Protein 7VRR (pdb70)

GO terms:
  GO:0005515 protein binding (F, IPI)
  GO:0010162 seed dormancy process (P, IEP)
  GO:0005730 nucleolus (C, TAS)
  GO:0005730 nucleolus (C, HDA)
  GO:0009294 DNA-mediated transformation (P, IMP)
  GO:0009944 polarity specification of adaxial/abaxial axis (P, IMP)
  GO:0004407 histone deacetylase activity (F, IMP)
  GO:0048364 root development (P, IMP)

Radius of gyration: 21.18 Å; Cα contacts (8 Å, |Δi|>4): 1354; chains: 5; bounding box: 52×55×54 Å

Foldseek 3Di:
DFKDKDKADAPRKDKDFDDQFKKDWWFKKFWDDFPQWDKKWKWKDDPPDIDTPDIAIHPPRRMDTDGDIDNGMMIIHIHGNRGIMMTIDGMDGD/DFKDKDKAWAPRKDKDFDDPPKKDWWFKKFWDDPDWDKKWKWKDDDPDIDTPDIAIDPPRRMDTDGDIDPGMMIIHIHDNPGIMMTIDTMDD/DFKDKDKADAPRKDKDFDLKWWWFKKFWPPPKKWKWKDDDNDIDTPDIADDPPRRMDTDGDIDPGMMIIHIHPNPGIMMTIDGHDD/DFKDKDKADAPHKDKDFDDPFKKDWWFKKFWDDPVAKKWKWKQDPNDTDTPDIATDPPRRMDTDGDIDPGMMIIHIDDPGIMMTIDGMDGD/DFKDKDKADADDWDKDFDDQPKKDWWFKKFADDDDDFDDKKWKWKDDDPDIDTPDIAHPPPRRMDTDGDIDNGMMIIHIHDRIMMTIDGMDD

Sequence (455 aa):
MEFWGIEVKSGKPVTVTPEEGILIHVSQASLGECKKGEFVPLHVKVGNQNLVLGTLSTENIPQLFCDLVFDKEFELSHTWGKGSVYFVGYKTPNMEFWGIEVKSGKPVTVTPEEGILIHVSQASLGEKKGEFVPLHVKVGNQNLVLGTLSTENIPQLFCDLVFDKEFELSHTWGKGSVYFVGYKTPMEFWGIEVKSGKPVTVTPILIHVSQASLGEEFVPLHVKVGNQNLVLGTLSTENIPQLFCDLVFDKEFELSHTWGKGSVYFVGYKTPMEFWGIEVKSGKPVTVTPEEGILIHVSQASLGEKNEFVPLHVKVGNQNLVLGTLSTENIPQLFCDLVFDKEFELSHTGKGSVYFVGYKTPNMEFWGIEVKSGKPVTVTPEEGILIHVSQASLGECKNKKEFVPLHVKVGNQNLVLGTLSTENIPQLFCDLVFDKEFELSHTWGSVYFVGYKTP

Secondary structure (DSSP, 8-state):
-EEEEEEEETT-PEEE-PPTTEEEEEEEEEE-------EEEEEEEETTEEEEEEEEETTTBSEEEEEEEESS-EEEE---SSSEEEEEEEEEE-/-EEEEEEEETT-PEEE-PPTT-EEEEEEEEE------EEEEEEEETTEEEEEEEEETTTBSEEEEEEEESS-EEEEE--SSSEEEEEEEEE-/-EEEEEEEETT-PEEE---EEEEEEEEE---EEEEEEEETTEEEEEEEEETTTBSEEEEEEEESS-EEEEE--SSSEEEEEEEEE-/-EEEEEEEETT-PEEE-PPTTEEEEEEEEEE-----EEEEEEEETTEEEEEEEEETTTBSEEEEEEEESS-EEEEE---SEEEEEEEEEE-/-EEEEEEEESSSPEEE-PPTT-EEEEEEEEE---SS---EEEEEEEETTEEEEEEEEETTTBSEEEEEEEESS-EEEE----EEEEEEEEE-

Structure (mmCIF, N/CA/C/O backbone):
data_7VRR
#
_entry.id   7VRR
#
_cell.length_a   79.961
_cell.length_b   79.961
_cell.length_c   143.625
_cell.angle_alpha   90.00
_cell.angle_beta   90.00
_cell.angle_gamma   90.00
#
_symmetry.space_group_name_H-M   'P 43 21 2'
#
loop_
_atom_site.group_PDB
_atom_site.id
_atom_site.type_symbol
_atom_site.label_atom_id
_atom_site.label_alt_id
_atom_site.label_comp_id
_atom_site.label_asym_id
_atom_site.label_entity_id
_atom_site.label_seq_id
_atom_site.pdbx_PDB_ins_code
_atom_site.Cartn_x
_atom_site.Cartn_y
_atom_site.Cartn_z
_atom_site.occupancy
_atom_site.B_iso_or_equiv
_atom_site.auth_seq_id
_atom_site.auth_comp_id
_atom_site.auth_asym_id
_atom_site.auth_atom_id
_atom_site.pdbx_PDB_model_num
ATOM 1 N N . MET A 1 1 ? 38.789 65.976 -7.327 1.00 82.09 1 MET A N 1
ATOM 2 C CA . MET A 1 1 ? 37.473 66.287 -6.710 1.00 76.70 1 MET A CA 1
ATOM 3 C C . MET A 1 1 ? 37.651 67.367 -5.651 1.00 75.85 1 MET A C 1
ATOM 4 O O . MET A 1 1 ? 38.384 67.171 -4.693 1.00 78.28 1 MET A O 1
ATOM 9 N N . GLU A 1 2 ? 36.969 68.504 -5.825 1.00 72.87 2 GLU A N 1
ATOM 10 C CA . GLU A 1 2 ? 37.210 69.676 -4.975 1.00 72.93 2 GLU A CA 1
ATOM 11 C C . GLU A 1 2 ? 35.970 70.466 -4.607 1.00 68.71 2 GLU A C 1
ATOM 12 O O . GLU A 1 2 ? 35.008 70.482 -5.353 1.00 65.90 2 GLU A O 1
ATOM 18 N N . PHE A 1 3 ? 36.023 71.127 -3.447 1.00 68.86 3 PHE A N 1
ATOM 19 C CA . PHE A 1 3 ? 34.886 71.839 -2.877 1.00 65.64 3 PHE A CA 1
ATOM 20 C C . PHE A 1 3 ? 34.287 72.836 -3.871 1.00 63.95 3 PHE A C 1
ATOM 21 O O . PHE A 1 3 ? 35.021 73.499 -4.603 1.00 66.19 3 PHE A O 1
ATOM 29 N N . TRP A 1 4 ? 32.953 72.919 -3.893 1.00 60.44 4 TRP A N 1
ATOM 30 C CA . TRP A 1 4 ? 32.246 73.927 -4.665 1.00 59.02 4 TRP A CA 1
ATOM 31 C C . TRP A 1 4 ? 31.060 74.433 -3.857 1.00 56.70 4 TRP A C 1
ATOM 32 O O . TRP A 1 4 ? 30.411 73.666 -3.161 1.00 55.09 4 TRP A O 1
ATOM 43 N N . GLY A 1 5 ? 30.759 75.726 -3.966 1.00 56.95 5 GLY A N 1
ATOM 44 C CA . GLY A 1 5 ? 29.589 76.291 -3.333 1.00 55.32 5 GLY A CA 1
ATOM 45 C C . GLY A 1 5 ? 29.324 77.690 -3.817 1.00 56.16 5 GLY A C 1
ATOM 46 O O . GLY A 1 5 ? 30.251 78.393 -4.192 1.00 58.68 5 GLY A O 1
ATOM 47 N N . ILE A 1 6 ? 28.050 78.092 -3.816 1.00 54.48 6 ILE A N 1
ATOM 48 C CA . ILE A 1 6 ? 27.653 79.462 -4.144 1.00 55.66 6 ILE A CA 1
ATOM 49 C C . ILE A 1 6 ? 26.551 79.982 -3.220 1.00 55.32 6 ILE A C 1
ATOM 50 O O . ILE A 1 6 ? 25.766 79.205 -2.688 1.00 53.44 6 ILE A O 1
ATOM 55 N N . GLU A 1 7 ? 26.516 81.308 -3.051 1.00 57.70 7 GLU A N 1
ATOM 56 C CA . GLU A 1 7 ? 25.437 82.021 -2.388 1.00 58.27 7 GLU A CA 1
ATOM 57 C C . GLU A 1 7 ? 24.627 82.701 -3.461 1.00 58.15 7 GLU A C 1
ATOM 58 O O . GLU A 1 7 ? 25.124 83.576 -4.148 1.00 60.19 7 GLU A O 1
ATOM 64 N N . VAL A 1 8 ? 23.366 82.287 -3.602 1.00 56.18 8 VAL A N 1
ATOM 65 C CA . VAL A 1 8 ? 22.424 82.911 -4.518 1.00 56.47 8 VAL A CA 1
ATOM 66 C C . VAL A 1 8 ? 21.517 83.874 -3.753 1.00 58.62 8 VAL A C 1
ATOM 67 O O . VAL A 1 8 ? 20.732 83.457 -2.896 1.00 57.99 8 VAL A O 1
ATOM 71 N N . LYS A 1 9 ? 21.641 85.165 -4.083 1.00 61.64 9 LYS A N 1
ATOM 72 C CA . LYS A 1 9 ? 20.803 86.228 -3.541 1.00 64.57 9 LYS A CA 1
ATOM 73 C C . LYS A 1 9 ? 19.471 86.327 -4.297 1.00 64.25 9 LYS A C 1
ATOM 74 O O . LYS A 1 9 ? 19.364 85.931 -5.469 1.00 62.65 9 LYS A O 1
ATOM 80 N N . SER A 1 10 ? 18.462 86.879 -3.611 1.00 66.41 10 SER A N 1
ATOM 81 C CA . SER A 1 10 ? 17.097 86.954 -4.118 1.00 66.76 10 SER A CA 1
ATOM 82 C C . SER A 1 10 ? 17.006 87.883 -5.321 1.00 68.91 10 SER A C 1
ATOM 83 O O . SER A 1 10 ? 17.487 89.020 -5.278 1.00 72.28 10 SER A O 1
ATOM 86 N N . GLY A 1 11 ? 16.405 87.376 -6.402 1.00 67.37 11 GLY A N 1
ATOM 87 C CA . GLY A 1 11 ? 16.289 88.113 -7.647 1.00 69.48 11 GLY A CA 1
ATOM 88 C C . GLY A 1 11 ? 17.588 88.338 -8.387 1.00 69.55 11 GLY A C 1
ATOM 89 O O . GLY A 1 11 ? 17.620 89.121 -9.321 1.00 72.12 11 GLY A O 1
ATOM 90 N N . LYS A 1 12 ? 18.650 87.625 -7.987 1.00 67.11 12 LYS A N 1
ATOM 91 C CA . LYS A 1 12 ? 19.955 87.682 -8.653 1.00 67.29 12 LYS A CA 1
ATOM 92 C C . LYS A 1 12 ? 20.396 86.274 -9.058 1.00 63.59 12 LYS A C 1
ATOM 93 O O . LYS A 1 12 ? 21.231 85.656 -8.396 1.00 62.02 12 LYS A O 1
ATOM 99 N N . PRO A 1 13 ? 19.811 85.698 -10.139 1.00 62.54 13 PRO A N 1
ATOM 100 C CA . PRO A 1 13 ? 20.148 84.341 -10.579 1.00 59.66 13 PRO A CA 1
ATOM 101 C C . PRO A 1 13 ? 21.622 84.174 -10.983 1.00 59.98 13 PRO A C 1
ATOM 102 O O . PRO A 1 13 ? 22.118 84.994 -11.741 1.00 62.64 13 PRO A O 1
ATOM 106 N N . VAL A 1 14 ? 22.263 83.116 -10.482 1.00 57.72 14 VAL A N 1
ATOM 107 C CA . VAL A 1 14 ? 23.672 82.867 -10.720 1.00 58.32 14 VAL A CA 1
ATOM 108 C C . VAL A 1 14 ? 23.812 81.833 -11.817 1.00 57.52 14 VAL A C 1
ATOM 109 O O . VAL A 1 14 ? 23.192 80.766 -11.757 1.00 55.25 14 VAL A O 1
ATOM 113 N N . THR A 1 15 ? 24.633 82.163 -12.823 1.00 59.94 15 THR A N 1
ATOM 114 C CA . THR A 1 15 ? 24.984 81.247 -13.893 1.00 60.19 15 THR A CA 1
ATOM 115 C C . THR A 1 15 ? 26.305 80.592 -13.573 1.00 60.34 15 THR A C 1
ATOM 116 O O . THR A 1 15 ? 27.297 81.267 -13.366 1.00 62.43 15 THR A O 1
ATOM 120 N N . VAL A 1 16 ? 26.295 79.259 -13.528 1.00 58.53 16 VAL A N 1
ATOM 121 C CA . VAL A 1 16 ? 27.465 78.443 -13.269 1.00 58.92 16 VAL A CA 1
ATOM 122 C C . VAL A 1 16 ? 27.830 77.756 -14.584 1.00 60.86 16 VAL A C 1
ATOM 123 O O . VAL A 1 16 ? 26.935 77.268 -15.313 1.00 60.36 16 VAL A O 1
ATOM 127 N N . THR A 1 17 ? 29.136 77.736 -14.895 1.00 63.64 17 THR A N 1
ATOM 128 C CA . THR A 1 17 ? 29.625 77.178 -16.151 1.00 66.47 17 THR A CA 1
ATOM 129 C C . THR A 1 17 ? 30.771 76.202 -15.913 1.00 67.74 17 THR A C 1
ATOM 130 O O . THR A 1 17 ? 31.904 76.615 -15.708 1.00 70.15 17 THR A O 1
ATOM 134 N N . PRO A 1 18 ? 30.519 74.874 -15.908 1.00 66.64 18 PRO A N 1
ATOM 135 C CA . PRO A 1 18 ? 31.601 73.899 -15.811 1.00 68.65 18 PRO A CA 1
ATOM 136 C C . PRO A 1 18 ? 32.572 74.031 -16.994 1.00 73.57 18 PRO A C 1
ATOM 137 O O . PRO A 1 18 ? 32.103 74.129 -18.117 1.00 75.07 18 PRO A O 1
ATOM 141 N N . GLU A 1 19 ? 33.883 74.026 -16.734 1.00 76.44 19 GLU A N 1
ATOM 142 C CA . GLU A 1 19 ? 34.858 73.936 -17.835 1.00 81.78 19 GLU A CA 1
ATOM 143 C C . GLU A 1 19 ? 34.705 72.573 -18.501 1.00 83.13 19 GLU A C 1
ATOM 144 O O . GLU A 1 19 ? 34.333 71.605 -17.848 1.00 80.66 19 GLU A O 1
ATOM 150 N N . GLU A 1 20 ? 34.958 72.520 -19.812 1.00 87.46 20 GLU A N 1
ATOM 151 C CA . GLU A 1 20 ? 34.640 71.319 -20.576 1.00 89.24 20 GLU A CA 1
ATOM 152 C C . GLU A 1 20 ? 35.437 70.142 -20.027 1.00 90.70 20 GLU A C 1
ATOM 153 O O . GLU A 1 20 ? 36.646 70.226 -19.910 1.00 94.16 20 GLU A O 1
ATOM 159 N N . GLY A 1 21 ? 34.728 69.067 -19.656 1.00 88.30 21 GLY A N 1
ATOM 160 C CA . GLY A 1 21 ? 35.313 67.887 -19.036 1.00 89.42 21 GLY A CA 1
ATOM 161 C C . GLY A 1 21 ? 35.112 67.776 -17.534 1.00 84.84 21 GLY A C 1
ATOM 162 O O . GLY A 1 21 ? 35.376 66.726 -16.942 1.00 85.32 21 GLY A O 1
ATOM 163 N N . ILE A 1 22 ? 34.600 68.851 -16.927 1.00 80.78 22 ILE A N 1
ATOM 164 C CA . ILE A 1 22 ? 34.290 68.866 -15.494 1.00 76.60 22 ILE A CA 1
ATOM 165 C C . ILE A 1 22 ? 32.776 68.853 -15.231 1.00 71.93 22 ILE A C 1
ATOM 166 O O . ILE A 1 22 ? 31.994 69.487 -15.962 1.00 71.09 22 ILE A O 1
ATOM 171 N N . LEU A 1 23 ? 32.388 68.124 -14.178 1.00 69.40 23 LEU A N 1
ATOM 172 C CA . LEU A 1 23 ? 31.039 68.074 -13.647 1.00 65.22 23 LEU A CA 1
ATOM 173 C C . LEU A 1 23 ? 30.977 68.903 -12.379 1.00 62.34 23 LEU A C 1
ATOM 174 O O . LEU A 1 23 ? 31.887 68.842 -11.546 1.00 63.26 23 LEU A O 1
ATOM 179 N N . ILE A 1 24 ? 29.866 69.625 -12.212 1.00 59.30 24 ILE A N 1
ATOM 180 C CA . ILE A 1 24 ? 29.511 70.214 -10.931 1.00 56.59 24 ILE A CA 1
ATOM 181 C C . ILE A 1 24 ? 28.405 69.372 -10.293 1.00 54.13 24 ILE A C 1
ATOM 182 O O . ILE A 1 24 ? 27.303 69.268 -10.824 1.00 52.99 24 ILE A O 1
ATOM 187 N N . HIS A 1 25 ? 28.738 68.748 -9.159 1.00 53.87 25 HIS A N 1
ATOM 188 C CA . HIS A 1 25 ? 27.798 68.019 -8.331 1.00 51.95 25 HIS A CA 1
ATOM 189 C C . HIS A 1 25 ? 27.297 68.944 -7.238 1.00 49.90 25 HIS A C 1
ATOM 190 O O . HIS A 1 25 ? 28.097 69.463 -6.447 1.00 50.59 25 HIS A O 1
ATOM 197 N N . VAL A 1 26 ? 25.977 69.144 -7.215 1.00 47.91 26 VAL A N 1
ATOM 198 C CA . VAL A 1 26 ? 25.272 69.843 -6.137 1.00 46.36 26 VAL A CA 1
ATOM 199 C C . VAL A 1 26 ? 24.691 68.825 -5.156 1.00 45.80 26 VAL A C 1
ATOM 200 O O . VAL A 1 26 ? 23.910 67.937 -5.539 1.00 45.51 26 VAL A O 1
ATOM 204 N N . SER A 1 27 ? 25.094 68.979 -3.894 1.00 46.11 27 SER A N 1
ATOM 205 C CA . SER A 1 27 ? 24.771 68.072 -2.808 1.00 46.27 27 SER A CA 1
ATOM 206 C C . SER A 1 27 ? 23.674 68.599 -1.909 1.00 45.33 27 SER A C 1
ATOM 207 O O . SER A 1 27 ? 23.031 67.818 -1.205 1.00 45.45 27 SER A O 1
ATOM 210 N N . GLN A 1 28 ? 23.473 69.922 -1.899 1.00 44.92 28 GLN A N 1
ATOM 211 C CA . GLN A 1 28 ? 22.452 70.513 -1.043 1.00 44.68 28 GLN A CA 1
ATOM 212 C C . GLN A 1 28 ? 22.153 71.980 -1.282 1.00 44.63 28 GLN A C 1
ATOM 213 O O . GLN A 1 28 ? 22.965 72.722 -1.869 1.00 45.03 28 GLN A O 1
ATOM 219 N N . ALA A 1 29 ? 20.975 72.379 -0.789 1.00 44.62 29 ALA A N 1
ATOM 220 C CA . ALA A 1 29 ? 20.487 73.738 -0.867 1.00 45.15 29 ALA A CA 1
ATOM 221 C C . ALA A 1 29 ? 19.968 74.077 0.500 1.00 46.59 29 ALA A C 1
ATOM 222 O O . ALA A 1 29 ? 19.177 73.326 1.061 1.00 46.65 29 ALA A O 1
ATOM 224 N N . SER A 1 30 ? 20.406 75.224 1.026 1.00 48.25 30 SER A N 1
ATOM 225 C CA . SER A 1 30 ? 20.131 75.629 2.395 1.00 50.47 30 SER A CA 1
ATOM 226 C C . SER A 1 30 ? 19.799 77.133 2.428 1.00 52.34 30 SER A C 1
ATOM 227 O O . SER A 1 30 ? 20.459 77.933 1.781 1.00 52.59 30 SER A O 1
ATOM 230 N N . LEU A 1 31 ? 18.750 77.491 3.172 1.00 54.09 31 LEU A N 1
ATOM 231 C CA . LEU A 1 31 ? 18.389 78.878 3.424 1.00 56.79 31 LEU A CA 1
ATOM 232 C C . LEU A 1 31 ? 19.428 79.537 4.325 1.00 59.52 31 LEU A C 1
ATOM 233 O O . LEU A 1 31 ? 19.961 78.897 5.219 1.00 60.20 31 LEU A O 1
ATOM 238 N N . GLY A 1 32 ? 19.687 80.831 4.094 1.00 61.60 32 GLY A N 1
ATOM 239 C CA . GLY A 1 32 ? 20.479 81.660 4.993 1.00 65.29 32 GLY A CA 1
ATOM 240 C C . GLY A 1 32 ? 19.604 82.073 6.176 1.00 68.89 32 GLY A C 1
ATOM 241 O O . GLY A 1 32 ? 18.519 81.560 6.373 1.00 68.32 32 GLY A O 1
ATOM 242 N N . GLU A 1 33 ? 20.074 82.974 7.038 1.00 73.23 33 GLU A N 1
ATOM 243 C CA . GLU A 1 33 ? 19.200 83.338 8.164 1.00 77.26 33 GLU A CA 1
ATOM 244 C C . GLU A 1 33 ? 18.345 84.528 7.778 1.00 79.62 33 GLU A C 1
ATOM 245 O O . GLU A 1 33 ? 18.870 85.509 7.253 1.00 80.92 33 GLU A O 1
ATOM 251 N N . CYS A 1 34 ? 17.023 84.430 7.995 1.00 80.50 34 CYS A N 1
ATOM 252 C CA . CYS A 1 34 ? 16.140 85.607 8.071 1.00 84.75 34 CYS A CA 1
ATOM 253 C C . CYS A 1 34 ? 15.478 85.747 9.462 1.00 89.89 34 CYS A C 1
ATOM 254 O O . CYS A 1 34 ? 15.155 84.748 10.110 1.00 89.18 34 CYS A O 1
ATOM 257 N N . LYS A 1 35 ? 15.299 87.003 9.900 1.00 95.54 35 LYS A N 1
ATOM 258 C CA . LYS A 1 35 ? 14.430 87.407 11.016 1.00 101.55 35 LYS A CA 1
ATOM 259 C C . LYS A 1 35 ? 13.924 86.262 11.904 1.00 101.37 35 LYS A C 1
ATOM 260 O O . LYS A 1 35 ? 14.708 85.562 12.544 1.00 100.60 35 LYS A O 1
ATOM 266 N N . LYS A 1 38 ? 6.647 85.769 8.581 1.00 102.07 38 LYS A N 1
ATOM 267 C CA . LYS A 1 38 ? 7.752 84.871 9.013 1.00 97.55 38 LYS A CA 1
ATOM 268 C C . LYS A 1 38 ? 7.755 83.618 8.134 1.00 92.57 38 LYS A C 1
ATOM 269 O O . LYS A 1 38 ? 8.717 83.448 7.356 1.00 90.04 38 LYS A O 1
ATOM 271 N N . GLY A 1 39 ? 6.721 82.781 8.258 1.00 91.64 39 GLY A N 1
ATOM 272 C CA . GLY A 1 39 ? 6.618 81.561 7.436 1.00 87.15 39 GLY A CA 1
ATOM 273 C C . GLY A 1 39 ? 6.620 81.890 5.956 1.00 84.71 39 GLY A C 1
ATOM 274 O O . GLY A 1 39 ? 5.693 82.597 5.514 1.00 88.12 39 GLY A O 1
ATOM 275 N N . GLU A 1 40 ? 7.614 81.397 5.212 1.00 79.29 40 GLU A N 1
ATOM 276 C CA . GLU A 1 40 ? 7.718 81.776 3.779 1.00 76.91 40 GLU A CA 1
ATOM 277 C C . GLU A 1 40 ? 8.236 80.612 2.933 1.00 71.49 40 GLU A C 1
ATOM 278 O O . GLU A 1 40 ? 9.356 80.138 3.205 1.00 69.14 40 GLU A O 1
ATOM 284 N N . PHE A 1 41 ? 7.449 80.172 1.948 1.00 70.03 41 PHE A N 1
ATOM 285 C CA . PHE A 1 41 ? 7.914 79.138 1.013 1.00 65.67 41 PHE A CA 1
ATOM 286 C C . PHE A 1 41 ? 8.849 79.714 -0.046 1.00 63.41 41 PHE A C 1
ATOM 287 O O . PHE A 1 41 ? 8.647 80.831 -0.526 1.00 65.38 41 PHE A O 1
ATOM 295 N N . VAL A 1 42 ? 9.853 78.914 -0.428 1.00 59.72 42 VAL A N 1
ATOM 296 C CA . VAL A 1 42 ? 10.924 79.329 -1.325 1.00 57.70 42 VAL A CA 1
ATOM 297 C C . VAL A 1 42 ? 11.189 78.269 -2.390 1.00 54.73 42 VAL A C 1
ATOM 298 O O . VAL A 1 42 ? 11.986 77.356 -2.178 1.00 52.47 42 VAL A O 1
ATOM 302 N N . PRO A 1 43 ? 10.502 78.334 -3.551 1.00 55.18 43 PRO A N 1
ATOM 303 C CA . PRO A 1 43 ? 10.851 77.503 -4.702 1.00 53.05 43 PRO A CA 1
ATOM 304 C C . PRO A 1 43 ? 12.269 77.758 -5.237 1.00 51.27 43 PRO A C 1
ATOM 305 O O . PRO A 1 43 ? 12.658 78.912 -5.393 1.00 52.36 43 PRO A O 1
ATOM 309 N N . LEU A 1 44 ? 12.992 76.671 -5.516 1.00 49.08 44 LEU A N 1
ATOM 310 C CA . LEU A 1 44 ? 14.312 76.701 -6.105 1.00 47.75 44 LEU A CA 1
ATOM 311 C C . LEU A 1 44 ? 14.204 76.338 -7.575 1.00 47.75 44 LEU A C 1
ATOM 312 O O . LEU A 1 44 ? 13.694 75.275 -7.915 1.00 47.46 44 LEU A O 1
ATOM 317 N N . HIS A 1 45 ? 14.696 77.236 -8.437 1.00 48.58 45 HIS A N 1
ATOM 318 C CA . HIS A 1 45 ? 14.650 77.063 -9.883 1.00 49.31 45 HIS A CA 1
ATOM 319 C C . HIS A 1 45 ? 16.017 76.851 -10.481 1.00 48.65 45 HIS A C 1
ATOM 320 O O . HIS A 1 45 ? 16.999 77.456 -10.039 1.00 48.41 45 HIS A O 1
ATOM 327 N N . VAL A 1 46 ? 16.062 76.004 -11.513 1.00 48.92 46 VAL A N 1
ATOM 328 C CA . VAL A 1 46 ? 17.240 75.839 -12.341 1.00 49.26 46 VAL A CA 1
ATOM 329 C C . VAL A 1 46 ? 16.855 75.937 -13.816 1.00 51.51 46 VAL A C 1
ATOM 330 O O . VAL A 1 46 ? 15.782 75.490 -14.221 1.00 52.38 46 VAL A O 1
ATOM 334 N N . LYS A 1 47 ? 17.735 76.565 -14.603 1.00 52.94 47 LYS A N 1
ATOM 335 C CA . LYS A 1 47 ? 17.633 76.594 -16.051 1.00 55.58 47 LYS A CA 1
ATOM 336 C C . LYS A 1 47 ? 18.831 75.834 -16.598 1.00 56.06 47 LYS A C 1
ATOM 337 O O . LYS A 1 47 ? 19.973 76.128 -16.241 1.00 55.60 47 LYS A O 1
ATOM 343 N N . VAL A 1 48 ? 18.556 74.839 -17.445 1.00 57.45 48 VAL A N 1
ATOM 344 C CA . VAL A 1 48 ? 19.585 74.073 -18.137 1.00 58.91 48 VAL A CA 1
ATOM 345 C C . VAL A 1 48 ? 19.121 73.847 -19.572 1.00 62.48 48 VAL A C 1
ATOM 346 O O . VAL A 1 48 ? 18.087 73.229 -19.798 1.00 63.09 48 VAL A O 1
ATOM 350 N N . GLY A 1 49 ? 19.903 74.381 -20.517 1.00 65.28 49 GLY A N 1
ATOM 351 C CA . GLY A 1 49 ? 19.519 74.493 -21.901 1.00 69.34 49 GLY A CA 1
ATOM 352 C C . GLY A 1 49 ? 18.153 75.138 -21.987 1.00 69.70 49 GLY A C 1
ATOM 353 O O . GLY A 1 49 ? 17.873 76.138 -21.317 1.00 68.06 49 GLY A O 1
ATOM 354 N N . ASN A 1 50 ? 17.294 74.518 -22.797 1.00 72.28 50 ASN A N 1
ATOM 355 C CA . ASN A 1 50 ? 15.925 74.952 -22.986 1.00 73.48 50 ASN A CA 1
ATOM 356 C C . ASN A 1 50 ? 14.956 74.556 -21.864 1.00 70.42 50 ASN A C 1
ATOM 357 O O . ASN A 1 50 ? 13.754 74.779 -21.998 1.00 71.82 50 ASN A O 1
ATOM 362 N N . GLN A 1 51 ? 15.472 73.965 -20.777 1.00 66.78 51 GLN A N 1
ATOM 363 C CA . GLN A 1 51 ? 14.623 73.500 -19.681 1.00 64.24 51 GLN A CA 1
ATOM 364 C C . GLN A 1 51 ? 14.693 74.424 -18.484 1.00 61.28 51 GLN A C 1
ATOM 365 O O . GLN A 1 51 ? 15.769 74.835 -18.064 1.00 59.70 51 GLN A O 1
ATOM 371 N N . ASN A 1 52 ? 13.520 74.707 -17.919 1.00 61.02 52 ASN A N 1
ATOM 372 C CA . ASN A 1 52 ? 13.372 75.427 -16.672 1.00 58.74 52 ASN A CA 1
ATOM 373 C C . ASN A 1 52 ? 12.639 74.526 -15.711 1.00 57.22 52 ASN A C 1
ATOM 374 O O . ASN A 1 52 ? 11.480 74.199 -15.924 1.00 58.95 52 ASN A O 1
ATOM 379 N N . LEU A 1 53 ? 13.336 74.094 -14.656 1.00 54.41 53 LEU A N 1
ATOM 380 C CA . LEU A 1 53 ? 12.843 73.072 -13.739 1.00 53.14 53 LEU A CA 1
ATOM 381 C C . LEU A 1 53 ? 12.879 73.578 -12.306 1.00 51.17 53 LEU A C 1
ATOM 382 O O . LEU A 1 53 ? 13.602 74.522 -11.982 1.00 50.40 53 LEU A O 1
ATOM 387 N N . VAL A 1 54 ? 12.090 72.923 -11.454 1.00 50.87 54 VAL A N 1
ATOM 388 C CA . VAL A 1 54 ? 12.010 73.219 -10.040 1.00 49.62 54 VAL A CA 1
ATOM 389 C C . VAL A 1 54 ? 12.710 72.107 -9.268 1.00 47.86 54 VAL A C 1
ATOM 390 O O . VAL A 1 54 ? 12.321 70.946 -9.368 1.00 48.33 54 VAL A O 1
ATOM 394 N N . LEU A 1 55 ? 13.741 72.481 -8.498 1.00 46.32 55 LEU A N 1
ATOM 395 C CA . LEU A 1 55 ? 14.569 71.545 -7.740 1.00 45.00 55 LEU A CA 1
ATOM 396 C C . LEU A 1 55 ? 13.999 71.203 -6.377 1.00 44.93 55 LEU A C 1
ATOM 397 O O . LEU A 1 55 ? 14.415 70.225 -5.751 1.00 44.42 55 LEU A O 1
ATOM 402 N N . GLY A 1 56 ? 13.067 72.029 -5.897 1.00 45.90 56 GLY A N 1
ATOM 403 C CA . GLY A 1 56 ? 12.468 71.832 -4.600 1.00 46.50 56 GLY A CA 1
ATOM 404 C C . GLY A 1 56 ? 11.924 73.117 -4.063 1.00 47.78 56 GLY A C 1
ATOM 405 O O . GLY A 1 56 ? 12.088 74.153 -4.668 1.00 48.05 56 GLY A O 1
ATOM 406 N N . THR A 1 57 ? 11.245 73.023 -2.919 1.00 49.06 57 THR A N 1
ATOM 407 C CA . THR A 1 57 ? 10.699 74.164 -2.218 1.00 51.00 57 THR A CA 1
ATOM 408 C C . THR A 1 57 ? 11.165 74.075 -0.778 1.00 51.32 57 THR A C 1
ATOM 409 O O . THR A 1 57 ? 10.914 73.080 -0.103 1.00 51.61 57 THR A O 1
ATOM 413 N N . LEU A 1 58 ? 11.889 75.105 -0.328 1.00 51.61 58 LEU A N 1
ATOM 414 C CA . LEU A 1 58 ? 12.307 75.204 1.056 1.00 52.73 58 LEU A CA 1
ATOM 415 C C . LEU A 1 58 ? 11.250 75.983 1.818 1.00 56.10 58 LEU A C 1
ATOM 416 O O . LEU A 1 58 ? 10.395 76.651 1.229 1.00 57.46 58 LEU A O 1
ATOM 421 N N . SER A 1 59 ? 11.299 75.863 3.144 1.00 57.95 59 SER A N 1
ATOM 422 C CA . SER A 1 59 ? 10.350 76.510 4.023 1.00 61.84 59 SER A CA 1
ATOM 423 C C . SER A 1 59 ? 11.098 77.001 5.251 1.00 63.79 59 SER A C 1
ATOM 424 O O . SER A 1 59 ? 11.897 76.259 5.839 1.00 62.81 59 SER A O 1
ATOM 427 N N . THR A 1 60 ? 10.839 78.261 5.621 1.00 67.03 60 THR A N 1
ATOM 428 C CA . THR A 1 60 ? 11.575 78.902 6.710 1.00 69.58 60 THR A CA 1
ATOM 429 C C . THR A 1 60 ? 11.483 78.145 8.045 1.00 71.75 60 THR A C 1
ATOM 430 O O . THR A 1 60 ? 12.509 77.804 8.620 1.00 71.27 60 THR A O 1
ATOM 434 N N . GLU A 1 61 ? 10.266 77.859 8.518 1.00 74.50 61 GLU A N 1
ATOM 435 C CA . GLU A 1 61 ? 10.092 77.173 9.790 1.00 77.25 61 GLU A CA 1
ATOM 436 C C . GLU A 1 61 ? 10.419 75.660 9.734 1.00 74.20 61 GLU A C 1
ATOM 437 O O . GLU A 1 61 ? 11.103 75.145 10.617 1.00 75.01 61 GLU A O 1
ATOM 443 N N . ASN A 1 62 ? 9.946 74.955 8.692 1.00 71.15 62 ASN A N 1
ATOM 444 C CA . ASN A 1 62 ? 10.001 73.490 8.623 1.00 69.24 62 ASN A CA 1
ATOM 445 C C . ASN A 1 62 ? 11.087 72.860 7.779 1.00 64.73 62 ASN A C 1
ATOM 446 O O . ASN A 1 62 ? 11.560 71.788 8.129 1.00 64.09 62 ASN A O 1
ATOM 451 N N . ILE A 1 63 ? 11.432 73.481 6.644 1.00 62.08 63 ILE A N 1
ATOM 452 C CA . ILE A 1 63 ? 12.354 72.880 5.687 1.00 58.24 63 ILE A CA 1
ATOM 453 C C . ILE A 1 63 ? 13.477 73.846 5.323 1.00 56.99 63 ILE A C 1
ATOM 454 O O . ILE A 1 63 ? 13.540 74.349 4.206 1.00 55.26 63 ILE A O 1
ATOM 459 N N . PRO A 1 64 ? 14.406 74.130 6.261 1.00 58.31 64 PRO A N 1
ATOM 460 C CA . PRO A 1 64 ? 15.472 75.100 6.034 1.00 57.96 64 PRO A CA 1
ATOM 461 C C . PRO A 1 64 ? 16.478 74.667 4.959 1.00 54.62 64 PRO A C 1
ATOM 462 O O . PRO A 1 64 ? 17.142 75.520 4.415 1.00 54.19 64 PRO A O 1
ATOM 466 N N . GLN A 1 65 ? 16.594 73.361 4.717 1.00 52.90 65 GLN A N 1
ATOM 467 C CA . GLN A 1 65 ? 17.484 72.837 3.697 1.00 50.36 65 GLN A CA 1
ATOM 468 C C . GLN A 1 65 ? 16.898 71.589 3.070 1.00 48.91 65 GLN A C 1
ATOM 469 O O . GLN A 1 65 ? 15.941 71.006 3.591 1.00 49.98 65 GLN A O 1
ATOM 475 N N . LEU A 1 66 ? 17.475 71.205 1.931 1.00 46.97 66 LEU A N 1
ATOM 476 C CA . LEU A 1 66 ? 17.268 69.893 1.353 1.00 46.09 66 LEU A CA 1
ATOM 477 C C . LEU A 1 66 ? 18.565 69.312 0.839 1.00 45.26 66 LEU A C 1
ATOM 478 O O . LEU A 1 66 ? 19.505 70.039 0.445 1.00 44.86 66 LEU A O 1
ATOM 483 N N . PHE A 1 67 ? 18.601 67.981 0.842 1.00 45.49 67 PHE A N 1
ATOM 484 C CA . PHE A 1 67 ? 19.726 67.200 0.381 1.00 45.39 67 PHE A CA 1
ATOM 485 C C . PHE A 1 67 ? 19.442 66.705 -1.046 1.00 44.61 67 PHE A C 1
ATOM 486 O O . PHE A 1 67 ? 18.291 66.385 -1.390 1.00 44.64 67 PHE A O 1
ATOM 494 N N . CYS A 1 68 ? 20.486 66.663 -1.887 1.00 44.43 68 CYS A N 1
ATOM 495 C CA . CYS A 1 68 ? 20.329 66.220 -3.269 1.00 44.33 68 CYS A CA 1
ATOM 496 C C . CYS A 1 68 ? 21.572 65.597 -3.893 1.00 45.29 68 CYS A C 1
ATOM 497 O O . CYS A 1 68 ? 22.662 65.719 -3.379 1.00 45.85 68 CYS A O 1
ATOM 500 N N . ASP A 1 69 ? 21.357 64.896 -5.008 1.00 46.01 69 ASP A N 1
ATOM 501 C CA . ASP A 1 69 ? 22.391 64.257 -5.800 1.00 47.58 69 ASP A CA 1
ATOM 502 C C . ASP A 1 69 ? 22.221 64.736 -7.240 1.00 47.70 69 ASP A C 1
ATOM 503 O O . ASP A 1 69 ? 21.726 64.000 -8.085 1.00 48.95 69 ASP A O 1
ATOM 508 N N . LEU A 1 70 ? 22.609 65.990 -7.495 1.00 46.83 70 LEU A N 1
ATOM 509 C CA . LEU A 1 70 ? 22.433 66.614 -8.806 1.00 47.19 70 LEU A CA 1
ATOM 510 C C . LEU A 1 70 ? 23.768 66.777 -9.530 1.00 48.84 70 LEU A C 1
ATOM 511 O O . LEU A 1 70 ? 24.744 67.226 -8.941 1.00 48.87 70 LEU A O 1
ATOM 516 N N . VAL A 1 71 ? 23.800 66.392 -10.807 1.00 50.72 71 VAL A N 1
ATOM 517 C CA . VAL A 1 71 ? 25.005 66.479 -11.620 1.00 53.02 71 VAL A CA 1
ATOM 518 C C . VAL A 1 71 ? 24.753 67.415 -12.802 1.00 53.69 71 VAL A C 1
ATOM 519 O O . VAL A 1 71 ? 23.764 67.267 -13.517 1.00 54.02 71 VAL A O 1
ATOM 523 N N . PHE A 1 72 ? 25.649 68.391 -12.986 1.00 54.30 72 PHE A N 1
ATOM 524 C CA . PHE A 1 72 ? 25.592 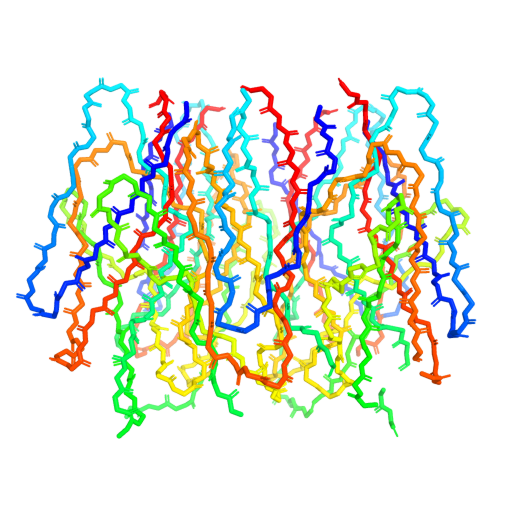69.321 -14.105 1.00 55.57 72 PHE A CA 1
ATOM 525 C C . PHE A 1 72 ? 26.872 69.231 -14.946 1.00 59.01 72 PHE A C 1
ATOM 526 O O . PHE A 1 72 ? 27.972 69.493 -14.449 1.00 59.64 72 PHE A O 1
ATOM 534 N N . ASP A 1 73 ? 26.696 68.834 -16.211 1.00 61.71 73 ASP A N 1
ATOM 535 C CA . ASP A 1 73 ? 27.766 68.675 -17.178 1.00 65.80 73 ASP A CA 1
ATOM 536 C C . ASP A 1 73 ? 27.937 69.913 -18.057 1.00 67.41 73 ASP A C 1
ATOM 537 O O . ASP A 1 73 ? 28.996 70.116 -18.639 1.00 70.73 73 ASP A O 1
ATOM 542 N N . LYS A 1 74 ? 26.878 70.728 -18.137 1.00 65.46 74 LYS A N 1
ATOM 543 C CA . LYS A 1 74 ? 26.820 71.921 -18.967 1.00 67.10 74 LYS A CA 1
ATOM 544 C C . LYS A 1 74 ? 26.434 73.126 -18.112 1.00 64.14 74 LYS A C 1
ATOM 545 O O . LYS A 1 74 ? 26.162 72.988 -16.927 1.00 60.97 74 LYS A O 1
ATOM 551 N N . GLU A 1 75 ? 26.438 74.312 -18.729 1.00 65.76 75 GLU A N 1
ATOM 552 C CA . GLU A 1 75 ? 26.091 75.557 -18.057 1.00 63.95 75 GLU A CA 1
ATOM 553 C C . GLU A 1 75 ? 24.693 75.465 -17.476 1.00 60.89 75 GLU A C 1
ATOM 554 O O . GLU A 1 75 ? 23.817 74.849 -18.087 1.00 61.23 75 GLU A O 1
ATOM 560 N N . PHE A 1 76 ? 24.489 76.079 -16.303 1.00 58.45 76 PHE A N 1
ATOM 561 C CA . PHE A 1 76 ? 23.167 76.105 -15.662 1.00 56.02 76 PHE A CA 1
ATOM 562 C C . PHE A 1 76 ? 22.990 77.345 -14.803 1.00 55.21 76 PHE A C 1
ATOM 563 O O . PHE A 1 76 ? 23.967 77.912 -14.339 1.00 55.75 76 PHE A O 1
ATOM 571 N N . GLU A 1 77 ? 21.732 77.766 -14.616 1.00 54.51 77 GLU A N 1
ATOM 572 C CA . GLU A 1 77 ? 21.422 78.945 -13.820 1.00 54.35 77 GLU A CA 1
ATOM 573 C C . GLU A 1 77 ? 20.535 78.597 -12.660 1.00 52.08 77 GLU A C 1
ATOM 574 O O . GLU A 1 77 ? 19.452 78.053 -12.847 1.00 51.54 77 GLU A O 1
ATOM 580 N N . LEU A 1 78 ? 20.982 78.945 -11.451 1.00 51.26 78 LEU A N 1
ATOM 581 C CA . LEU A 1 78 ? 20.210 78.733 -10.216 1.00 49.69 78 LEU A CA 1
ATOM 582 C C . LEU A 1 78 ? 19.566 80.046 -9.800 1.00 51.11 78 LEU A C 1
ATOM 583 O O . LEU A 1 78 ? 20.162 81.112 -9.988 1.00 52.99 78 LEU A O 1
ATOM 588 N N . SER A 1 79 ? 18.347 79.961 -9.253 1.00 50.71 79 SER A N 1
ATOM 589 C CA . SER A 1 79 ? 17.565 81.143 -8.875 1.00 52.63 79 SER A CA 1
ATOM 590 C C . SER A 1 79 ? 16.466 80.849 -7.858 1.00 52.23 79 SER A C 1
ATOM 591 O O . SER A 1 79 ? 16.022 79.712 -7.712 1.00 50.60 79 SER A O 1
ATOM 594 N N . HIS A 1 80 ? 16.033 81.900 -7.160 1.00 54.28 80 HIS A N 1
ATOM 595 C CA . HIS A 1 80 ? 14.959 81.840 -6.165 1.00 54.94 80 HIS A CA 1
ATOM 596 C C . HIS A 1 80 ? 14.403 83.251 -5.969 1.00 58.40 80 HIS A C 1
ATOM 597 O O . HIS A 1 80 ? 14.975 84.252 -6.473 1.00 60.12 80 HIS A O 1
ATOM 604 N N . THR A 1 81 ? 13.296 83.329 -5.219 1.00 59.92 81 THR A N 1
ATOM 605 C CA . THR A 1 81 ? 12.464 84.531 -5.123 1.00 63.82 81 THR A CA 1
ATOM 606 C C . THR A 1 81 ? 12.072 84.814 -3.679 1.00 65.84 81 THR A C 1
ATOM 607 O O . THR A 1 81 ? 10.907 85.060 -3.370 1.00 68.44 81 THR A O 1
ATOM 611 N N . TRP A 1 82 ? 13.053 84.773 -2.778 1.00 65.15 82 TRP A N 1
ATOM 612 C CA . TRP A 1 82 ? 12.774 84.847 -1.350 1.00 67.08 82 TRP A CA 1
ATOM 613 C C . TRP A 1 82 ? 12.649 86.304 -0.931 1.00 71.80 82 TRP A C 1
ATOM 614 O O . TRP A 1 82 ? 11.635 86.708 -0.370 1.00 75.15 82 TRP A O 1
ATOM 625 N N . GLY A 1 83 ? 13.688 87.086 -1.218 1.00 72.54 83 GLY A N 1
ATOM 626 C CA . GLY A 1 83 ? 13.636 88.535 -1.108 1.00 77.34 83 GLY A CA 1
ATOM 627 C C . GLY A 1 83 ? 14.301 88.997 0.166 1.00 79.95 83 GLY A C 1
ATOM 628 O O . GLY A 1 83 ? 15.067 89.975 0.184 1.00 82.67 83 GLY A O 1
ATOM 629 N N . LYS A 1 84 ? 14.000 88.282 1.257 1.00 79.60 84 LYS A N 1
ATOM 630 C CA . LYS A 1 84 ? 14.597 88.509 2.575 1.00 82.17 84 LYS A CA 1
ATOM 631 C C . LYS A 1 84 ? 15.635 87.420 2.917 1.00 78.30 84 LYS A C 1
ATOM 632 O O . LYS A 1 84 ? 15.632 86.879 4.029 1.00 78.89 84 LYS A O 1
ATOM 638 N N . GLY A 1 85 ? 16.530 87.134 1.958 1.00 74.96 85 GLY A N 1
ATOM 639 C CA . GLY A 1 85 ? 17.683 86.288 2.192 1.00 72.21 85 GLY A CA 1
ATOM 640 C C . GLY A 1 85 ? 18.290 85.640 0.967 1.00 68.07 85 GLY A C 1
ATOM 641 O O . GLY A 1 85 ? 17.878 85.897 -0.165 1.00 67.31 85 GLY A O 1
ATOM 642 N N . SER A 1 86 ? 19.295 84.797 1.219 1.00 65.96 86 SER A N 1
ATOM 643 C CA . SER A 1 86 ? 19.955 83.993 0.201 1.00 62.39 86 SER A CA 1
ATOM 644 C C . SER A 1 86 ? 19.738 82.493 0.390 1.00 59.09 86 SER A C 1
ATOM 645 O O . SER A 1 86 ? 19.391 82.014 1.473 1.00 59.57 86 SER A O 1
ATOM 648 N N . VAL A 1 87 ? 19.966 81.758 -0.696 1.00 56.18 87 VAL A N 1
ATOM 649 C CA . VAL A 1 87 ? 20.010 80.315 -0.685 1.00 53.38 87 VAL A CA 1
ATOM 650 C C . VAL A 1 87 ? 21.413 79.907 -1.097 1.00 52.55 87 VAL A C 1
ATOM 651 O O . VAL A 1 87 ? 21.909 80.327 -2.145 1.00 52.58 87 VAL A O 1
ATOM 655 N N . TYR A 1 88 ? 22.050 79.088 -0.253 1.00 52.31 88 TYR A N 1
ATOM 656 C CA . TYR A 1 88 ? 23.402 78.523 -0.481 1.00 52.00 88 TYR A CA 1
ATOM 657 C C . TYR A 1 88 ? 23.263 77.151 -1.145 1.00 49.43 88 TYR A C 1
ATOM 658 O O . TYR A 1 88 ? 22.507 76.310 -0.619 1.00 48.42 88 TYR A O 1
ATOM 667 N N . PHE A 1 89 ? 23.950 76.956 -2.273 1.00 48.88 89 PHE A N 1
ATOM 668 C CA . PHE A 1 89 ? 24.033 75.665 -2.950 1.00 47.26 89 PHE A CA 1
ATOM 669 C C . PHE A 1 89 ? 25.458 75.162 -2.794 1.00 48.34 89 PHE A C 1
ATOM 670 O O . PHE A 1 89 ? 26.392 75.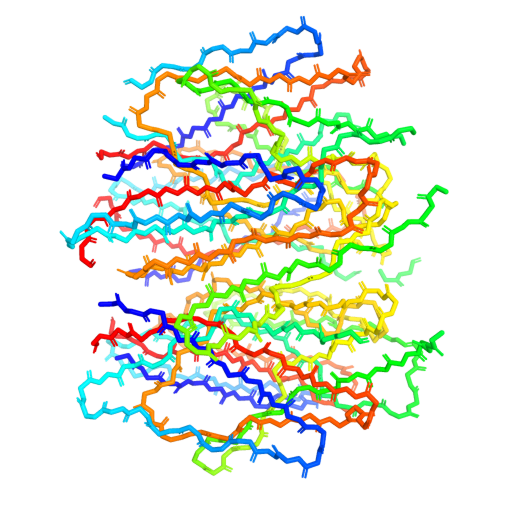864 -3.145 1.00 49.92 89 PHE A O 1
ATOM 678 N N . VAL A 1 90 ? 25.618 73.948 -2.257 1.00 47.92 90 VAL A N 1
ATOM 679 C CA . VAL A 1 90 ? 26.941 73.430 -1.935 1.00 49.52 90 VAL A CA 1
ATOM 680 C C . VAL A 1 90 ? 27.132 72.028 -2.481 1.00 48.99 90 VAL A C 1
ATOM 681 O O . VAL A 1 90 ? 26.190 71.242 -2.524 1.00 47.53 90 VAL A O 1
ATOM 685 N N . GLY A 1 91 ? 28.367 71.726 -2.892 1.00 50.73 91 GLY A N 1
ATOM 686 C CA . GLY A 1 91 ? 28.729 70.432 -3.437 1.00 51.14 91 GLY A CA 1
ATOM 687 C C . GLY A 1 91 ? 30.215 70.335 -3.735 1.00 53.93 91 GLY A C 1
ATOM 688 O O . GLY A 1 91 ? 31.057 70.834 -2.967 1.00 55.84 91 GLY A O 1
ATOM 689 N N . TYR A 1 92 ? 30.551 69.690 -4.856 1.00 54.76 92 TYR A N 1
ATOM 690 C CA . TYR A 1 92 ? 31.958 69.505 -5.304 1.00 58.05 92 TYR A CA 1
ATOM 691 C C . TYR A 1 92 ? 32.024 69.442 -6.832 1.00 58.78 92 TYR A C 1
ATOM 692 O O . TYR A 1 92 ? 30.997 69.156 -7.459 1.00 56.88 92 TYR A O 1
ATOM 701 N N . LYS A 1 93 ? 33.206 69.733 -7.384 1.00 61.94 93 LYS A N 1
ATOM 702 C CA . LYS A 1 93 ? 33.544 69.541 -8.776 1.00 63.94 93 LYS A CA 1
ATOM 703 C C . LYS A 1 93 ? 34.343 68.275 -8.925 1.00 66.98 93 LYS A C 1
ATOM 704 O O . LYS A 1 93 ? 35.099 67.926 -8.016 1.00 68.64 93 LYS A O 1
ATOM 710 N N . THR A 1 94 ? 34.191 67.624 -10.086 1.00 68.28 94 THR A N 1
ATOM 711 C CA . THR A 1 94 ? 34.916 66.399 -10.401 1.00 71.91 94 THR A CA 1
ATOM 712 C C . THR A 1 94 ? 34.927 66.137 -11.906 1.00 74.40 94 THR A C 1
ATOM 713 O O . THR A 1 94 ? 33.998 66.529 -12.604 1.00 72.40 94 THR A O 1
ATOM 717 N N . PRO A 1 95 ? 35.958 65.461 -12.469 1.00 79.31 95 PRO A N 1
ATOM 718 C CA . PRO A 1 95 ? 35.989 65.178 -13.908 1.00 82.44 95 PRO A CA 1
ATOM 719 C C . PRO A 1 95 ? 34.886 64.229 -14.409 1.00 81.45 95 PRO A C 1
ATOM 720 O O . PRO A 1 95 ? 34.224 63.629 -13.608 1.00 78.83 95 PRO A O 1
ATOM 724 N N . ASN A 1 96 ? 34.827 64.047 -15.737 1.00 84.52 96 ASN A N 1
ATOM 725 C CA . ASN A 1 96 ? 33.868 63.222 -16.505 1.00 85.02 96 ASN A CA 1
ATOM 726 C C . ASN A 1 96 ? 32.491 63.874 -16.792 1.00 80.88 96 ASN A C 1
ATOM 727 O O . ASN A 1 96 ? 32.410 65.095 -16.802 1.00 78.78 96 ASN A O 1
ATOM 733 N N . MET B 1 1 ? 28.748 61.177 -18.309 1.00 77.74 1 MET B N 1
ATOM 734 C CA . MET B 1 1 ? 27.693 61.418 -17.289 1.00 72.36 1 MET B CA 1
ATOM 735 C C . MET B 1 1 ? 27.139 62.822 -17.470 1.00 70.53 1 MET B C 1
ATOM 736 O O . MET B 1 1 ? 27.888 63.798 -17.376 1.00 72.14 1 MET B O 1
ATOM 741 N N . GLU B 1 2 ? 25.827 62.923 -17.713 1.00 67.56 2 GLU B N 1
ATOM 742 C CA . GLU B 1 2 ? 25.217 64.211 -18.064 1.00 66.48 2 GLU B CA 1
ATOM 743 C C . GLU B 1 2 ? 23.850 64.462 -17.459 1.00 62.22 2 GLU B C 1
ATOM 744 O O . GLU B 1 2 ? 23.111 63.535 -17.214 1.00 60.39 2 GLU B O 1
ATOM 750 N N . PHE B 1 3 ? 23.521 65.745 -17.263 1.00 61.23 3 PHE B N 1
ATOM 751 C CA . PHE B 1 3 ? 22.265 66.177 -16.670 1.00 57.90 3 PHE B CA 1
ATOM 752 C C . PHE B 1 3 ? 21.059 65.538 -17.356 1.00 56.88 3 PHE B C 1
ATOM 753 O O . PHE B 1 3 ? 21.040 65.392 -18.580 1.00 59.05 3 PHE B O 1
ATOM 761 N N . TRP B 1 4 ? 20.064 65.146 -16.553 1.00 54.02 4 TRP B N 1
ATOM 762 C CA . TRP B 1 4 ? 18.791 64.667 -17.068 1.00 53.12 4 TRP B CA 1
ATOM 763 C C . TRP B 1 4 ? 17.672 65.205 -16.191 1.00 50.60 4 TRP B C 1
ATOM 764 O O . TRP B 1 4 ? 17.822 65.295 -14.985 1.00 49.10 4 TRP B O 1
ATOM 775 N N . GLY B 1 5 ? 16.538 65.548 -16.799 1.00 50.55 5 GLY B N 1
ATOM 776 C CA . GLY B 1 5 ? 15.389 65.986 -16.046 1.00 48.80 5 GLY B CA 1
ATOM 777 C C . GLY B 1 5 ? 14.170 66.082 -16.924 1.00 49.46 5 GLY B C 1
ATOM 778 O O . GLY B 1 5 ? 14.289 66.352 -18.113 1.00 51.39 5 GLY B O 1
ATOM 779 N N . ILE B 1 6 ? 12.994 65.842 -16.335 1.00 48.25 6 ILE B N 1
ATOM 780 C CA . ILE B 1 6 ? 11.722 66.000 -17.031 1.00 49.15 6 ILE B CA 1
ATOM 781 C C . ILE B 1 6 ? 10.672 66.671 -16.148 1.00 48.44 6 ILE B C 1
ATOM 782 O O . ILE B 1 6 ? 10.714 66.549 -14.926 1.00 47.02 6 ILE B O 1
ATOM 787 N N . GLU B 1 7 ? 9.732 67.366 -16.802 1.00 49.93 7 GLU B N 1
ATOM 788 C CA . GLU B 1 7 ? 8.532 67.898 -16.180 1.00 50.17 7 GLU B CA 1
ATOM 789 C C . GLU B 1 7 ? 7.385 67.004 -16.579 1.00 50.90 7 GLU B C 1
ATOM 790 O O . GLU B 1 7 ? 7.052 66.922 -17.748 1.00 52.56 7 GLU B O 1
ATOM 796 N N . VAL B 1 8 ? 6.784 66.333 -15.591 1.00 50.02 8 VAL B N 1
ATOM 797 C CA . VAL B 1 8 ? 5.601 65.526 -15.797 1.00 51.11 8 VAL B CA 1
ATOM 798 C C . VAL B 1 8 ? 4.368 66.319 -15.376 1.00 52.60 8 VAL B C 1
ATOM 799 O O . VAL B 1 8 ? 4.192 66.653 -14.197 1.00 52.08 8 VAL B O 1
ATOM 803 N N . LYS B 1 9 ? 3.511 66.616 -16.362 1.00 54.95 9 LYS B N 1
ATOM 804 C CA . LYS B 1 9 ? 2.254 67.332 -16.155 1.00 57.21 9 LYS B CA 1
ATOM 805 C C . LYS B 1 9 ? 1.149 66.359 -15.738 1.00 58.26 9 LYS B C 1
ATOM 806 O O . LYS B 1 9 ? 1.214 65.138 -16.022 1.00 57.84 9 LYS B O 1
ATOM 812 N N . SER B 1 10 ? 0.126 66.898 -15.067 1.00 60.14 10 SER B N 1
ATOM 813 C CA . SER B 1 10 ? -0.964 66.105 -14.524 1.00 61.73 10 SER B CA 1
ATOM 814 C C . SER B 1 10 ? -1.809 65.494 -15.651 1.00 64.20 10 SER B C 1
ATOM 815 O O . SER B 1 10 ? -2.205 66.162 -16.607 1.00 66.32 10 SER B O 1
ATOM 818 N N . GLY B 1 11 ? -2.043 64.184 -15.531 1.00 64.20 11 GLY B N 1
ATOM 819 C CA . GLY B 1 11 ? -2.773 63.426 -16.514 1.00 66.72 11 GLY B CA 1
ATOM 820 C C . GLY B 1 11 ? -2.019 63.191 -17.799 1.00 66.15 11 GLY B C 1
ATOM 821 O O . GLY B 1 11 ? -2.600 62.641 -18.719 1.00 68.64 11 GLY B O 1
ATOM 822 N N . LYS B 1 12 ? -0.720 63.531 -17.838 1.00 63.28 12 LYS B N 1
ATOM 823 C CA . LYS B 1 12 ? 0.143 63.243 -18.968 1.00 62.90 12 LYS B CA 1
ATOM 824 C C . LYS B 1 12 ? 1.377 62.458 -18.533 1.00 60.07 12 LYS B C 1
ATOM 825 O O . LYS B 1 12 ? 2.471 63.008 -18.473 1.00 58.12 12 LYS B O 1
ATOM 831 N N . PRO B 1 13 ? 1.251 61.144 -18.229 1.00 60.16 13 PRO B N 1
ATOM 832 C CA . PRO B 1 13 ? 2.400 60.296 -17.883 1.00 58.10 13 PRO B CA 1
ATOM 833 C C . PRO B 1 13 ? 3.472 60.230 -18.987 1.00 58.16 13 PRO B C 1
ATOM 834 O O . PRO B 1 13 ? 3.119 60.023 -20.155 1.00 60.64 13 PRO B O 1
ATOM 838 N N . VAL B 1 14 ? 4.737 60.394 -18.597 1.00 55.92 14 VAL B N 1
ATOM 839 C CA . VAL B 1 14 ? 5.841 60.444 -19.542 1.00 56.26 14 VAL B CA 1
ATOM 840 C C . VAL B 1 14 ? 6.528 59.097 -19.599 1.00 56.61 14 VAL B C 1
ATOM 841 O O . VAL B 1 14 ? 6.894 58.541 -18.568 1.00 55.02 14 VAL B O 1
ATOM 845 N N . THR B 1 15 ? 6.706 58.576 -20.816 1.00 59.13 15 THR B N 1
ATOM 846 C CA . THR B 1 15 ? 7.487 57.374 -21.064 1.00 60.25 15 THR B CA 1
ATOM 847 C C . THR B 1 15 ? 8.895 57.772 -21.457 1.00 60.07 15 THR B C 1
ATOM 848 O O . THR B 1 15 ? 9.095 58.510 -22.401 1.00 61.36 15 THR B O 1
ATOM 852 N N . VAL B 1 16 ? 9.866 57.281 -20.691 1.00 58.78 16 VAL B N 1
ATOM 853 C CA . VAL B 1 16 ? 11.276 57.550 -20.878 1.00 58.87 16 VAL B CA 1
ATOM 854 C C . VAL B 1 16 ? 11.910 56.254 -21.389 1.00 61.61 16 VAL B C 1
ATOM 855 O O . VAL B 1 16 ? 11.620 55.167 -20.895 1.00 61.90 16 VAL B O 1
ATOM 859 N N . THR B 1 17 ? 12.771 56.402 -22.395 1.00 64.03 17 THR B N 1
ATOM 860 C CA . THR B 1 17 ? 13.482 55.311 -23.034 1.00 67.48 17 THR B CA 1
ATOM 861 C C . THR B 1 17 ? 14.979 55.626 -23.054 1.00 68.16 17 THR B C 1
ATOM 862 O O . THR B 1 17 ? 15.420 56.472 -23.825 1.00 69.39 17 THR B O 1
ATOM 866 N N . PRO B 1 18 ? 15.784 55.013 -22.156 1.00 67.52 18 PRO B N 1
ATOM 867 C CA . PRO B 1 18 ? 17.223 55.247 -22.121 1.00 68.66 18 PRO B CA 1
ATOM 868 C C . PRO B 1 18 ? 17.882 54.889 -23.458 1.00 73.59 18 PRO B C 1
ATOM 869 O O . PRO B 1 18 ? 17.584 53.826 -23.991 1.00 76.48 18 PRO B O 1
ATOM 873 N N . GLU B 1 19 ? 18.727 55.797 -23.962 1.00 74.80 19 GLU B N 1
ATOM 874 C CA . GLU B 1 19 ? 19.444 55.611 -25.205 1.00 79.86 19 GLU B CA 1
ATOM 875 C C . GLU B 1 19 ? 20.377 54.425 -25.056 1.00 83.05 19 GLU B C 1
ATOM 876 O O . GLU B 1 19 ? 20.858 54.124 -23.957 1.00 81.21 19 GLU B O 1
ATOM 882 N N . GLU B 1 20 ? 20.628 53.743 -26.172 1.00 88.28 20 GLU B N 1
ATOM 883 C CA . GLU B 1 20 ? 21.494 52.585 -26.204 1.00 92.45 20 GLU B CA 1
ATOM 884 C C . GLU B 1 20 ? 22.842 52.868 -25.535 1.00 92.68 20 GLU B C 1
ATOM 885 O O . GLU B 1 20 ? 23.549 53.798 -25.923 1.00 93.81 20 GLU B O 1
ATOM 891 N N . GLY B 1 21 ? 23.153 52.071 -24.505 1.00 91.82 21 GLY B N 1
ATOM 892 C CA . GLY B 1 21 ? 24.370 52.185 -23.728 1.00 92.17 21 GLY B CA 1
ATOM 893 C C . GLY B 1 21 ? 24.166 52.797 -22.343 1.00 86.33 21 GLY B C 1
ATOM 894 O O . GLY B 1 21 ? 25.027 52.619 -21.453 1.00 86.37 21 GLY B O 1
ATOM 895 N N . ILE B 1 22 ? 23.057 53.528 -22.155 1.00 81.78 22 ILE B N 1
ATOM 896 C CA . ILE B 1 22 ? 22.922 54.413 -21.022 1.00 76.88 22 ILE B CA 1
ATOM 897 C C . ILE B 1 22 ? 21.873 53.986 -19.998 1.00 72.88 22 ILE B C 1
ATOM 898 O O . ILE B 1 22 ? 20.836 53.447 -20.347 1.00 72.70 22 ILE B O 1
ATOM 903 N N . LEU B 1 23 ? 22.181 54.279 -18.727 1.00 70.04 23 LEU B N 1
ATOM 904 C CA . LEU B 1 23 ? 21.285 54.219 -17.590 1.00 66.02 23 LEU B CA 1
ATOM 905 C C . LEU B 1 23 ? 20.789 55.616 -17.262 1.00 62.40 23 LEU B C 1
ATOM 906 O O . LEU B 1 23 ? 21.562 56.583 -17.324 1.00 62.62 23 LEU B O 1
ATOM 911 N N . ILE B 1 24 ? 19.509 55.712 -16.891 1.00 59.57 24 ILE B N 1
ATOM 912 C CA . ILE B 1 24 ? 18.954 56.938 -16.340 1.00 56.30 24 ILE B CA 1
ATOM 913 C C . ILE B 1 24 ? 18.815 56.800 -14.828 1.00 53.80 24 ILE B C 1
ATOM 914 O O . ILE B 1 24 ? 18.069 55.958 -14.345 1.00 53.19 24 ILE B O 1
ATOM 919 N N . HIS B 1 25 ? 19.583 57.623 -14.108 1.00 52.90 25 HIS B N 1
ATOM 920 C CA . HIS B 1 25 ? 19.544 57.713 -12.667 1.00 50.85 25 HIS B CA 1
ATOM 921 C C . HIS B 1 25 ? 18.638 58.882 -12.316 1.00 48.38 25 HIS B C 1
ATOM 922 O O . HIS B 1 25 ? 18.917 60.039 -12.710 1.00 48.42 25 HIS B O 1
ATOM 929 N N . VAL B 1 26 ? 17.561 58.571 -11.577 1.00 46.75 26 VAL B N 1
ATOM 930 C CA . VAL B 1 26 ? 16.666 59.564 -10.998 1.00 44.84 26 VAL B CA 1
ATOM 931 C C . VAL B 1 26 ? 17.050 59.808 -9.539 1.00 43.88 26 VAL B C 1
ATOM 932 O O . VAL B 1 26 ? 17.086 58.864 -8.718 1.00 43.92 26 VAL B O 1
ATOM 936 N N . SER B 1 27 ? 17.343 61.081 -9.244 1.00 43.43 27 SER B N 1
ATOM 937 C CA . SER B 1 27 ? 17.852 61.534 -7.963 1.00 43.09 27 SER B CA 1
ATOM 938 C C . SER B 1 27 ? 16.786 62.188 -7.107 1.00 41.98 27 SER B C 1
ATOM 939 O O . SER B 1 27 ? 16.945 62.272 -5.897 1.00 41.85 27 SER B O 1
ATOM 942 N N . GLN B 1 28 ? 15.716 62.683 -7.734 1.00 41.60 28 GLN B N 1
ATOM 943 C CA . GLN B 1 28 ? 14.654 63.347 -6.992 1.00 41.18 28 GLN B CA 1
ATOM 944 C C . GLN B 1 28 ? 13.387 63.657 -7.760 1.00 41.23 28 GLN B C 1
ATOM 945 O O . GLN B 1 28 ? 13.382 63.700 -8.997 1.00 41.59 28 GLN B O 1
ATOM 951 N N . ALA B 1 29 ? 12.323 63.879 -6.983 1.00 41.30 29 ALA B N 1
ATOM 952 C CA . ALA B 1 29 ? 11.019 64.255 -7.479 1.00 41.87 29 ALA B CA 1
ATOM 953 C C . ALA B 1 29 ? 10.563 65.421 -6.639 1.00 42.60 29 ALA B C 1
ATOM 954 O O . ALA B 1 29 ? 10.607 65.355 -5.413 1.00 42.75 29 ALA B O 1
ATOM 956 N N . SER B 1 30 ? 10.114 66.482 -7.310 1.00 43.47 30 SER B N 1
ATOM 957 C CA . SER B 1 30 ? 9.764 67.739 -6.666 1.00 44.76 30 SER B CA 1
ATOM 958 C C . SER B 1 30 ? 8.485 68.304 -7.292 1.00 46.27 30 SER B C 1
ATOM 959 O O . SER B 1 30 ? 8.336 68.299 -8.513 1.00 46.33 30 SER B O 1
ATOM 962 N N . LEU B 1 31 ? 7.562 68.772 -6.441 1.00 47.89 31 LEU B N 1
ATOM 963 C CA . LEU B 1 31 ? 6.354 69.484 -6.875 1.00 50.05 31 LEU B CA 1
ATOM 964 C C . LEU B 1 31 ? 6.719 70.834 -7.460 1.00 51.18 31 LEU B C 1
ATOM 965 O O . LEU B 1 31 ? 7.630 71.481 -6.974 1.00 51.15 31 LEU B O 1
ATOM 970 N N . GLY B 1 32 ? 6.011 71.251 -8.515 1.00 52.51 32 GLY B N 1
ATOM 971 C CA . GLY B 1 32 ? 6.117 72.591 -9.062 1.00 54.36 32 GLY B CA 1
ATOM 972 C C . GLY B 1 32 ? 5.338 73.569 -8.238 1.00 57.29 32 GLY B C 1
ATOM 973 O O . GLY B 1 32 ? 4.923 73.244 -7.129 1.00 57.72 32 GLY B O 1
ATOM 974 N N . GLU B 1 33 ? 5.121 74.763 -8.799 1.00 59.76 33 GLU B N 1
ATOM 975 C CA . GLU B 1 33 ? 4.439 75.867 -8.118 1.00 63.35 33 GLU B CA 1
ATOM 976 C C . GLU B 1 33 ? 2.938 75.663 -8.084 1.00 65.67 33 GLU B C 1
ATOM 977 O O . GLU B 1 33 ? 2.384 75.375 -7.035 1.00 66.67 33 GLU B O 1
ATOM 983 N N . LYS B 1 37 ? -3.535 78.438 -1.657 1.00 96.05 37 LYS B N 1
ATOM 984 C CA . LYS B 1 37 ? -3.254 77.275 -2.509 1.00 90.68 37 LYS B CA 1
ATOM 985 C C . LYS B 1 37 ? -4.122 76.046 -2.104 1.00 90.99 37 LYS B C 1
ATOM 986 O O . LYS B 1 37 ? -5.364 76.094 -2.221 1.00 95.30 37 LYS B O 1
ATOM 992 N N . LYS B 1 38 ? -3.479 74.963 -1.635 1.00 86.96 38 LYS B N 1
ATOM 993 C CA . LYS B 1 38 ? -4.178 73.771 -1.147 1.00 87.36 38 LYS B CA 1
ATOM 994 C C . LYS B 1 38 ? -3.226 72.768 -0.446 1.00 83.21 38 LYS B C 1
ATOM 995 O O . LYS B 1 38 ? -2.065 72.627 -0.838 1.00 78.68 38 LYS B O 1
ATOM 1001 N N . GLY B 1 39 ? -3.742 72.093 0.594 1.00 85.27 39 GLY B N 1
ATOM 1002 C CA . GLY B 1 39 ? -3.140 70.887 1.191 1.00 82.10 39 GLY B CA 1
ATOM 1003 C C . GLY B 1 39 ? -3.677 69.564 0.611 1.00 80.70 39 GLY B C 1
ATOM 1004 O O . GLY B 1 39 ? -4.868 69.256 0.769 1.00 84.56 39 GLY B O 1
ATOM 1005 N N . GLU B 1 40 ? -2.793 68.774 -0.012 1.00 75.71 40 GLU B N 1
ATOM 1006 C CA . GLU B 1 40 ? -3.167 67.559 -0.708 1.00 74.30 40 GLU B CA 1
ATOM 1007 C C . GLU B 1 40 ? -1.983 66.633 -1.007 1.00 69.27 40 GLU B C 1
ATOM 1008 O O . GLU B 1 40 ? -0.842 67.068 -1.036 1.00 66.46 40 GLU B O 1
ATOM 1014 N N . PHE B 1 41 ? -2.293 65.354 -1.254 1.00 68.67 41 PHE B N 1
ATOM 1015 C CA . PHE B 1 41 ? -1.319 64.278 -1.442 1.00 64.87 41 PHE B CA 1
ATOM 1016 C C . PHE B 1 41 ? -1.186 63.856 -2.894 1.00 62.75 41 PHE B C 1
ATOM 1017 O O . PHE B 1 41 ? -2.167 63.824 -3.621 1.00 64.80 41 PHE B O 1
ATOM 1025 N N . VAL B 1 42 ? 0.041 63.492 -3.287 1.00 59.05 42 VAL B N 1
ATOM 1026 C CA . VAL B 1 42 ? 0.407 63.191 -4.668 1.00 57.05 42 VAL B CA 1
ATOM 1027 C C . VAL B 1 42 ? 1.251 61.920 -4.736 1.00 54.73 42 VAL B C 1
ATOM 1028 O O . VAL B 1 42 ? 2.477 61.960 -4.622 1.00 52.24 42 VAL B O 1
ATOM 1032 N N . PRO B 1 43 ? 0.615 60.739 -4.887 1.00 55.99 43 PRO B N 1
ATOM 1033 C CA . PRO B 1 43 ? 1.341 59.505 -5.192 1.00 54.37 43 PRO B CA 1
ATOM 1034 C C . PRO B 1 43 ? 2.127 59.552 -6.514 1.00 52.35 43 PRO B C 1
ATOM 1035 O O . PRO B 1 43 ? 1.576 59.988 -7.508 1.00 53.19 43 PRO B O 1
ATOM 1039 N N . LEU B 1 44 ? 3.377 59.085 -6.476 1.00 50.19 44 LEU B N 1
ATOM 1040 C CA . LEU B 1 44 ? 4.249 58.973 -7.622 1.00 48.72 44 LEU B CA 1
ATOM 1041 C C . LEU B 1 44 ? 4.292 57.523 -8.083 1.00 49.44 44 LEU B C 1
ATOM 1042 O O . LEU B 1 44 ? 4.635 56.637 -7.310 1.00 49.48 44 LEU B O 1
ATOM 1047 N N . HIS B 1 45 ? 3.936 57.303 -9.355 1.00 50.38 45 HIS B N 1
ATOM 1048 C CA . HIS B 1 45 ? 3.905 55.985 -9.957 1.00 51.70 45 HIS B CA 1
ATOM 1049 C C . HIS B 1 45 ? 4.959 55.804 -11.017 1.00 50.96 45 HIS B C 1
ATOM 1050 O O . HIS B 1 45 ? 5.264 56.743 -11.773 1.00 50.21 45 HIS B O 1
ATOM 1057 N N . VAL B 1 46 ? 5.483 54.576 -11.092 1.00 51.70 46 VAL B N 1
ATOM 1058 C CA . VAL B 1 46 ? 6.336 54.159 -12.194 1.00 52.12 46 VAL B CA 1
ATOM 1059 C C . VAL B 1 46 ? 5.841 52.817 -12.743 1.00 54.96 46 VAL B C 1
ATOM 1060 O O . VAL B 1 46 ? 5.391 51.952 -11.993 1.00 56.12 46 VAL B O 1
ATOM 1064 N N . LYS B 1 47 ? 5.906 52.677 -14.072 1.00 56.49 47 LYS B N 1
ATOM 1065 C CA . LYS B 1 47 ? 5.654 51.421 -14.757 1.00 59.64 47 LYS B CA 1
ATOM 1066 C C . LYS B 1 47 ? 6.959 50.983 -15.404 1.00 60.17 47 LYS B C 1
ATOM 1067 O O . LYS B 1 47 ? 7.577 51.764 -16.127 1.00 59.38 47 LYS B O 1
ATOM 1073 N N . VAL B 1 48 ? 7.391 49.754 -15.099 1.00 61.85 48 VAL B N 1
ATOM 1074 C CA . VAL B 1 48 ? 8.587 49.163 -15.671 1.00 63.30 48 VAL B CA 1
ATOM 1075 C C . VAL B 1 48 ? 8.336 47.681 -15.888 1.00 67.12 48 VAL B C 1
ATOM 1076 O O . VAL B 1 48 ? 8.037 46.948 -14.936 1.00 67.58 48 VAL B O 1
ATOM 1080 N N . GLY B 1 49 ? 8.485 47.236 -17.142 1.00 70.27 49 GLY B N 1
ATOM 1081 C CA . GLY B 1 49 ? 8.162 45.885 -17.545 1.00 74.64 49 GLY B CA 1
ATOM 1082 C C . GLY B 1 49 ? 6.722 45.629 -17.174 1.00 75.40 49 GLY B C 1
ATOM 1083 O O . GLY B 1 49 ? 5.851 46.489 -17.372 1.00 74.10 49 GLY B O 1
ATOM 1084 N N . ASN B 1 50 ? 6.479 44.457 -16.588 1.00 77.84 50 ASN B N 1
ATOM 1085 C CA . ASN B 1 50 ? 5.161 44.065 -16.128 1.00 79.28 50 ASN B CA 1
ATOM 1086 C C . ASN B 1 50 ? 4.739 44.701 -14.788 1.00 75.85 50 ASN B C 1
ATOM 1087 O O . ASN B 1 50 ? 3.684 44.357 -14.260 1.00 77.31 50 ASN B O 1
ATOM 1092 N N . GLN B 1 51 ? 5.572 45.596 -14.232 1.00 71.84 51 GLN B N 1
ATOM 1093 C CA . GLN B 1 51 ? 5.363 46.102 -12.883 1.00 69.07 51 GLN B CA 1
ATOM 1094 C C . GLN B 1 51 ? 4.858 47.524 -12.879 1.00 66.19 51 GLN B C 1
ATOM 1095 O O . GLN B 1 51 ? 5.357 48.376 -13.614 1.00 64.56 51 GLN B O 1
ATOM 1101 N N . ASN B 1 52 ? 3.901 47.783 -11.983 1.00 65.89 52 ASN B N 1
ATOM 1102 C CA . ASN B 1 52 ? 3.473 49.120 -11.624 1.00 63.36 52 ASN B CA 1
ATOM 1103 C C . ASN B 1 52 ? 3.763 49.308 -10.143 1.00 61.52 52 ASN B C 1
ATOM 1104 O O . ASN B 1 52 ? 3.164 48.638 -9.301 1.00 63.26 52 ASN B O 1
ATOM 1109 N N . LEU B 1 53 ? 4.682 50.229 -9.833 1.00 58.37 53 LEU B N 1
ATOM 1110 C CA . LEU B 1 53 ? 5.150 50.459 -8.475 1.00 56.71 53 LEU B CA 1
ATOM 1111 C C . LEU B 1 53 ? 4.956 51.911 -8.060 1.00 54.47 53 LEU B C 1
ATOM 1112 O O . LEU B 1 53 ? 4.805 52.805 -8.903 1.00 53.67 53 LEU B O 1
ATOM 1117 N N . VAL B 1 54 ? 4.949 52.128 -6.743 1.00 53.90 54 VAL B N 1
ATOM 1118 C CA . VAL B 1 54 ? 4.786 53.437 -6.144 1.00 52.38 54 VAL B CA 1
ATOM 1119 C C . VAL B 1 54 ? 6.122 53.876 -5.571 1.00 50.12 54 VAL B C 1
ATOM 1120 O O . VAL B 1 54 ? 6.689 53.202 -4.721 1.00 50.35 54 VAL B O 1
ATOM 1124 N N . LEU B 1 55 ? 6.622 55.019 -6.058 1.00 48.29 55 LEU B N 1
ATOM 1125 C CA . LEU B 1 55 ? 7.928 55.562 -5.678 1.00 46.46 55 LEU B CA 1
ATOM 1126 C C . LEU B 1 55 ? 7.876 56.419 -4.424 1.00 45.97 55 LEU B C 1
ATOM 1127 O O . LEU B 1 55 ? 8.899 56.676 -3.806 1.00 45.03 55 LEU B O 1
ATOM 1132 N N . GLY B 1 56 ? 6.677 56.864 -4.045 1.00 47.07 56 GLY B N 1
ATOM 1133 C CA . GLY B 1 56 ? 6.491 57.687 -2.869 1.00 47.34 56 GLY B CA 1
ATOM 1134 C C . GLY B 1 56 ? 5.262 58.552 -3.009 1.00 48.61 56 GLY B C 1
ATOM 1135 O O . GLY B 1 56 ? 4.575 58.486 -4.019 1.00 49.17 56 GLY B O 1
ATOM 1136 N N . THR B 1 57 ? 4.980 59.352 -1.981 1.00 49.49 57 THR B N 1
ATOM 1137 C CA . THR B 1 57 ? 3.865 60.265 -1.966 1.00 51.30 57 THR B CA 1
ATOM 1138 C C . THR B 1 57 ? 4.387 61.614 -1.530 1.00 50.83 57 THR B C 1
ATOM 1139 O O . THR B 1 57 ? 4.969 61.732 -0.449 1.00 50.89 57 THR B O 1
ATOM 1143 N N . LEU B 1 58 ? 4.192 62.629 -2.376 1.00 50.69 58 LEU B N 1
ATOM 1144 C CA . LEU B 1 58 ? 4.515 64.005 -2.020 1.00 50.99 58 LEU B CA 1
ATOM 1145 C C . LEU B 1 58 ? 3.292 64.649 -1.400 1.00 54.22 58 LEU B C 1
ATOM 1146 O O . LEU B 1 58 ? 2.188 64.154 -1.521 1.00 56.07 58 LEU B O 1
ATOM 1151 N N . SER B 1 59 ? 3.510 65.770 -0.724 1.00 55.35 59 SER B N 1
ATOM 1152 C CA . SER B 1 59 ? 2.460 66.493 -0.027 1.00 59.02 59 SER B CA 1
ATOM 1153 C C . SER B 1 59 ? 2.758 67.978 -0.161 1.00 59.83 59 SER B C 1
ATOM 1154 O O . SER B 1 59 ? 3.895 68.415 0.055 1.00 58.31 59 SER B O 1
ATOM 1157 N N . THR B 1 60 ? 1.730 68.751 -0.522 1.00 62.63 60 THR B N 1
ATOM 1158 C CA . THR B 1 60 ? 1.908 70.172 -0.793 1.00 63.89 60 THR B CA 1
ATOM 1159 C C . THR B 1 60 ? 2.486 70.951 0.397 1.00 65.46 60 THR B C 1
ATOM 1160 O O . THR B 1 60 ? 3.506 71.622 0.250 1.00 64.20 60 THR B O 1
ATOM 1164 N N . GLU B 1 61 ? 1.858 70.848 1.573 1.00 68.56 61 GLU B N 1
ATOM 1165 C CA . GLU B 1 61 ? 2.331 71.567 2.745 1.00 70.72 61 GLU B CA 1
ATOM 1166 C C . GLU B 1 61 ? 3.603 70.976 3.385 1.00 67.97 61 GLU B C 1
ATOM 1167 O O . GLU B 1 61 ? 4.524 71.715 3.711 1.00 68.00 61 GLU B O 1
ATOM 1173 N N . ASN B 1 62 ? 3.670 69.648 3.534 1.00 65.92 62 ASN B N 1
ATOM 1174 C CA . ASN B 1 62 ? 4.746 68.985 4.302 1.00 64.17 62 ASN B CA 1
ATOM 1175 C C . ASN B 1 62 ? 5.895 68.365 3.513 1.00 59.79 62 ASN B C 1
ATOM 1176 O O . ASN B 1 62 ? 7.009 68.368 3.999 1.00 58.82 62 ASN B O 1
ATOM 1181 N N . ILE B 1 63 ? 5.604 67.783 2.345 1.00 57.65 63 ILE B N 1
ATOM 1182 C CA . ILE B 1 63 ? 6.592 67.011 1.603 1.00 54.08 63 ILE B CA 1
ATOM 1183 C C . ILE B 1 63 ? 6.663 67.459 0.145 1.00 52.57 63 ILE B C 1
ATOM 1184 O O . ILE B 1 63 ? 6.250 66.742 -0.760 1.00 51.42 63 ILE B O 1
ATOM 1189 N N . PRO B 1 64 ? 7.198 68.667 -0.125 1.00 52.89 64 PRO B N 1
ATOM 1190 C CA . PRO B 1 64 ? 7.236 69.216 -1.477 1.00 52.06 64 PRO B CA 1
ATOM 1191 C C . PRO B 1 64 ? 8.146 68.435 -2.439 1.00 49.09 64 PRO B C 1
ATOM 1192 O O . PRO B 1 64 ? 7.949 68.538 -3.639 1.00 48.53 64 PRO B O 1
ATOM 1196 N N . GLN B 1 65 ? 9.135 67.718 -1.896 1.00 47.73 65 GLN B N 1
ATOM 1197 C CA . GLN B 1 65 ? 10.030 66.903 -2.695 1.00 45.55 65 GLN B CA 1
ATOM 1198 C C . GLN B 1 65 ? 10.453 65.671 -1.930 1.00 44.81 65 GLN B C 1
ATOM 1199 O O . GLN B 1 65 ? 10.251 65.586 -0.713 1.00 45.91 65 GLN B O 1
ATOM 1205 N N . LEU B 1 66 ? 11.007 64.701 -2.664 1.00 43.35 66 LEU B N 1
ATOM 1206 C CA . LEU B 1 66 ? 11.719 63.587 -2.070 1.00 42.85 66 LEU B CA 1
ATOM 1207 C C . LEU B 1 66 ? 12.978 63.281 -2.848 1.00 41.89 66 LEU B C 1
ATOM 1208 O O . LEU B 1 66 ? 13.069 63.507 -4.072 1.00 41.44 66 LEU B O 1
ATOM 1213 N N . PHE B 1 67 ? 13.950 62.750 -2.108 1.00 42.00 67 PHE B N 1
ATOM 1214 C CA . PHE B 1 67 ? 15.232 62.353 -2.612 1.00 41.76 67 PHE B CA 1
ATOM 1215 C C . PHE B 1 67 ? 15.249 60.843 -2.865 1.00 41.68 67 PHE B C 1
ATOM 1216 O O . PHE B 1 67 ? 14.647 60.070 -2.111 1.00 42.02 67 PHE B O 1
ATOM 1224 N N . CYS B 1 68 ? 15.926 60.427 -3.943 1.00 41.67 68 CYS B N 1
ATOM 1225 C CA . CYS B 1 68 ? 15.998 59.011 -4.297 1.00 42.14 68 CYS B CA 1
ATOM 1226 C C . CYS B 1 68 ? 17.244 58.594 -5.053 1.00 43.01 68 CYS B C 1
ATOM 1227 O O . CYS B 1 68 ? 17.980 59.424 -5.554 1.00 43.18 68 CYS B O 1
ATOM 1230 N N . ASP B 1 69 ? 17.488 57.280 -5.071 1.00 44.02 69 ASP B N 1
ATOM 1231 C CA . ASP B 1 69 ? 18.610 56.653 -5.767 1.00 45.60 69 ASP B CA 1
ATOM 1232 C C . ASP B 1 69 ? 18.018 55.564 -6.656 1.00 46.42 69 ASP B C 1
ATOM 1233 O O . ASP B 1 69 ? 18.102 54.377 -6.328 1.00 47.75 69 ASP B O 1
ATOM 1238 N N . LEU B 1 70 ? 17.390 55.981 -7.765 1.00 45.99 70 LEU B N 1
ATOM 1239 C CA . LEU B 1 70 ? 16.733 55.049 -8.676 1.00 47.05 70 LEU B CA 1
ATOM 1240 C C . LEU B 1 70 ? 17.504 54.924 -9.983 1.00 48.82 70 LEU B C 1
ATOM 1241 O O . LEU B 1 70 ? 17.905 55.920 -10.568 1.00 48.54 70 LEU B O 1
ATOM 1246 N N . VAL B 1 71 ? 17.707 53.686 -10.434 1.00 51.08 71 VAL B N 1
ATOM 1247 C CA . VAL B 1 71 ? 18.401 53.408 -11.685 1.00 53.56 71 VAL B CA 1
ATOM 1248 C C . VAL B 1 71 ? 17.453 52.697 -12.652 1.00 54.88 71 VAL B C 1
ATOM 1249 O O . VAL B 1 71 ? 16.809 51.714 -12.279 1.00 55.50 71 VAL B O 1
ATOM 1253 N N . PHE B 1 72 ? 17.362 53.219 -13.882 1.00 55.62 72 PHE B N 1
ATOM 1254 C CA . PHE B 1 72 ? 16.557 52.623 -14.941 1.00 57.43 72 PHE B CA 1
ATOM 1255 C C . PHE B 1 72 ? 17.428 52.278 -16.149 1.00 60.96 72 PHE B C 1
ATOM 1256 O O . PHE B 1 72 ? 18.048 53.168 -16.768 1.00 61.24 72 PHE B O 1
ATOM 1264 N N . ASP B 1 73 ? 17.478 50.976 -16.456 1.00 64.07 73 ASP B N 1
ATOM 1265 C CA . ASP B 1 73 ? 18.259 50.435 -17.561 1.00 68.32 73 ASP B CA 1
ATOM 1266 C C . ASP B 1 73 ? 17.422 50.243 -18.816 1.00 70.35 73 ASP B C 1
ATOM 1267 O O . ASP B 1 73 ? 17.958 50.189 -19.910 1.00 73.67 73 ASP B O 1
ATOM 1272 N N . LYS B 1 74 ? 16.102 50.149 -18.629 1.00 68.71 74 LYS B N 1
ATOM 1273 C CA . LYS B 1 74 ? 15.137 49.900 -19.688 1.00 70.72 74 LYS B CA 1
ATOM 1274 C C . LYS B 1 74 ? 14.054 50.978 -19.668 1.00 67.54 74 LYS B C 1
ATOM 1275 O O . LYS B 1 74 ? 14.074 51.863 -18.814 1.00 63.98 74 LYS B O 1
ATOM 1281 N N . GLU B 1 75 ? 13.127 50.911 -20.633 1.00 69.32 75 GLU B N 1
ATOM 1282 C CA . GLU B 1 75 ? 12.040 51.870 -20.756 1.00 67.23 75 GLU B CA 1
ATOM 1283 C C . GLU B 1 75 ? 11.211 51.888 -19.472 1.00 64.23 75 GLU B C 1
ATOM 1284 O O . GLU B 1 75 ? 11.032 50.849 -18.849 1.00 64.98 75 GLU B O 1
ATOM 1290 N N . PHE B 1 76 ? 10.718 53.074 -19.091 1.00 61.33 76 PHE B N 1
ATOM 1291 C CA . PHE B 1 76 ? 9.840 53.226 -17.928 1.00 58.97 76 PHE B CA 1
ATOM 1292 C C . PHE B 1 76 ? 8.892 54.408 -18.079 1.00 57.68 76 PHE B C 1
ATOM 1293 O O . PHE B 1 76 ? 9.194 55.331 -18.801 1.00 57.59 76 PHE B O 1
ATOM 1301 N N . GLU B 1 77 ? 7.743 54.368 -17.393 1.00 57.13 77 GLU B N 1
ATOM 1302 C CA . GLU B 1 77 ? 6.776 55.463 -17.417 1.00 56.37 77 GLU B CA 1
ATOM 1303 C C . GLU B 1 77 ? 6.579 56.062 -16.042 1.00 53.84 77 GLU B C 1
ATOM 1304 O O . GLU B 1 77 ? 6.207 55.342 -15.127 1.00 53.82 77 GLU B O 1
ATOM 1310 N N . LEU B 1 78 ? 6.784 57.378 -15.931 1.00 52.22 78 LEU B N 1
ATOM 1311 C CA . LEU B 1 78 ? 6.544 58.117 -14.695 1.00 50.35 78 LEU B CA 1
ATOM 1312 C C . LEU B 1 78 ? 5.215 58.840 -14.780 1.00 51.32 78 LEU B C 1
ATOM 1313 O O . LEU B 1 78 ? 4.837 59.352 -15.843 1.00 52.64 78 LEU B O 1
ATOM 1318 N N . SER B 1 79 ? 4.505 58.887 -13.648 1.00 51.09 79 SER B N 1
ATOM 1319 C CA . SER B 1 79 ? 3.171 59.478 -13.598 1.00 52.65 79 SER B CA 1
ATOM 1320 C C . SER B 1 79 ? 2.759 59.921 -12.219 1.00 52.17 79 SER B C 1
ATOM 1321 O O . SER B 1 79 ? 3.249 59.410 -11.219 1.00 51.02 79 SER B O 1
ATOM 1324 N N . HIS B 1 80 ? 1.807 60.860 -12.187 1.00 53.57 80 HIS B N 1
ATOM 1325 C CA . HIS B 1 80 ? 1.269 61.414 -10.956 1.00 54.00 80 HIS B CA 1
ATOM 1326 C C . HIS B 1 80 ? -0.154 61.891 -11.169 1.00 57.07 80 HIS B C 1
ATOM 1327 O O . HIS B 1 80 ? -0.638 61.906 -12.306 1.00 58.59 80 HIS B O 1
ATOM 1334 N N . THR B 1 81 ? -0.805 62.267 -10.059 1.00 58.36 81 THR B N 1
ATOM 1335 C CA . THR B 1 81 ? -2.251 62.481 -10.016 1.00 62.03 81 THR B CA 1
ATOM 1336 C C . THR B 1 81 ? -2.621 63.789 -9.323 1.00 63.39 81 THR B C 1
ATOM 1337 O O . THR B 1 81 ? -3.538 63.810 -8.515 1.00 66.12 81 THR B O 1
ATOM 1341 N N . TRP B 1 82 ? -1.909 64.873 -9.652 1.00 61.94 82 TRP B N 1
ATOM 1342 C CA . TRP B 1 82 ? -2.044 66.094 -8.905 1.00 63.17 82 TRP B CA 1
ATOM 1343 C C . TRP B 1 82 ? -3.199 66.908 -9.459 1.00 66.95 82 TRP B C 1
ATOM 1344 O O . TRP B 1 82 ? -4.156 67.239 -8.730 1.00 70.28 82 TRP B O 1
ATOM 1355 N N . GLY B 1 83 ? -3.106 67.252 -10.746 1.00 66.89 83 GLY B N 1
ATOM 1356 C CA . GLY B 1 83 ? -4.161 67.977 -11.430 1.00 70.67 83 GLY B CA 1
ATOM 1357 C C . GLY B 1 83 ? -3.967 69.477 -11.428 1.00 71.73 83 GLY B C 1
ATOM 1358 O O . GLY B 1 83 ? -4.219 70.114 -12.440 1.00 73.37 83 GLY B O 1
ATOM 1359 N N . LYS B 1 84 ? -3.457 70.008 -10.310 1.00 70.96 84 LYS B N 1
ATOM 1360 C CA . LYS B 1 84 ? -3.157 71.426 -10.154 1.00 72.13 84 LYS B CA 1
ATOM 1361 C C . LYS B 1 84 ? -1.644 71.705 -10.191 1.00 68.35 84 LYS B C 1
ATOM 1362 O O . LYS B 1 84 ? -1.138 72.492 -9.384 1.00 68.46 84 LYS B O 1
ATOM 1368 N N . GLY B 1 85 ? -0.925 71.044 -11.115 1.00 65.46 85 GLY B N 1
ATOM 1369 C CA . GLY B 1 85 ? 0.503 71.269 -11.289 1.00 62.40 85 GLY B CA 1
ATOM 1370 C C . GLY B 1 85 ? 1.293 70.138 -11.899 1.00 59.30 85 GLY B C 1
ATOM 1371 O O . GLY B 1 85 ? 0.732 69.140 -12.302 1.00 59.43 85 GLY B O 1
ATOM 1372 N N . SER B 1 86 ? 2.618 70.319 -11.956 1.00 56.94 86 SER B N 1
ATOM 1373 C CA . SER B 1 86 ? 3.554 69.302 -12.433 1.00 54.30 86 SER B CA 1
ATOM 1374 C C . SER B 1 86 ? 4.491 68.787 -11.354 1.00 51.91 86 SER B C 1
ATOM 1375 O O . SER B 1 86 ? 4.700 69.425 -10.324 1.00 52.07 86 SER B O 1
ATOM 1378 N N . VAL B 1 87 ? 5.047 67.604 -11.617 1.00 50.12 87 VAL B N 1
ATOM 1379 C CA . VAL B 1 87 ? 6.106 67.026 -10.811 1.00 48.03 87 VAL B CA 1
ATOM 1380 C C . VAL B 1 87 ? 7.335 66.912 -11.694 1.00 46.93 87 VAL B C 1
ATOM 1381 O O . VAL B 1 87 ? 7.284 66.336 -12.781 1.00 47.23 87 VAL B O 1
ATOM 1385 N N . TYR B 1 88 ? 8.440 67.490 -11.223 1.00 46.14 88 TYR B N 1
ATOM 1386 C CA . TYR B 1 88 ? 9.763 67.460 -11.898 1.00 45.55 88 TYR B CA 1
ATOM 1387 C C . TYR B 1 88 ? 10.568 66.278 -11.353 1.00 44.13 88 TYR B C 1
ATOM 1388 O O . TYR B 1 88 ? 10.684 66.155 -10.112 1.00 43.44 88 TYR B O 1
ATOM 1397 N N . PHE B 1 89 ? 11.073 65.429 -12.255 1.00 44.11 89 PHE B N 1
ATOM 1398 C CA . PHE B 1 89 ? 11.975 64.334 -11.911 1.00 43.36 89 PHE B CA 1
ATOM 1399 C C . PHE B 1 89 ? 13.341 64.693 -12.465 1.00 43.86 89 PHE B C 1
ATOM 1400 O O . PHE B 1 89 ? 13.473 64.982 -13.652 1.00 45.01 89 PHE B O 1
ATOM 1408 N N . VAL B 1 90 ? 14.358 64.691 -11.598 1.00 43.37 90 VAL B N 1
ATOM 1409 C CA . VAL B 1 90 ? 15.676 65.178 -11.983 1.00 44.33 90 VAL B CA 1
ATOM 1410 C C . VAL B 1 90 ? 16.753 64.189 -11.577 1.00 44.42 90 VAL B C 1
ATOM 1411 O O . VAL B 1 90 ? 16.647 63.535 -10.548 1.00 43.52 90 VAL B O 1
ATOM 1415 N N . GLY B 1 91 ? 17.785 64.081 -12.416 1.00 46.00 91 GLY B N 1
ATOM 1416 C CA . GLY B 1 91 ? 18.917 63.214 -12.169 1.00 46.87 91 GLY B CA 1
ATOM 1417 C C . GLY B 1 91 ? 19.995 63.392 -13.219 1.00 49.30 91 GLY B C 1
ATOM 1418 O O . GLY B 1 91 ? 20.294 64.513 -13.667 1.00 50.24 91 GLY B O 1
ATOM 1419 N N . TYR B 1 92 ? 20.591 62.271 -13.625 1.00 50.81 92 TYR B N 1
ATOM 1420 C CA . TYR B 1 92 ? 21.667 62.248 -14.653 1.00 53.88 92 TYR B CA 1
ATOM 1421 C C . TYR B 1 92 ? 21.618 60.925 -15.423 1.00 55.52 92 TYR B C 1
ATOM 1422 O O . TYR B 1 92 ? 21.043 59.947 -14.916 1.00 54.36 92 TYR B O 1
ATOM 1431 N N . LYS B 1 93 ? 22.188 60.940 -16.631 1.00 58.54 93 LYS B N 1
ATOM 1432 C CA . LYS B 1 93 ? 22.418 59.769 -17.448 1.00 61.26 93 LYS B CA 1
ATOM 1433 C C . LYS B 1 93 ? 23.873 59.384 -17.292 1.00 64.26 93 LYS B C 1
ATOM 1434 O O . LYS B 1 93 ? 24.739 60.250 -17.143 1.00 65.23 93 LYS B O 1
ATOM 1440 N N . THR B 1 94 ? 24.133 58.076 -17.346 1.00 66.16 94 THR B N 1
ATOM 1441 C CA . THR B 1 94 ? 25.491 57.539 -17.266 1.00 69.80 94 THR B CA 1
ATOM 1442 C C . THR B 1 94 ? 25.566 56.162 -17.922 1.00 73.09 94 THR B C 1
ATOM 1443 O O . THR B 1 94 ? 24.580 55.436 -17.920 1.00 71.70 94 THR B O 1
ATOM 1447 N N . PRO B 1 95 ? 26.721 55.750 -18.496 1.00 78.03 95 PRO B N 1
ATOM 1448 C CA . PRO B 1 95 ? 26.819 54.453 -19.176 1.00 81.95 95 PRO B CA 1
ATOM 1449 C C . PRO B 1 95 ? 26.608 53.233 -18.256 1.00 81.32 95 PRO B C 1
ATOM 1450 O O . PRO B 1 95 ? 26.242 52.114 -18.659 1.00 83.43 95 PRO B O 1
ATOM 1454 N N . MET C 1 1 ? 40.513 54.417 3.718 1.00 87.19 1 MET C N 1
ATOM 1455 C CA . MET C 1 1 ? 39.285 55.146 4.122 1.00 81.98 1 MET C CA 1
ATOM 1456 C C . MET C 1 1 ? 39.010 54.911 5.592 1.00 81.52 1 MET C C 1
ATOM 1457 O O . MET C 1 1 ? 38.842 53.778 6.011 1.00 83.46 1 MET C O 1
ATOM 1462 N N . GLU C 1 2 ? 38.962 55.993 6.377 1.00 79.38 2 GLU C N 1
ATOM 1463 C CA . GLU C 1 2 ? 38.908 55.875 7.839 1.00 79.93 2 GLU C CA 1
ATOM 1464 C C . GLU C 1 2 ? 37.987 56.877 8.514 1.00 76.06 2 GLU C C 1
ATOM 1465 O O . GLU C 1 2 ? 37.799 57.977 8.025 1.00 73.52 2 GLU C O 1
ATOM 1471 N N . PHE C 1 3 ? 37.457 56.480 9.676 1.00 76.23 3 PHE C N 1
ATOM 1472 C CA . PHE C 1 3 ? 36.513 57.287 10.440 1.00 73.30 3 PHE C CA 1
ATOM 1473 C C . PHE C 1 3 ? 37.057 58.681 10.706 1.00 72.76 3 PHE C C 1
ATOM 1474 O O . PHE C 1 3 ? 38.244 58.852 10.974 1.00 75.78 3 PHE C O 1
ATOM 1482 N N . TRP C 1 4 ? 36.174 59.682 10.601 1.00 69.24 4 TRP C N 1
ATOM 1483 C CA . TRP C 1 4 ? 36.499 61.044 10.977 1.00 68.83 4 TRP C CA 1
ATOM 1484 C C . TRP C 1 4 ? 35.305 61.654 11.687 1.00 66.43 4 TRP C C 1
ATOM 1485 O O . TRP C 1 4 ? 34.169 61.397 11.325 1.00 63.95 4 TRP C O 1
ATOM 1496 N N . GLY C 1 5 ? 35.569 62.470 12.705 1.00 67.67 5 GLY C N 1
ATOM 1497 C CA . GLY C 1 5 ? 34.515 63.173 13.395 1.00 66.02 5 GLY C CA 1
ATOM 1498 C C . GLY C 1 5 ? 35.084 64.228 14.307 1.00 68.06 5 GLY C C 1
ATOM 1499 O O . GLY C 1 5 ? 36.187 64.064 14.829 1.00 71.48 5 GLY C O 1
ATOM 1500 N N . ILE C 1 6 ? 34.327 65.315 14.494 1.00 66.40 6 ILE C N 1
ATOM 1501 C CA . ILE C 1 6 ? 34.684 66.358 15.445 1.00 68.62 6 ILE C CA 1
ATOM 1502 C C . ILE C 1 6 ? 33.477 66.842 16.247 1.00 67.97 6 ILE C C 1
ATOM 1503 O O . ILE C 1 6 ? 32.346 66.768 15.779 1.00 65.08 6 ILE C O 1
ATOM 1508 N N . GLU C 1 7 ? 33.755 67.341 17.457 1.00 71.22 7 GLU C N 1
ATOM 1509 C CA . GLU C 1 7 ? 32.806 68.053 18.280 1.00 71.66 7 GLU C CA 1
ATOM 1510 C C . GLU C 1 7 ? 33.136 69.522 18.187 1.00 72.23 7 GLU C C 1
ATOM 1511 O O . GLU C 1 7 ? 34.208 69.948 18.615 1.00 75.40 7 GLU C O 1
ATOM 1517 N N . VAL C 1 8 ? 32.196 70.302 17.637 1.00 69.55 8 VAL C N 1
ATOM 1518 C CA . VAL C 1 8 ? 32.298 71.747 17.613 1.00 70.36 8 VAL C CA 1
ATOM 1519 C C . VAL C 1 8 ? 31.469 72.341 18.752 1.00 72.53 8 VAL C C 1
ATOM 1520 O O . VAL C 1 8 ? 30.242 72.208 18.767 1.00 70.88 8 VAL C O 1
ATOM 1524 N N . LYS C 1 9 ? 32.161 72.993 19.700 1.00 76.72 9 LYS C N 1
ATOM 1525 C CA . LYS C 1 9 ? 31.540 73.694 20.814 1.00 79.79 9 LYS C CA 1
ATOM 1526 C C . LYS C 1 9 ? 31.072 75.099 20.395 1.00 79.29 9 LYS C C 1
ATOM 1527 O O . LYS C 1 9 ? 31.617 75.698 19.436 1.00 77.86 9 LYS C O 1
ATOM 1533 N N . SER C 1 10 ? 30.085 75.626 21.135 1.00 81.02 10 SER C N 1
ATOM 1534 C CA . SER C 1 10 ? 29.451 76.891 20.804 1.00 80.90 10 SER C CA 1
ATOM 1535 C C . SER C 1 10 ? 30.446 78.054 20.994 1.00 84.36 10 SER C C 1
ATOM 1536 O O . SER C 1 10 ? 31.113 78.165 22.035 1.00 88.83 10 SER C O 1
ATOM 1539 N N . GLY C 1 11 ? 30.549 78.899 19.966 1.00 82.62 11 GLY C N 1
ATOM 1540 C CA . GLY C 1 11 ? 31.485 79.998 19.944 1.00 85.69 11 GLY C CA 1
ATOM 1541 C C . GLY C 1 11 ? 32.952 79.617 19.865 1.00 86.96 11 GLY C C 1
ATOM 1542 O O . GLY C 1 11 ? 33.802 80.471 20.066 1.00 90.58 11 GLY C O 1
ATOM 1543 N N . LYS C 1 12 ? 33.235 78.344 19.558 1.00 84.38 12 LYS C N 1
ATOM 1544 C CA . LYS C 1 12 ? 34.598 77.839 19.414 1.00 85.61 12 LYS C CA 1
ATOM 1545 C C . LYS C 1 12 ? 34.795 77.178 18.050 1.00 81.24 12 LYS C C 1
ATOM 1546 O O . LYS C 1 12 ? 34.773 75.953 17.930 1.00 79.29 12 LYS C O 1
ATOM 1552 N N . PRO C 1 13 ? 34.943 77.975 16.965 1.00 79.91 13 PRO C N 1
ATOM 1553 C CA . PRO C 1 13 ? 35.066 77.433 15.609 1.00 76.21 13 PRO C CA 1
ATOM 1554 C C . PRO C 1 13 ? 36.305 76.549 15.411 1.00 77.21 13 PRO C C 1
ATOM 1555 O O . PRO C 1 13 ? 37.377 76.959 15.786 1.00 81.03 13 PRO C O 1
ATOM 1559 N N . VAL C 1 14 ? 36.106 75.381 14.800 1.00 74.14 14 VAL C N 1
ATOM 1560 C CA . VAL C 1 14 ? 37.167 74.417 14.576 1.00 75.14 14 VAL C CA 1
ATOM 1561 C C . VAL C 1 14 ? 37.653 74.535 13.148 1.00 73.81 14 VAL C C 1
ATOM 1562 O O . VAL C 1 14 ? 36.855 74.487 12.217 1.00 70.40 14 VAL C O 1
ATOM 1566 N N . THR C 1 15 ? 38.967 74.679 12.979 1.00 77.02 15 THR C N 1
ATOM 1567 C CA . THR C 1 15 ? 39.605 74.666 11.673 1.00 76.77 15 THR C CA 1
ATOM 1568 C C . THR C 1 15 ? 40.152 73.279 11.409 1.00 76.79 15 THR C C 1
ATOM 1569 O O . THR C 1 15 ? 40.941 72.763 12.188 1.00 79.87 15 THR C O 1
ATOM 1573 N N . VAL C 1 16 ? 39.713 72.679 10.306 1.00 73.80 16 VAL C N 1
ATOM 1574 C CA . VAL C 1 16 ? 40.128 71.359 9.875 1.00 73.82 16 VAL C CA 1
ATOM 1575 C C . VAL C 1 16 ? 41.002 71.536 8.637 1.00 75.37 16 VAL C C 1
ATOM 1576 O O . VAL C 1 16 ? 40.677 72.342 7.750 1.00 74.17 16 VAL C O 1
ATOM 1580 N N . THR C 1 17 ? 42.120 70.802 8.599 1.00 78.55 17 THR C N 1
ATOM 1581 C CA . THR C 1 17 ? 43.101 70.927 7.527 1.00 81.12 17 THR C CA 1
ATOM 1582 C C . THR C 1 17 ? 43.479 69.553 6.983 1.00 81.83 17 THR C C 1
ATOM 1583 O O . THR C 1 17 ? 44.287 68.844 7.575 1.00 84.94 17 THR C O 1
ATOM 1587 N N . PRO C 1 18 ? 42.929 69.126 5.825 1.00 79.54 18 PRO C N 1
ATOM 1588 C CA . PRO C 1 18 ? 43.451 67.947 5.136 1.00 81.29 18 PRO C CA 1
ATOM 1589 C C . PRO C 1 18 ? 44.936 68.106 4.780 1.00 86.58 18 PRO C C 1
ATOM 1590 O O . PRO C 1 18 ? 45.525 67.081 4.615 1.00 89.00 18 PRO C O 1
ATOM 1594 N N . ILE C 1 22 ? 44.668 63.823 0.925 1.00 89.05 22 ILE C N 1
ATOM 1595 C CA . ILE C 1 22 ? 43.445 63.293 1.515 1.00 84.66 22 ILE C CA 1
ATOM 1596 C C . ILE C 1 22 ? 42.268 64.280 1.492 1.00 79.94 22 ILE C C 1
ATOM 1597 O O . ILE C 1 22 ? 42.450 65.481 1.634 1.00 79.70 22 ILE C O 1
ATOM 1602 N N . LEU C 1 23 ? 41.069 63.732 1.269 1.00 76.69 23 LEU C N 1
ATOM 1603 C CA . LEU C 1 23 ? 39.789 64.419 1.310 1.00 72.36 23 LEU C CA 1
ATOM 1604 C C . LEU C 1 23 ? 39.084 64.090 2.610 1.00 69.85 23 LEU C C 1
ATOM 1605 O O . LEU C 1 23 ? 39.124 62.930 3.072 1.00 70.69 23 LEU C O 1
ATOM 1610 N N . ILE C 1 24 ? 38.424 65.099 3.188 1.00 67.23 24 ILE C N 1
ATOM 1611 C CA . ILE C 1 24 ? 37.528 64.890 4.311 1.00 64.82 24 ILE C CA 1
ATOM 1612 C C . ILE C 1 24 ? 36.088 64.970 3.815 1.00 61.46 24 ILE C C 1
ATOM 1613 O O . ILE C 1 24 ? 35.631 66.021 3.350 1.00 60.07 24 ILE C O 1
ATOM 1618 N N . HIS C 1 25 ? 35.392 63.831 3.902 1.00 60.67 25 HIS C N 1
ATOM 1619 C CA . HIS C 1 25 ? 33.987 63.718 3.578 1.00 58.02 25 HIS C CA 1
ATOM 1620 C C . HIS C 1 25 ? 33.205 63.848 4.875 1.00 56.33 25 HIS C C 1
ATOM 1621 O O . HIS C 1 25 ? 33.400 63.048 5.809 1.00 57.33 25 HIS C O 1
ATOM 1628 N N . VAL C 1 26 ? 32.331 64.863 4.920 1.00 54.25 26 VAL C N 1
ATOM 1629 C CA . VAL C 1 26 ? 31.366 65.059 5.994 1.00 52.81 26 VAL C CA 1
ATOM 1630 C C . VAL C 1 26 ? 30.016 64.500 5.569 1.00 51.26 26 VAL C C 1
ATOM 1631 O O . VAL C 1 26 ? 29.452 64.897 4.532 1.00 50.36 26 VAL C O 1
ATOM 1635 N N . SER C 1 27 ? 29.517 63.569 6.390 1.00 51.45 27 SER C N 1
ATOM 1636 C CA . SER C 1 27 ? 28.304 62.813 6.135 1.00 50.72 27 SER C CA 1
ATOM 1637 C C . SER C 1 27 ? 27.120 63.334 6.929 1.00 49.59 27 SER C C 1
ATOM 1638 O O . SER C 1 27 ? 25.977 63.080 6.554 1.00 48.95 27 SER C O 1
ATOM 1641 N N . GLN C 1 28 ? 27.382 64.034 8.039 1.00 49.85 28 GLN C N 1
ATOM 1642 C CA . GLN C 1 28 ? 26.305 64.535 8.874 1.00 49.43 28 GLN C CA 1
ATOM 1643 C C . GLN C 1 28 ? 26.702 65.495 9.980 1.00 50.22 28 GLN C C 1
ATOM 1644 O O . GLN C 1 28 ? 27.868 65.559 10.388 1.00 51.46 28 GLN C O 1
ATOM 1650 N N . ALA C 1 29 ? 25.683 66.209 10.473 1.00 49.94 29 ALA C N 1
ATOM 1651 C CA . ALA C 1 29 ? 25.799 67.157 11.552 1.00 51.12 29 ALA C CA 1
ATOM 1652 C C . ALA C 1 29 ? 24.661 66.875 12.489 1.00 52.04 29 ALA C C 1
ATOM 1653 O O . ALA C 1 29 ? 23.519 66.787 12.054 1.00 51.22 29 ALA C O 1
ATOM 1655 N N . SER C 1 30 ? 24.975 66.756 13.782 1.00 54.23 30 SER C N 1
ATOM 1656 C CA . SER C 1 30 ? 24.024 66.332 14.795 1.00 55.91 30 SER C CA 1
ATOM 1657 C C . SER C 1 30 ? 24.221 67.166 16.067 1.00 58.46 30 SER C C 1
ATOM 1658 O O . SER C 1 30 ? 25.355 67.405 16.490 1.00 59.72 30 SER C O 1
ATOM 1661 N N . LEU C 1 31 ? 23.104 67.603 16.664 1.00 59.67 31 LEU C N 1
ATOM 1662 C CA . LEU C 1 31 ? 23.107 68.286 17.951 1.00 62.83 31 LEU C CA 1
ATOM 1663 C C . LEU C 1 31 ? 23.487 67.318 19.060 1.00 65.72 31 LEU C C 1
ATOM 1664 O O . LEU C 1 31 ? 23.109 66.150 19.016 1.00 65.68 31 LEU C O 1
ATOM 1669 N N . GLY C 1 32 ? 24.094 67.839 20.127 1.00 68.69 32 GLY C N 1
ATOM 1670 C CA . GLY C 1 32 ? 24.377 66.996 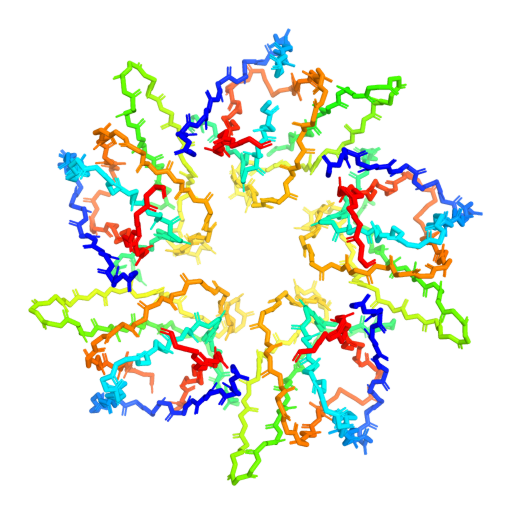21.302 1.00 72.48 32 GLY C CA 1
ATOM 1671 C C . GLY C 1 32 ? 23.228 67.065 22.292 1.00 75.35 32 GLY C C 1
ATOM 1672 O O . GLY C 1 32 ? 22.079 67.010 21.832 1.00 73.96 32 GLY C O 1
ATOM 1673 N N . GLU C 1 33 ? 23.522 67.203 23.590 1.00 79.95 33 GLU C N 1
ATOM 1674 C CA . GLU C 1 33 ? 22.486 67.292 24.656 1.00 83.85 33 GLU C CA 1
ATOM 1675 C C . GLU C 1 33 ? 21.236 66.508 24.257 1.00 84.62 33 GLU C C 1
ATOM 1676 O O . GLU C 1 33 ? 20.141 67.078 24.410 1.00 83.39 33 GLU C O 1
ATOM 1682 N N . GLU C 1 40 ? 14.248 75.717 19.400 1.00 78.80 40 GLU C N 1
ATOM 1683 C CA . GLU C 1 40 ? 15.154 76.814 19.032 1.00 77.90 40 GLU C CA 1
ATOM 1684 C C . GLU C 1 40 ? 16.150 76.402 17.928 1.00 73.00 40 GLU C C 1
ATOM 1685 O O . GLU C 1 40 ? 16.450 75.211 17.779 1.00 70.75 40 GLU C O 1
ATOM 1691 N N . PHE C 1 41 ? 16.581 77.378 17.117 1.00 71.80 41 PHE C N 1
ATOM 1692 C CA . PHE C 1 41 ? 17.239 77.143 15.821 1.00 67.68 41 PHE C CA 1
ATOM 1693 C C . PHE C 1 41 ? 18.737 77.414 15.850 1.00 66.78 41 PHE C C 1
ATOM 1694 O O . PHE C 1 41 ? 19.168 78.331 16.506 1.00 69.40 41 PHE C O 1
ATOM 1702 N N . VAL C 1 42 ? 19.502 76.596 15.122 1.00 63.51 42 VAL C N 1
ATOM 1703 C CA . VAL C 1 42 ? 20.960 76.578 15.151 1.00 62.81 42 VAL C CA 1
ATOM 1704 C C . VAL C 1 42 ? 21.548 76.524 13.742 1.00 59.75 42 VAL C C 1
ATOM 1705 O O . VAL C 1 42 ? 21.717 75.449 13.162 1.00 57.38 42 VAL C O 1
ATOM 1709 N N . PRO C 1 43 ? 21.828 77.690 13.125 1.00 60.20 43 PRO C N 1
ATOM 1710 C CA . PRO C 1 43 ? 22.584 77.748 11.874 1.00 58.13 43 PRO C CA 1
ATOM 1711 C C . PRO C 1 43 ? 24.006 77.172 11.970 1.00 57.47 43 PRO C C 1
ATOM 1712 O O . PRO C 1 43 ? 24.713 77.488 12.910 1.00 59.53 43 PRO C O 1
ATOM 1716 N N . LEU C 1 44 ? 24.376 76.357 10.979 1.00 55.08 44 LEU C N 1
ATOM 1717 C CA . LEU C 1 44 ? 25.704 75.786 10.840 1.00 54.63 44 LEU C CA 1
ATOM 1718 C C . LEU C 1 44 ? 26.475 76.544 9.766 1.00 54.64 44 LEU C C 1
ATOM 1719 O O . LEU C 1 44 ? 26.012 76.640 8.631 1.00 53.44 44 LEU C O 1
ATOM 1724 N N . HIS C 1 45 ? 27.637 77.098 10.142 1.00 56.51 45 HIS C N 1
ATOM 1725 C CA . HIS C 1 45 ? 28.492 77.867 9.239 1.00 57.30 45 HIS C CA 1
ATOM 1726 C C . HIS C 1 45 ? 29.785 77.167 8.886 1.00 57.31 45 HIS C C 1
ATOM 1727 O O . HIS C 1 45 ? 30.382 76.494 9.723 1.00 57.96 45 HIS C O 1
ATOM 1734 N N . VAL C 1 46 ? 30.214 77.338 7.632 1.00 57.05 46 VAL C N 1
ATOM 1735 C CA . VAL C 1 46 ? 31.520 76.887 7.173 1.00 57.87 46 VAL C CA 1
ATOM 1736 C C . VAL C 1 46 ? 32.230 78.025 6.433 1.00 60.03 46 VAL C C 1
ATOM 1737 O O . VAL C 1 46 ? 31.600 78.811 5.738 1.00 59.99 46 VAL C O 1
ATOM 1741 N N . LYS C 1 47 ? 33.547 78.118 6.630 1.00 62.40 47 LYS C N 1
ATOM 1742 C CA . LYS C 1 47 ? 34.411 79.009 5.882 1.00 64.96 47 LYS C CA 1
ATOM 1743 C C . LYS C 1 47 ? 35.351 78.148 5.054 1.00 65.33 47 LYS C C 1
ATOM 1744 O O . LYS C 1 47 ? 36.022 77.263 5.603 1.00 65.70 47 LYS C O 1
ATOM 1750 N N . VAL C 1 48 ? 35.345 78.370 3.733 1.00 65.58 48 VAL C N 1
ATOM 1751 C CA . VAL C 1 48 ? 36.214 77.657 2.808 1.00 66.63 48 VAL C CA 1
ATOM 1752 C C . VAL C 1 48 ? 36.569 78.590 1.667 1.00 69.09 48 VAL C C 1
ATOM 1753 O O . VAL C 1 48 ? 35.710 79.189 1.010 1.00 68.44 48 VAL C O 1
ATOM 1757 N N . GLY C 1 49 ? 37.872 78.772 1.459 1.00 72.53 49 GLY C N 1
ATOM 1758 C CA . GLY C 1 49 ? 38.420 79.501 0.331 1.00 75.69 49 GLY C CA 1
ATOM 1759 C C . GLY C 1 49 ? 37.844 80.865 0.045 1.00 76.66 49 GLY C C 1
ATOM 1760 O O . GLY C 1 49 ? 37.381 81.132 -1.074 1.00 76.97 49 GLY C O 1
ATOM 1761 N N . ASN C 1 50 ? 37.892 81.748 1.049 1.00 77.69 50 ASN C N 1
ATOM 1762 C CA . ASN C 1 50 ? 37.336 83.100 0.981 1.00 79.02 50 ASN C CA 1
ATOM 1763 C C . ASN C 1 50 ? 35.812 83.196 1.038 1.00 75.79 50 ASN C C 1
ATOM 1764 O O . ASN C 1 50 ? 35.284 84.279 1.140 1.00 76.99 50 ASN C O 1
ATOM 1769 N N . GLN C 1 51 ? 35.117 82.054 1.072 1.00 72.06 51 GLN C N 1
ATOM 1770 C CA . GLN C 1 51 ? 33.667 82.010 1.194 1.00 69.20 51 GLN C CA 1
ATOM 1771 C C . GLN C 1 51 ? 33.243 81.629 2.598 1.00 67.21 51 GLN C C 1
ATOM 1772 O O . GLN C 1 51 ? 33.805 80.724 3.202 1.00 66.41 51 GLN C O 1
ATOM 1778 N N . ASN C 1 52 ? 32.191 82.300 3.077 1.00 66.74 52 ASN C N 1
ATOM 1779 C CA . ASN C 1 52 ? 31.475 81.928 4.276 1.00 64.92 52 ASN C CA 1
ATOM 1780 C C . ASN C 1 52 ? 30.050 81.502 3.887 1.00 62.31 52 ASN C C 1
ATOM 1781 O O . ASN C 1 52 ? 29.277 82.308 3.403 1.00 63.08 52 ASN C O 1
ATOM 1786 N N . LEU C 1 53 ? 29.743 80.222 4.094 1.00 59.67 53 LEU C N 1
ATOM 1787 C CA . LEU C 1 53 ? 28.495 79.622 3.655 1.00 57.46 53 LEU C CA 1
ATOM 1788 C C . LEU C 1 53 ? 27.751 78.977 4.821 1.00 55.88 53 LEU C C 1
ATOM 1789 O O . LEU C 1 53 ? 28.342 78.685 5.876 1.00 56.16 53 LEU C O 1
ATOM 1794 N N . VAL C 1 54 ? 26.446 78.774 4.621 1.00 54.70 54 VAL C N 1
ATOM 1795 C CA . VAL C 1 54 ? 25.578 78.159 5.609 1.00 53.58 54 VAL C CA 1
ATOM 1796 C C . VAL C 1 54 ? 25.236 76.744 5.137 1.00 51.47 54 VAL C C 1
ATOM 1797 O O . VAL C 1 54 ? 24.665 76.577 4.047 1.00 51.02 54 VAL C O 1
ATOM 1801 N N . LEU C 1 55 ? 25.586 75.744 5.962 1.00 50.66 55 LEU C N 1
ATOM 1802 C CA . LEU C 1 55 ? 25.394 74.332 5.642 1.00 49.09 55 LEU C CA 1
ATOM 1803 C C . LEU C 1 55 ? 24.013 73.806 5.977 1.00 48.40 55 LEU C C 1
ATOM 1804 O O . LEU C 1 55 ? 23.603 72.753 5.480 1.00 47.45 55 LEU C O 1
ATOM 1809 N N . GLY C 1 56 ? 23.299 74.541 6.832 1.00 49.31 56 GLY C N 1
ATOM 1810 C CA . GLY C 1 56 ? 21.950 74.175 7.206 1.00 49.31 56 GLY C CA 1
ATOM 1811 C C . GLY C 1 56 ? 21.624 74.770 8.546 1.00 50.85 56 GLY C C 1
ATOM 1812 O O . GLY C 1 56 ? 22.447 75.442 9.158 1.00 51.93 56 GLY C O 1
ATOM 1813 N N . THR C 1 57 ? 20.394 74.511 8.992 1.00 51.45 57 THR C N 1
ATOM 1814 C CA . THR C 1 57 ? 19.898 74.976 10.271 1.00 53.47 57 THR C CA 1
ATOM 1815 C C . THR C 1 57 ? 19.300 73.773 10.970 1.00 53.53 57 THR C C 1
ATOM 1816 O O . THR C 1 57 ? 18.396 73.128 10.439 1.00 53.01 57 THR C O 1
ATOM 1820 N N . LEU C 1 58 ? 19.833 73.457 12.155 1.00 54.57 58 LEU C N 1
ATOM 1821 C CA . LEU C 1 58 ? 19.266 72.414 12.997 1.00 55.44 58 LEU C CA 1
ATOM 1822 C C . LEU C 1 58 ? 18.253 73.051 13.927 1.00 58.30 58 LEU C C 1
ATOM 1823 O O . LEU C 1 58 ? 18.226 74.254 14.104 1.00 59.72 58 LEU C O 1
ATOM 1828 N N . SER C 1 59 ? 17.403 72.211 14.509 1.00 59.53 59 SER C N 1
ATOM 1829 C CA . SER C 1 59 ? 16.355 72.646 15.409 1.00 62.79 59 SER C CA 1
ATOM 1830 C C . SER C 1 59 ? 16.238 71.612 16.521 1.00 64.66 59 SER C C 1
ATOM 1831 O O . SER C 1 59 ? 16.200 70.409 16.257 1.00 63.44 59 SER C O 1
ATOM 1834 N N . THR C 1 60 ? 16.188 72.097 17.764 1.00 68.07 60 THR C N 1
ATOM 1835 C CA . THR C 1 60 ? 16.195 71.218 18.927 1.00 70.59 60 THR C CA 1
ATOM 1836 C C . THR C 1 60 ? 15.068 70.185 18.937 1.00 71.50 60 THR C C 1
ATOM 1837 O O . THR C 1 60 ? 15.335 68.993 19.027 1.00 70.96 60 THR C O 1
ATOM 1841 N N . GLU C 1 61 ? 13.816 70.629 18.822 1.00 73.25 61 GLU C N 1
ATOM 1842 C CA . GLU C 1 61 ? 12.682 69.695 18.870 1.00 74.86 61 GLU C CA 1
ATOM 1843 C C . GLU C 1 61 ? 12.494 68.898 17.558 1.00 71.49 61 GLU C C 1
ATOM 1844 O O . GLU C 1 61 ? 12.274 67.701 17.598 1.00 71.78 61 GLU C O 1
ATOM 1850 N N . ASN C 1 62 ? 12.606 69.566 16.398 1.00 68.74 62 ASN C N 1
ATOM 1851 C CA . ASN C 1 62 ? 12.247 68.987 15.098 1.00 66.42 62 ASN C CA 1
ATOM 1852 C C . ASN C 1 62 ? 13.359 68.463 14.215 1.00 62.67 62 ASN C C 1
ATOM 1853 O O . ASN C 1 62 ? 13.144 67.510 13.492 1.00 61.65 62 ASN C O 1
ATOM 1858 N N . ILE C 1 63 ? 14.524 69.118 14.226 1.00 61.02 63 ILE C N 1
ATOM 1859 C CA . ILE C 1 63 ? 15.616 68.769 13.319 1.00 57.86 63 ILE C CA 1
ATOM 1860 C C . ILE C 1 63 ? 16.922 68.581 14.086 1.00 57.67 63 ILE C C 1
ATOM 1861 O O . ILE C 1 63 ? 17.844 69.385 13.972 1.00 56.73 63 ILE C O 1
ATOM 1866 N N . PRO C 1 64 ? 17.042 67.504 14.891 1.00 58.96 64 PRO C N 1
ATOM 1867 C CA . PRO C 1 64 ? 18.219 67.285 15.727 1.00 59.59 64 PRO C CA 1
ATOM 1868 C C . PRO C 1 64 ? 19.497 67.006 14.925 1.00 57.06 64 PRO C C 1
ATOM 1869 O O . PRO C 1 64 ? 20.576 67.212 15.450 1.00 57.54 64 PRO C O 1
ATOM 1873 N N . GLN C 1 65 ? 19.348 66.504 13.696 1.00 54.95 65 GLN C N 1
ATOM 1874 C CA . GLN C 1 65 ? 20.479 66.244 12.819 1.00 52.97 65 GLN C CA 1
ATOM 1875 C C . GLN C 1 65 ? 20.098 66.499 11.378 1.00 51.06 65 GLN C C 1
ATOM 1876 O O . GLN C 1 65 ? 18.922 66.633 11.048 1.00 51.32 65 GLN C O 1
ATOM 1882 N N . LEU C 1 66 ? 21.120 66.597 10.526 1.00 49.62 66 LEU C N 1
ATOM 1883 C CA . LEU C 1 66 ? 20.949 66.558 9.085 1.00 48.28 66 LEU C CA 1
ATOM 1884 C C . LEU C 1 66 ? 22.014 65.694 8.440 1.00 47.75 66 LEU C C 1
ATOM 1885 O O . LEU C 1 66 ? 23.140 65.547 8.955 1.00 48.10 66 LEU C O 1
ATOM 1890 N N . PHE C 1 67 ? 21.626 65.135 7.294 1.00 47.37 67 PHE C N 1
ATOM 1891 C CA . PHE C 1 67 ? 22.462 64.285 6.491 1.00 47.36 67 PHE C CA 1
ATOM 1892 C C . PHE C 1 67 ? 23.051 65.092 5.324 1.00 46.69 67 PHE C C 1
ATOM 1893 O O . PHE C 1 67 ? 22.380 65.980 4.774 1.00 46.34 67 PHE C O 1
ATOM 1901 N N . CYS C 1 68 ? 24.308 64.797 4.962 1.00 46.97 68 CYS C N 1
ATOM 1902 C CA . CYS C 1 68 ? 24.966 65.497 3.868 1.00 46.91 68 CYS C CA 1
ATOM 1903 C C . CYS C 1 68 ? 26.041 64.695 3.143 1.00 47.97 68 CYS C C 1
ATOM 1904 O O . CYS C 1 68 ? 26.499 63.671 3.622 1.00 48.73 68 CYS C O 1
ATOM 1907 N N . ASP C 1 69 ? 26.400 65.172 1.949 1.00 48.44 69 ASP C N 1
ATOM 1908 C CA . ASP C 1 69 ? 27.437 64.590 1.106 1.00 50.01 69 ASP C CA 1
ATOM 1909 C C . ASP C 1 69 ? 28.403 65.711 0.750 1.00 50.51 69 ASP C C 1
ATOM 1910 O O . ASP C 1 69 ? 28.390 66.220 -0.367 1.00 51.28 69 ASP C O 1
ATOM 1915 N N . LEU C 1 70 ? 29.225 66.113 1.731 1.00 50.48 70 LEU C N 1
ATOM 1916 C CA . LEU C 1 70 ? 30.145 67.237 1.584 1.00 51.28 70 LEU C CA 1
ATOM 1917 C C . LEU C 1 70 ? 31.587 66.747 1.495 1.00 53.39 70 LEU C C 1
ATOM 1918 O O . LEU C 1 70 ? 32.015 65.907 2.279 1.00 53.88 70 LEU C O 1
ATOM 1923 N N . VAL C 1 71 ? 32.324 67.276 0.516 1.00 55.07 71 VAL C N 1
ATOM 1924 C CA . VAL C 1 71 ? 33.719 66.931 0.312 1.00 57.71 71 VAL C CA 1
ATOM 1925 C C . VAL C 1 71 ? 34.572 68.178 0.503 1.00 58.91 71 VAL C C 1
ATOM 1926 O O . VAL C 1 71 ? 34.303 69.225 -0.095 1.00 58.86 71 VAL C O 1
ATOM 1930 N N . PHE C 1 72 ? 35.606 68.056 1.348 1.00 60.42 72 PHE C N 1
ATOM 1931 C CA . PHE C 1 72 ? 36.580 69.117 1.564 1.00 62.39 72 PHE C CA 1
ATOM 1932 C C . PHE C 1 72 ? 37.985 68.622 1.183 1.00 66.03 72 PHE C C 1
ATOM 1933 O O . PHE C 1 72 ? 38.525 67.666 1.763 1.00 67.19 72 PHE C O 1
ATOM 1941 N N . ASP C 1 73 ? 38.544 69.273 0.155 1.00 68.26 73 ASP C N 1
ATOM 1942 C CA . ASP C 1 73 ? 39.869 69.000 -0.380 1.00 72.38 73 ASP C CA 1
ATOM 1943 C C . ASP C 1 73 ? 40.904 69.951 0.202 1.00 74.94 73 ASP C C 1
ATOM 1944 O O . ASP C 1 73 ? 42.102 69.665 0.162 1.00 78.68 73 ASP C O 1
ATOM 1949 N N . LYS C 1 74 ? 40.432 71.084 0.736 1.00 73.32 74 LYS C N 1
ATOM 1950 C CA . LYS C 1 74 ? 41.263 72.132 1.309 1.00 75.81 74 LYS C CA 1
ATOM 1951 C C . LYS C 1 74 ? 40.841 72.413 2.749 1.00 73.98 74 LYS C C 1
ATOM 1952 O O . LYS C 1 74 ? 39.879 71.848 3.246 1.00 70.76 74 LYS C O 1
ATOM 1958 N N . GLU C 1 75 ? 41.586 73.296 3.416 1.00 76.59 75 GLU C N 1
ATOM 1959 C CA . GLU C 1 75 ? 41.291 73.714 4.778 1.00 75.86 75 GLU C CA 1
ATOM 1960 C C . GLU C 1 75 ? 39.896 74.313 4.845 1.00 72.19 75 GLU C C 1
ATOM 1961 O O . GLU C 1 75 ? 39.459 74.966 3.891 1.00 71.54 75 GLU C O 1
ATOM 1967 N N . PHE C 1 76 ? 39.199 74.082 5.966 1.00 70.30 76 PHE C N 1
ATOM 1968 C CA . PHE C 1 76 ? 37.882 74.680 6.209 1.00 67.45 76 PHE C CA 1
ATOM 1969 C C . PHE C 1 76 ? 37.604 74.873 7.692 1.00 67.67 76 PHE C C 1
ATOM 1970 O O . PHE C 1 76 ? 38.171 74.176 8.510 1.00 69.05 76 PHE C O 1
ATOM 1978 N N . GLU C 1 77 ? 36.737 75.836 8.028 1.00 66.81 77 GLU C N 1
ATOM 1979 C CA . GLU C 1 77 ? 36.378 76.119 9.421 1.00 67.51 77 GLU C CA 1
ATOM 1980 C C . GLU C 1 77 ? 34.897 75.934 9.652 1.00 64.42 77 GLU C C 1
ATOM 1981 O O . GLU C 1 77 ? 34.092 76.562 8.985 1.00 62.97 77 GLU C O 1
ATOM 1987 N N . LEU C 1 78 ? 34.539 75.087 10.622 1.00 63.92 78 LEU C N 1
ATOM 1988 C CA . LEU C 1 78 ? 33.147 74.840 11.010 1.00 61.64 78 LEU C CA 1
ATOM 1989 C C . LEU C 1 78 ? 32.826 75.614 12.282 1.00 63.71 78 LEU C C 1
ATOM 1990 O O . LEU C 1 78 ? 33.699 75.758 13.145 1.00 66.75 78 LEU C O 1
ATOM 1995 N N . SER C 1 79 ? 31.579 76.103 12.391 1.00 62.55 79 SER C N 1
ATOM 1996 C CA . SER C 1 79 ? 31.136 76.906 13.535 1.00 64.86 79 SER C CA 1
ATOM 1997 C C . SER C 1 79 ? 29.612 76.960 13.693 1.00 63.39 79 SER C C 1
ATOM 1998 O O . SER C 1 79 ? 28.879 76.757 12.735 1.00 60.73 79 SER C O 1
ATOM 2001 N N . HIS C 1 80 ? 29.156 77.276 14.908 1.00 65.70 80 HIS C N 1
ATOM 2002 C CA . HIS C 1 80 ? 27.736 77.485 15.224 1.00 65.42 80 HIS C CA 1
ATOM 2003 C C . HIS C 1 80 ? 27.625 78.341 16.494 1.00 69.47 80 HIS C C 1
ATOM 2004 O O . HIS C 1 80 ? 28.642 78.615 17.150 1.00 72.34 80 HIS C O 1
ATOM 2011 N N . THR C 1 81 ? 26.388 78.735 16.832 1.00 70.15 81 THR C N 1
ATOM 2012 C CA . THR C 1 81 ? 26.109 79.702 17.889 1.00 74.37 81 THR C CA 1
ATOM 2013 C C . THR C 1 81 ? 24.974 79.244 18.793 1.00 75.62 81 THR C C 1
ATOM 2014 O O . THR C 1 81 ? 24.049 80.017 19.079 1.00 77.64 81 THR C O 1
ATOM 2018 N N . TRP C 1 82 ? 25.053 77.999 19.275 1.00 74.97 82 TRP C N 1
ATOM 2019 C CA . TRP C 1 82 ? 23.971 77.412 20.064 1.00 76.20 82 TRP C CA 1
ATOM 2020 C C . TRP C 1 82 ? 24.079 77.884 21.514 1.00 81.58 82 TRP C C 1
ATOM 2021 O O . TRP C 1 82 ? 23.137 78.455 22.067 1.00 84.33 82 TRP C O 1
ATOM 2032 N N . GLY C 1 83 ? 25.243 77.638 22.122 1.00 83.51 83 GLY C N 1
ATOM 2033 C CA . GLY C 1 83 ? 25.576 78.183 23.421 1.00 89.13 83 GLY C CA 1
ATOM 2034 C C . GLY C 1 83 ? 25.369 77.143 24.491 1.00 91.51 83 GLY C C 1
ATOM 2035 O O . GLY C 1 83 ? 26.178 77.011 25.420 1.00 95.35 83 GLY C O 1
ATOM 2036 N N . LYS C 1 84 ? 24.247 76.413 24.373 1.00 89.72 84 LYS C N 1
ATOM 2037 C CA . LYS C 1 84 ? 23.835 75.380 25.322 1.00 92.06 84 LYS C CA 1
ATOM 2038 C C . LYS C 1 84 ? 24.046 73.967 24.737 1.00 88.15 84 LYS C C 1
ATOM 2039 O O . LYS C 1 84 ? 23.189 73.092 24.862 1.00 87.74 84 LYS C O 1
ATOM 2045 N N . GLY C 1 85 ? 25.213 73.765 24.104 1.00 85.78 85 GLY C N 1
ATOM 2046 C CA . GLY C 1 85 ? 25.637 72.496 23.576 1.00 82.83 85 GLY C CA 1
ATOM 2047 C C . GLY C 1 85 ? 26.643 72.594 22.435 1.00 79.34 85 GLY C C 1
ATOM 2048 O O . GLY C 1 85 ? 27.127 73.674 22.051 1.00 79.27 85 GLY C O 1
ATOM 2049 N N . SER C 1 86 ? 26.971 71.413 21.897 1.00 76.87 86 SER C N 1
ATOM 2050 C CA . SER C 1 86 ? 27.847 71.254 20.747 1.00 73.69 86 SER C CA 1
ATOM 2051 C C . SER C 1 86 ? 27.118 70.647 19.550 1.00 69.25 86 SER C C 1
ATOM 2052 O O . SER C 1 86 ? 26.037 70.035 19.670 1.00 68.70 86 SER C O 1
ATOM 2055 N N . VAL C 1 87 ? 27.747 70.806 18.384 1.00 66.57 87 VAL C N 1
ATOM 2056 C CA . VAL C 1 87 ? 27.338 70.146 17.167 1.00 62.89 87 VAL C CA 1
ATOM 2057 C C . VAL C 1 87 ? 28.469 69.223 16.746 1.00 62.52 87 VAL C C 1
ATOM 2058 O O . VAL C 1 87 ? 29.619 69.651 16.613 1.00 63.49 87 VAL C O 1
ATOM 2062 N N . TYR C 1 88 ? 28.129 67.946 16.558 1.00 61.61 88 TYR C N 1
ATOM 2063 C CA . TYR C 1 88 ? 29.060 66.884 16.101 1.00 61.50 88 TYR C CA 1
ATOM 2064 C C . TYR C 1 88 ? 28.964 66.769 14.577 1.00 58.33 88 TYR C C 1
ATOM 2065 O O . TYR C 1 88 ? 27.839 66.640 14.059 1.00 56.38 88 TYR C O 1
ATOM 2074 N N . PHE C 1 89 ? 30.113 66.846 13.897 1.00 58.35 89 PHE C N 1
ATOM 2075 C CA . PHE C 1 89 ? 30.215 66.628 12.462 1.00 56.20 89 PHE C CA 1
ATOM 2076 C C . PHE C 1 89 ? 30.952 65.316 12.260 1.00 57.23 89 PHE C C 1
ATOM 2077 O O . PHE C 1 89 ? 32.044 65.140 12.782 1.00 59.65 89 PHE C O 1
ATOM 2085 N N . VAL C 1 90 ? 30.342 64.393 11.511 1.00 55.86 90 VAL C N 1
ATOM 2086 C CA . VAL C 1 90 ? 30.881 63.049 11.384 1.00 57.25 90 VAL C CA 1
ATOM 2087 C C . VAL C 1 90 ? 30.939 62.623 9.931 1.00 56.08 90 VAL C C 1
ATOM 2088 O O . VAL C 1 90 ? 30.078 62.984 9.138 1.00 54.00 90 VAL C O 1
ATOM 2092 N N . GLY C 1 91 ? 31.980 61.858 9.589 1.00 57.94 91 GLY C N 1
ATOM 2093 C CA . GLY C 1 91 ? 32.185 61.343 8.253 1.00 57.78 91 GLY C CA 1
ATOM 2094 C C . GLY C 1 91 ? 33.382 60.416 8.178 1.00 60.76 91 GLY C C 1
ATOM 2095 O O . GLY C 1 91 ? 33.626 59.617 9.085 1.00 62.78 91 GLY C O 1
ATOM 2096 N N . TYR C 1 92 ? 34.145 60.520 7.090 1.00 61.52 92 TYR C N 1
ATOM 2097 C CA . TYR C 1 92 ? 35.358 59.692 6.862 1.00 64.92 92 TYR C CA 1
ATOM 2098 C C . TYR C 1 92 ? 36.377 60.474 6.035 1.00 66.00 92 TYR C C 1
ATOM 2099 O O . TYR C 1 92 ? 35.982 61.434 5.350 1.00 63.96 92 TYR C O 1
ATOM 2108 N N . LYS C 1 93 ? 37.646 60.065 6.144 1.00 69.55 93 LYS C N 1
ATOM 2109 C CA . LYS C 1 93 ? 38.739 60.543 5.323 1.00 71.73 93 LYS C CA 1
ATOM 2110 C C . LYS C 1 93 ? 39.019 59.493 4.278 1.00 73.92 93 LYS C C 1
ATOM 2111 O O . LYS C 1 93 ? 38.872 58.288 4.539 1.00 75.21 93 LYS C O 1
ATOM 2117 N N . THR C 1 94 ? 39.442 59.958 3.095 1.00 74.82 94 THR C N 1
ATOM 2118 C CA . THR C 1 94 ? 39.850 59.075 2.002 1.00 77.75 94 THR C CA 1
ATOM 2119 C C . THR C 1 94 ? 40.750 59.817 1.017 1.00 80.09 94 THR C C 1
ATOM 2120 O O . THR C 1 94 ? 40.620 61.025 0.869 1.00 78.29 94 THR C O 1
ATOM 2124 N N . PRO C 1 95 ? 41.682 59.146 0.305 1.00 84.56 95 PRO C N 1
ATOM 2125 C CA . PRO C 1 95 ? 42.582 59.836 -0.629 1.00 87.51 95 PRO C CA 1
ATOM 2126 C C . PRO C 1 95 ? 41.870 60.505 -1.822 1.00 85.74 95 PRO C C 1
ATOM 2127 O O . PRO C 1 95 ? 42.376 61.448 -2.469 1.00 87.15 95 PRO C O 1
ATOM 2131 N N . MET D 1 1 ? 31.312 42.510 -0.519 1.00 79.56 1 MET D N 1
ATOM 2132 C CA . MET D 1 1 ? 30.390 43.449 0.173 1.00 73.61 1 MET D CA 1
ATOM 2133 C C . MET D 1 1 ? 29.160 42.690 0.640 1.00 71.16 1 MET D C 1
ATOM 2134 O O . MET D 1 1 ? 28.437 42.122 -0.190 1.00 73.19 1 MET D O 1
ATOM 2139 N N . GLU D 1 2 ? 28.914 42.691 1.957 1.00 67.44 2 GLU D N 1
ATOM 2140 C CA . GLU D 1 2 ? 27.843 41.860 2.520 1.00 65.97 2 GLU D CA 1
ATOM 2141 C C . GLU D 1 2 ? 27.055 42.495 3.645 1.00 61.26 2 GLU D C 1
ATOM 2142 O O . GLU D 1 2 ? 27.580 43.329 4.372 1.00 59.16 2 GLU D O 1
ATOM 2148 N N . PHE D 1 3 ? 25.789 42.071 3.778 1.00 60.31 3 PHE D N 1
ATOM 2149 C CA . PHE D 1 3 ? 24.861 42.618 4.752 1.00 56.73 3 PHE D CA 1
ATOM 2150 C C . PHE D 1 3 ? 25.445 42.626 6.164 1.00 55.18 3 PHE D C 1
ATOM 2151 O O . PHE D 1 3 ? 26.128 41.685 6.563 1.00 57.08 3 PHE D O 1
ATOM 2159 N N . TRP D 1 4 ? 25.179 43.708 6.904 1.00 52.20 4 TRP D N 1
ATOM 2160 C CA . TRP D 1 4 ? 25.542 43.804 8.308 1.00 51.01 4 TRP D CA 1
ATOM 2161 C C . TRP D 1 4 ? 24.425 44.490 9.066 1.00 48.68 4 TRP D C 1
ATOM 2162 O O . TRP D 1 4 ? 23.807 45.412 8.556 1.00 47.42 4 TRP D O 1
ATOM 2173 N N . GLY D 1 5 ? 24.187 44.053 10.305 1.00 48.63 5 GLY D N 1
ATOM 2174 C CA . GLY D 1 5 ? 23.227 44.708 11.175 1.00 47.22 5 GLY D CA 1
ATOM 2175 C C . GLY D 1 5 ? 23.366 44.242 12.602 1.00 47.97 5 GLY D C 1
ATOM 2176 O O . GLY D 1 5 ? 23.787 43.120 12.832 1.00 49.75 5 GLY D O 1
ATOM 2177 N N . ILE D 1 6 ? 23.007 45.110 13.552 1.00 47.12 6 ILE D N 1
ATOM 2178 C CA . ILE D 1 6 ? 22.939 44.746 14.969 1.00 48.41 6 ILE D CA 1
ATOM 2179 C C . ILE D 1 6 ? 21.720 45.349 15.665 1.00 48.47 6 ILE D C 1
ATOM 2180 O O . ILE D 1 6 ? 21.231 46.398 15.250 1.00 47.17 6 ILE D O 1
ATOM 2185 N N . GLU D 1 7 ? 21.247 44.663 16.713 1.00 50.58 7 GLU D N 1
ATOM 2186 C CA . GLU D 1 7 ? 20.191 45.153 17.592 1.00 51.78 7 GLU D CA 1
ATOM 2187 C C . GLU D 1 7 ? 20.848 45.557 18.906 1.00 52.97 7 GLU D C 1
ATOM 2188 O O . GLU D 1 7 ? 21.377 44.729 19.595 1.00 54.71 7 GLU D O 1
ATOM 2194 N N . VAL D 1 8 ? 20.814 46.846 19.221 1.00 52.42 8 VAL D N 1
ATOM 2195 C CA . VAL D 1 8 ? 21.377 47.383 20.448 1.00 54.09 8 VAL D CA 1
ATOM 2196 C C . VAL D 1 8 ? 20.270 47.641 21.474 1.00 56.94 8 VAL D C 1
ATOM 2197 O O . VAL D 1 8 ? 19.369 48.463 21.240 1.00 56.82 8 VAL D O 1
ATOM 2201 N N . LYS D 1 9 ? 20.338 46.905 22.589 1.00 60.03 9 LYS D N 1
ATOM 2202 C CA . LYS D 1 9 ? 19.450 47.086 23.730 1.00 63.87 9 LYS D CA 1
ATOM 2203 C C . LYS D 1 9 ? 19.858 48.269 24.658 1.00 65.60 9 LYS D C 1
ATOM 2204 O O . LYS D 1 9 ? 21.006 48.696 24.696 1.00 64.54 9 LYS D O 1
ATOM 2210 N N . SER D 1 10 ? 18.854 48.769 25.379 1.00 68.88 10 SER D N 1
ATOM 2211 C CA . SER D 1 10 ? 18.924 50.003 26.143 1.00 71.18 10 SER D CA 1
ATOM 2212 C C . SER D 1 10 ? 19.903 49.940 27.274 1.00 74.02 10 SER D C 1
ATOM 2213 O O . SER D 1 10 ? 19.838 49.018 28.091 1.00 77.19 10 SER D O 1
ATOM 2216 N N . GLY D 1 11 ? 20.813 50.925 27.314 1.00 73.36 11 GLY D N 1
ATOM 2217 C CA . GLY D 1 11 ? 21.835 51.023 28.344 1.00 76.44 11 GLY D CA 1
ATOM 2218 C C . GLY D 1 11 ? 22.886 49.933 28.281 1.00 75.40 11 GLY D C 1
ATOM 2219 O O . GLY D 1 11 ? 23.578 49.685 29.273 1.00 78.90 11 GLY D O 1
ATOM 2220 N N . LYS D 1 12 ? 22.940 49.227 27.139 1.00 71.23 12 LYS D N 1
ATOM 2221 C CA . LYS D 1 12 ? 23.797 48.047 26.981 1.00 70.62 12 LYS D CA 1
ATOM 2222 C C . LYS D 1 12 ? 24.648 48.249 25.725 1.00 66.42 12 LYS D C 1
ATOM 2223 O O . LYS D 1 12 ? 24.333 47.724 24.650 1.00 63.40 12 LYS D O 1
ATOM 2229 N N . PRO D 1 13 ? 25.750 49.035 25.832 1.00 66.77 13 PRO D N 1
ATOM 2230 C CA . PRO D 1 13 ? 26.574 49.368 24.678 1.00 63.68 13 PRO D CA 1
ATOM 2231 C C . PRO D 1 13 ? 27.224 48.154 24.009 1.00 62.46 13 PRO D C 1
ATOM 2232 O O . PRO D 1 13 ? 27.834 47.364 24.693 1.00 64.99 13 PRO D O 1
ATOM 2236 N N . VAL D 1 14 ? 27.101 48.080 22.679 1.00 59.12 14 VAL D N 1
ATOM 2237 C CA . VAL D 1 14 ? 27.633 47.002 21.885 1.00 58.23 14 VAL D CA 1
ATOM 2238 C C . VAL D 1 14 ? 28.926 47.481 21.276 1.00 58.07 14 VAL D C 1
ATOM 2239 O O . VAL D 1 14 ? 28.981 48.553 20.667 1.00 56.58 14 VAL D O 1
ATOM 2243 N N . THR D 1 15 ? 29.964 46.657 21.432 1.00 60.12 15 THR D N 1
ATOM 2244 C CA . THR D 1 15 ? 31.264 46.905 20.843 1.00 60.94 15 THR D CA 1
ATOM 2245 C C . THR D 1 15 ? 31.364 46.106 19.557 1.00 59.58 15 THR D C 1
ATOM 2246 O O . THR D 1 15 ? 31.201 44.885 19.567 1.00 60.30 15 THR D O 1
ATOM 2250 N N . VAL D 1 16 ? 31.626 46.810 18.453 1.00 58.11 16 VAL D N 1
ATOM 2251 C CA . VAL D 1 16 ? 31.805 46.219 17.149 1.00 57.49 16 VAL D CA 1
ATOM 2252 C C . VAL D 1 16 ? 33.279 46.360 16.792 1.00 60.27 16 VAL D C 1
ATOM 2253 O O . VAL D 1 16 ? 33.893 47.410 17.009 1.00 61.26 16 VAL D O 1
ATOM 2257 N N . THR D 1 17 ? 33.844 45.274 16.259 1.00 62.14 17 THR D N 1
ATOM 2258 C CA . THR D 1 17 ? 35.250 45.185 15.908 1.00 65.76 17 THR D CA 1
ATOM 2259 C C . THR D 1 17 ? 35.406 44.677 14.474 1.00 66.25 17 THR D C 1
ATOM 2260 O O . THR D 1 17 ? 35.263 43.484 14.211 1.00 67.21 17 THR D O 1
ATOM 2264 N N . PRO D 1 18 ? 35.660 45.563 13.485 1.00 66.06 18 PRO D N 1
ATOM 2265 C CA . PRO D 1 18 ? 35.915 45.128 12.114 1.00 67.54 18 PRO D CA 1
ATOM 2266 C C . PRO D 1 18 ? 37.147 44.215 12.044 1.00 72.59 18 PRO D C 1
ATOM 2267 O O . PRO D 1 18 ? 38.156 44.552 12.626 1.00 75.49 18 PRO D O 1
ATOM 2271 N N . GLU D 1 19 ? 37.018 43.088 11.338 1.00 74.01 19 GLU D N 1
ATOM 2272 C CA . GLU D 1 19 ? 38.132 42.201 11.074 1.00 79.40 19 GLU D CA 1
ATOM 2273 C C . GLU D 1 19 ? 39.155 42.948 10.233 1.00 82.85 19 GLU D C 1
ATOM 2274 O O . GLU D 1 19 ? 38.812 43.848 9.451 1.00 81.07 19 GLU D O 1
ATOM 2280 N N . GLU D 1 20 ? 40.426 42.574 10.409 1.00 88.35 20 GLU D N 1
ATOM 2281 C CA . GLU D 1 20 ? 41.529 43.188 9.692 1.00 93.02 20 GLU D CA 1
ATOM 2282 C C . GLU D 1 20 ? 41.254 43.157 8.177 1.00 93.82 20 GLU D C 1
ATOM 2283 O O . GLU D 1 20 ? 40.997 42.089 7.592 1.00 95.22 20 GLU D O 1
ATOM 2289 N N . GLY D 1 21 ? 41.276 44.347 7.565 1.00 93.25 21 GLY D N 1
ATOM 2290 C CA . GLY D 1 21 ? 41.018 44.536 6.150 1.00 94.27 21 GLY D CA 1
ATOM 2291 C C . GLY D 1 21 ? 39.654 45.131 5.828 1.00 88.18 21 GLY D C 1
ATOM 2292 O O . GLY D 1 21 ? 39.431 45.625 4.718 1.00 88.82 21 GLY D O 1
ATOM 2293 N N . ILE D 1 22 ? 38.722 45.047 6.784 1.00 82.80 22 ILE D N 1
ATOM 2294 C CA . ILE D 1 22 ? 37.306 45.310 6.518 1.00 77.54 22 ILE D CA 1
ATOM 2295 C C . ILE D 1 22 ? 36.798 46.591 7.175 1.00 73.36 22 ILE D C 1
ATOM 2296 O O . ILE D 1 22 ? 37.202 46.941 8.290 1.00 73.06 22 ILE D O 1
ATOM 2301 N N . LEU D 1 23 ? 35.931 47.291 6.434 1.00 70.82 23 LEU D N 1
ATOM 2302 C CA . LEU D 1 23 ? 35.190 48.462 6.881 1.00 66.86 23 LEU D CA 1
ATOM 2303 C C . LEU D 1 23 ? 33.765 48.058 7.170 1.00 62.47 23 LEU D C 1
ATOM 2304 O O . LEU D 1 23 ? 33.164 47.279 6.410 1.00 62.43 23 LEU D O 1
ATOM 2309 N N . ILE D 1 24 ? 33.212 48.618 8.248 1.00 59.37 24 ILE D N 1
ATOM 2310 C CA . ILE D 1 24 ? 31.792 48.520 8.524 1.00 55.61 24 ILE D CA 1
ATOM 2311 C C . ILE D 1 24 ? 31.134 49.853 8.179 1.00 53.67 24 ILE D C 1
ATOM 2312 O O . ILE D 1 24 ? 31.422 50.874 8.809 1.00 53.47 24 ILE D O 1
ATOM 2317 N N . HIS D 1 25 ? 30.265 49.822 7.158 1.00 52.79 25 HIS D N 1
ATOM 2318 C CA . HIS D 1 25 ? 29.463 50.949 6.751 1.00 51.16 25 HIS D CA 1
ATOM 2319 C C . HIS D 1 25 ? 28.103 50.822 7.422 1.00 48.18 25 HIS D C 1
ATOM 2320 O O . HIS D 1 25 ? 27.393 49.810 7.225 1.00 47.75 25 HIS D O 1
ATOM 2327 N N . VAL D 1 26 ? 27.761 51.842 8.225 1.00 46.79 26 VAL D N 1
ATOM 2328 C CA . VAL D 1 26 ? 26.443 51.997 8.815 1.00 44.70 26 VAL D CA 1
ATOM 2329 C C . VAL D 1 26 ? 25.604 52.957 7.973 1.00 44.17 26 VAL D C 1
ATOM 2330 O O . VAL D 1 26 ? 25.996 54.116 7.747 1.00 44.84 26 VAL D O 1
ATOM 2334 N N . SER D 1 27 ? 24.454 52.446 7.524 1.00 43.49 27 SER D N 1
ATOM 2335 C CA . SER D 1 27 ? 23.547 53.124 6.622 1.00 43.48 27 SER D CA 1
ATOM 2336 C C . SER D 1 27 ? 22.342 53.716 7.330 1.00 42.46 27 SER D C 1
ATOM 2337 O O . SER D 1 27 ? 21.702 54.616 6.803 1.00 42.75 27 SER D O 1
ATOM 2340 N N . GLN D 1 28 ? 22.008 53.192 8.511 1.00 41.85 28 GLN D N 1
ATOM 2341 C CA . GLN D 1 28 ? 20.841 53.670 9.237 1.00 41.70 28 GLN D CA 1
ATOM 2342 C C . GLN D 1 28 ? 20.707 53.173 10.667 1.00 41.74 28 GLN D C 1
ATOM 2343 O O . GLN D 1 28 ? 21.283 52.143 11.058 1.00 41.73 28 GLN D O 1
ATOM 2349 N N . ALA D 1 29 ? 19.887 53.916 11.417 1.00 42.30 29 ALA D N 1
ATOM 2350 C CA . ALA D 1 29 ? 19.539 53.605 12.789 1.00 43.18 29 ALA D CA 1
ATOM 2351 C C . ALA D 1 29 ? 18.049 53.756 12.890 1.00 44.39 29 ALA D C 1
ATOM 2352 O O . ALA D 1 29 ? 17.508 54.772 12.484 1.00 44.86 29 ALA D O 1
ATOM 2354 N N . SER D 1 30 ? 17.389 52.735 13.442 1.00 45.43 30 SER D N 1
ATOM 2355 C CA . SER D 1 30 ? 15.937 52.646 13.489 1.00 47.33 30 SER D CA 1
ATOM 2356 C C . SER D 1 30 ? 15.487 52.125 14.859 1.00 49.55 30 SER D C 1
ATOM 2357 O O . SER D 1 30 ? 16.074 51.203 15.393 1.00 49.45 30 SER D O 1
ATOM 2360 N N . LEU D 1 31 ? 14.456 52.755 15.435 1.00 52.10 31 LEU D N 1
ATOM 2361 C CA . LEU D 1 31 ? 13.807 52.300 16.665 1.00 55.30 31 LEU D CA 1
ATOM 2362 C C . LEU D 1 31 ? 13.063 50.996 16.394 1.00 56.63 31 LEU D C 1
ATOM 2363 O O . LEU D 1 31 ? 12.512 50.806 15.300 1.00 56.28 31 LEU D O 1
ATOM 2368 N N . GLY D 1 32 ? 13.034 50.113 17.398 1.00 58.70 32 GLY D N 1
ATOM 2369 C CA . GLY D 1 32 ? 12.181 48.937 17.383 1.00 61.29 32 GLY D CA 1
ATOM 2370 C C . GLY D 1 32 ? 10.714 49.296 17.649 1.00 65.55 32 GLY D C 1
ATOM 2371 O O . GLY D 1 32 ? 10.361 50.466 17.588 1.00 65.93 32 GLY D O 1
ATOM 2372 N N . GLU D 1 33 ? 9.899 48.286 17.953 1.00 69.20 33 GLU D N 1
ATOM 2373 C CA . GLU D 1 33 ? 8.458 48.421 18.147 1.00 74.17 33 GLU D CA 1
ATOM 2374 C C . GLU D 1 33 ? 8.033 49.199 19.396 1.00 78.00 33 GLU D C 1
ATOM 2375 O O . GLU D 1 33 ? 7.592 50.337 19.296 1.00 78.84 33 GLU D O 1
ATOM 2381 N N . LYS D 1 35 ? 5.608 53.085 19.582 1.00 86.84 35 LYS D N 1
ATOM 2382 C CA . LYS D 1 35 ? 4.246 52.917 19.071 1.00 91.22 35 LYS D CA 1
ATOM 2383 C C . LYS D 1 35 ? 3.086 53.339 20.016 1.00 99.07 35 LYS D C 1
ATOM 2384 O O . LYS D 1 35 ? 2.061 53.832 19.526 1.00 102.62 35 LYS D O 1
ATOM 2390 N N . ASN D 1 36 ? 3.232 53.105 21.333 1.00 102.31 36 ASN D N 1
ATOM 2391 C CA . ASN D 1 36 ? 2.316 53.633 22.355 1.00 110.14 36 ASN D CA 1
ATOM 2392 C C . ASN D 1 36 ? 3.016 54.382 23.504 1.00 111.03 36 ASN D C 1
ATOM 2393 O O . ASN D 1 36 ? 2.438 54.528 24.593 1.00 118.03 36 ASN D O 1
ATOM 2398 N N . GLU D 1 40 ? 10.861 59.143 24.607 1.00 91.54 40 GLU D N 1
ATOM 2399 C CA . GLU D 1 40 ? 10.305 60.061 23.581 1.00 90.66 40 GLU D CA 1
ATOM 2400 C C . GLU D 1 40 ? 11.459 60.686 22.795 1.00 83.57 40 GLU D C 1
ATOM 2401 O O . GLU D 1 40 ? 11.229 61.088 21.652 1.00 79.39 40 GLU D O 1
ATOM 2403 N N . PHE D 1 41 ? 12.644 60.763 23.396 1.00 83.02 41 PHE D N 1
ATOM 2404 C CA . PHE D 1 41 ? 13.840 61.290 22.691 1.00 77.85 41 PHE D CA 1
ATOM 2405 C C . PHE D 1 41 ? 15.002 60.327 22.936 1.00 75.24 41 PHE D C 1
ATOM 2406 O O . PHE D 1 41 ? 15.327 60.085 24.104 1.00 78.39 41 PHE D O 1
ATOM 2408 N N . VAL D 1 42 ? 15.593 59.784 21.869 1.00 70.01 42 VAL D N 1
ATOM 2409 C CA . VAL D 1 42 ? 16.642 58.735 22.028 1.00 67.29 42 VAL D CA 1
ATOM 2410 C C . VAL D 1 42 ? 18.009 59.167 21.457 1.00 64.02 42 VAL D C 1
ATOM 2411 O O . VAL D 1 42 ? 18.271 58.801 20.304 1.00 60.33 42 VAL D O 1
ATOM 2415 N N . PRO D 1 43 ? 18.899 59.929 22.158 1.00 65.99 43 PRO D N 1
ATOM 2416 C CA . PRO D 1 43 ? 20.254 60.145 21.649 1.00 63.77 43 PRO D CA 1
ATOM 2417 C C . PRO D 1 43 ? 21.017 58.847 21.329 1.00 60.57 43 PRO D C 1
ATOM 2418 O O . PRO D 1 43 ? 21.006 57.939 22.132 1.00 61.57 43 PRO D O 1
ATOM 2422 N N . LEU D 1 44 ? 21.676 58.818 20.170 1.00 57.38 44 LEU D N 1
ATOM 2423 C CA . LEU D 1 44 ? 22.535 57.741 19.734 1.00 54.90 44 LEU D CA 1
ATOM 2424 C C . LEU D 1 44 ? 23.991 58.155 19.937 1.00 55.95 44 LEU D C 1
ATOM 2425 O O . LEU D 1 44 ? 24.432 59.162 19.401 1.00 56.27 44 LEU D O 1
ATOM 2430 N N . HIS D 1 45 ? 24.733 57.354 20.713 1.00 56.97 45 HIS D N 1
ATOM 2431 C CA . HIS D 1 45 ? 26.134 57.601 21.011 1.00 58.69 45 HIS D CA 1
ATOM 2432 C C . HIS D 1 45 ? 27.051 56.591 20.367 1.00 56.86 45 HIS D C 1
ATOM 2433 O O . HIS D 1 45 ? 26.713 55.403 20.278 1.00 55.29 45 HIS D O 1
ATOM 2440 N N . VAL D 1 46 ? 28.226 57.074 19.952 1.00 57.77 46 VAL D N 1
ATOM 2441 C CA . VAL D 1 46 ? 29.307 56.216 19.503 1.00 57.46 46 VAL D CA 1
ATOM 2442 C C . VAL D 1 46 ? 30.609 56.605 20.201 1.00 61.25 46 VAL D C 1
ATOM 2443 O O . VAL D 1 46 ? 30.862 57.781 20.453 1.00 63.59 46 VAL D O 1
ATOM 2447 N N . LYS D 1 47 ? 31.441 55.595 20.443 1.00 62.35 47 LYS D N 1
ATOM 2448 C CA . LYS D 1 47 ? 32.759 55.857 21.049 1.00 66.29 47 LYS D CA 1
ATOM 2449 C C . LYS D 1 47 ? 33.816 55.235 20.149 1.00 66.03 47 LYS D C 1
ATOM 2450 O O . LYS D 1 47 ? 33.970 54.019 20.180 1.00 64.09 47 LYS D O 1
ATOM 2456 N N . VAL D 1 48 ? 34.468 56.050 19.333 1.00 68.59 48 VAL D N 1
ATOM 2457 C CA . VAL D 1 48 ? 35.603 55.550 18.520 1.00 69.80 48 VAL D CA 1
ATOM 2458 C C . VAL D 1 48 ? 36.837 56.107 19.210 1.00 75.15 48 VAL D C 1
ATOM 2459 O O . VAL D 1 48 ? 36.877 57.324 19.434 1.00 77.08 48 VAL D O 1
ATOM 2463 N N . GLY D 1 49 ? 37.786 55.245 19.563 1.00 30.00 49 GLY D N 1
ATOM 2464 C CA . GLY D 1 49 ? 38.930 55.724 20.355 1.00 30.00 49 GLY D CA 1
ATOM 2465 C C . GLY D 1 49 ? 38.415 56.349 21.637 1.00 30.00 49 GLY D C 1
ATOM 2466 O O . GLY D 1 49 ? 37.850 55.609 22.460 1.00 30.00 49 GLY D O 1
ATOM 2467 N N . ASN D 1 50 ? 38.714 57.633 21.852 1.00 30.00 50 ASN D N 1
ATOM 2468 C CA . ASN D 1 50 ? 38.308 58.326 23.100 1.00 30.00 50 ASN D CA 1
ATOM 2469 C C . ASN D 1 50 ? 37.216 59.329 22.766 1.00 30.00 50 ASN D C 1
ATOM 2470 O O . ASN D 1 50 ? 36.780 60.051 23.678 1.00 30.00 50 ASN D O 1
ATOM 2475 N N . GLN D 1 51 ? 36.807 59.369 21.499 1.00 84.37 51 GLN D N 1
ATOM 2476 C CA . GLN D 1 51 ? 35.810 60.375 21.081 1.00 81.90 51 GLN D CA 1
ATOM 2477 C C . GLN D 1 51 ? 34.412 59.836 21.360 1.00 77.53 51 GLN D C 1
ATOM 2478 O O . GLN D 1 51 ? 34.004 58.900 20.669 1.00 74.30 51 GLN D O 1
ATOM 2484 N N . ASN D 1 52 ? 33.741 60.371 22.378 1.00 78.07 52 ASN D N 1
ATOM 2485 C CA . ASN D 1 52 ? 32.330 59.990 22.630 1.00 74.80 52 ASN D CA 1
ATOM 2486 C C . ASN D 1 52 ? 31.478 60.972 21.834 1.00 73.19 52 ASN D C 1
ATOM 2487 O O . ASN D 1 52 ? 31.248 62.078 22.336 1.00 76.42 52 ASN D O 1
ATOM 2492 N N . LEU D 1 53 ? 31.033 60.578 20.641 1.00 68.64 53 LEU D N 1
ATOM 2493 C CA . LEU 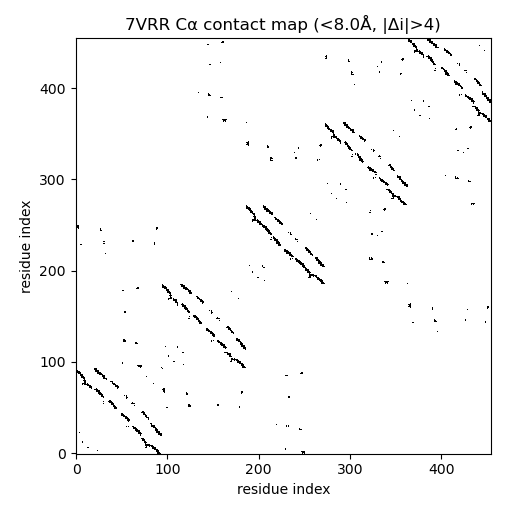D 1 53 ? 30.312 61.503 19.746 1.00 67.03 53 LEU D CA 1
ATOM 2494 C C . LEU D 1 53 ? 28.841 61.115 19.684 1.00 63.91 53 LEU D C 1
ATOM 2495 O O . LEU D 1 53 ? 28.520 59.979 20.065 1.00 62.23 53 LEU D O 1
ATOM 2500 N N . VAL D 1 54 ? 27.992 62.033 19.247 1.00 63.62 54 VAL D N 1
ATOM 2501 C CA . VAL D 1 54 ? 26.563 61.817 19.108 1.00 61.39 54 VAL D CA 1
ATOM 2502 C C . VAL D 1 54 ? 26.227 61.704 17.626 1.00 58.10 54 VAL D C 1
ATOM 2503 O O . VAL D 1 54 ? 26.495 62.621 16.864 1.00 58.80 54 VAL D O 1
ATOM 2507 N N . LEU D 1 55 ? 25.636 60.573 17.235 1.00 55.02 55 LEU D N 1
ATOM 2508 C CA . LEU D 1 55 ? 25.274 60.290 15.840 1.00 52.26 55 LEU D CA 1
ATOM 2509 C C . LEU D 1 55 ? 23.929 60.854 15.421 1.00 51.78 55 LEU D C 1
ATOM 2510 O O . LEU D 1 55 ? 23.647 60.975 14.239 1.00 50.42 55 LEU D O 1
ATOM 2515 N N . GLY D 1 56 ? 23.093 61.176 16.405 1.00 53.43 56 GLY D N 1
ATOM 2516 C CA . GLY D 1 56 ? 21.786 61.730 16.159 1.00 53.86 56 GLY D CA 1
ATOM 2517 C C . GLY D 1 56 ? 20.851 61.445 17.296 1.00 55.52 56 GLY D C 1
ATOM 2518 O O . GLY D 1 56 ? 21.236 60.836 18.273 1.00 56.31 56 GLY D O 1
ATOM 2519 N N . THR D 1 57 ? 19.616 61.924 17.168 1.00 56.67 57 THR D N 1
ATOM 2520 C CA . THR D 1 57 ? 18.584 61.741 18.166 1.00 59.14 57 THR D CA 1
ATOM 2521 C C . THR D 1 57 ? 17.349 61.248 17.445 1.00 58.07 57 THR D C 1
ATOM 2522 O O . THR D 1 57 ? 16.865 61.906 16.521 1.00 57.93 57 THR D O 1
ATOM 2526 N N . LEU D 1 58 ? 16.857 60.073 17.851 1.00 57.77 58 LEU D N 1
ATOM 2527 C CA . LEU D 1 58 ? 15.596 59.553 17.346 1.00 57.85 58 LEU D CA 1
ATOM 2528 C C . LEU D 1 58 ? 14.477 60.024 18.250 1.00 62.32 58 LEU D C 1
ATOM 2529 O O . LEU D 1 58 ? 14.711 60.471 19.359 1.00 65.17 58 LEU D O 1
ATOM 2534 N N . SER D 1 59 ? 13.251 59.940 17.742 1.00 63.51 59 SER D N 1
ATOM 2535 C CA . SER D 1 59 ? 12.068 60.390 18.453 1.00 68.46 59 SER D CA 1
ATOM 2536 C C . SER D 1 59 ? 10.942 59.433 18.113 1.00 69.27 59 SER D C 1
ATOM 2537 O O . SER D 1 59 ? 10.714 59.106 16.944 1.00 66.90 59 SER D O 1
ATOM 2540 N N . THR D 1 60 ? 10.236 58.980 19.147 1.00 73.26 60 THR D N 1
ATOM 2541 C CA . THR D 1 60 ? 9.185 57.986 18.970 1.00 74.93 60 THR D CA 1
ATOM 2542 C C . THR D 1 60 ? 8.077 58.417 17.994 1.00 76.52 60 THR D C 1
ATOM 2543 O O . THR D 1 60 ? 7.794 57.703 17.046 1.00 74.65 60 THR D O 1
ATOM 2547 N N . GLU D 1 61 ? 7.469 59.584 18.210 1.00 80.40 61 GLU D N 1
ATOM 2548 C CA . GLU D 1 61 ? 6.394 60.056 17.336 1.00 82.68 61 GLU D CA 1
ATOM 2549 C C . GLU D 1 61 ? 6.861 60.573 15.964 1.00 78.56 61 GLU D C 1
ATOM 2550 O O . GLU D 1 61 ? 6.257 60.189 14.946 1.00 78.24 61 GLU D O 1
ATOM 2556 N N . ASN D 1 62 ? 7.947 61.360 15.924 1.00 75.86 62 ASN D N 1
ATOM 2557 C CA . ASN D 1 62 ? 8.352 62.020 14.663 1.00 73.09 62 ASN D CA 1
ATOM 2558 C C . ASN D 1 62 ? 9.531 61.437 13.919 1.00 67.52 62 ASN D C 1
ATOM 2559 O O . ASN D 1 62 ? 9.574 61.554 12.696 1.00 65.79 62 ASN D O 1
ATOM 2564 N N . ILE D 1 63 ? 10.516 60.879 14.629 1.00 65.23 63 ILE D N 1
ATOM 2565 C CA . ILE D 1 63 ? 11.762 60.453 13.999 1.00 60.60 63 ILE D CA 1
ATOM 2566 C C . ILE D 1 63 ? 12.107 59.014 14.369 1.00 58.72 63 ILE D C 1
ATOM 2567 O O . ILE D 1 63 ? 13.060 58.762 15.095 1.00 57.52 63 ILE D O 1
ATOM 2572 N N . PRO D 1 64 ? 11.348 58.019 13.869 1.00 58.87 64 PRO D N 1
ATOM 2573 C CA . PRO D 1 64 ? 11.567 56.617 14.219 1.00 57.81 64 PRO D CA 1
ATOM 2574 C C . PRO D 1 64 ? 12.898 56.055 13.702 1.00 53.80 64 PRO D C 1
ATOM 2575 O O . PRO D 1 64 ? 13.365 55.081 14.237 1.00 53.07 64 PRO D O 1
ATOM 2579 N N . GLN D 1 65 ? 13.445 56.655 12.642 1.00 51.85 65 GLN D N 1
ATOM 2580 C CA . GLN D 1 65 ? 14.723 56.259 12.087 1.00 48.85 65 GLN D CA 1
ATOM 2581 C C . GLN D 1 65 ? 15.461 57.455 11.544 1.00 48.07 65 GLN D C 1
ATOM 2582 O O . GLN D 1 65 ? 14.892 58.524 11.376 1.00 49.65 65 GLN D O 1
ATOM 2588 N N . LEU D 1 66 ? 16.761 57.264 11.307 1.00 46.15 66 LEU D N 1
ATOM 2589 C CA . LEU D 1 66 ? 17.563 58.184 10.523 1.00 45.66 66 LEU D CA 1
ATOM 2590 C C . LEU D 1 66 ? 18.471 57.425 9.572 1.00 44.09 66 LEU D C 1
ATOM 2591 O O . LEU D 1 66 ? 18.893 56.287 9.830 1.00 43.19 66 LEU D O 1
ATOM 2596 N N . PHE D 1 67 ? 18.761 58.100 8.462 1.00 44.36 67 PHE D N 1
ATOM 2597 C CA . PHE D 1 67 ? 19.611 57.616 7.417 1.00 43.87 67 PHE D CA 1
ATOM 2598 C C . PHE D 1 67 ? 21.014 58.227 7.574 1.00 44.10 67 PHE D C 1
ATOM 2599 O O . PHE D 1 67 ? 21.153 59.390 7.969 1.00 45.06 67 PHE D O 1
ATOM 2607 N N . CYS D 1 68 ? 22.051 57.433 7.277 1.00 43.78 68 CYS D N 1
ATOM 2608 C CA . CYS D 1 68 ? 23.427 57.896 7.413 1.00 44.65 68 CYS D CA 1
ATOM 2609 C C . CYS D 1 68 ? 24.432 57.215 6.486 1.00 45.46 68 CYS D C 1
ATOM 2610 O O . CYS D 1 68 ? 24.145 56.189 5.886 1.00 45.13 68 CYS D O 1
ATOM 2613 N N . ASP D 1 69 ? 25.603 57.853 6.357 1.00 47.18 69 ASP D N 1
ATOM 2614 C CA . ASP D 1 69 ? 26.711 57.370 5.553 1.00 48.96 69 ASP D CA 1
ATOM 2615 C C . ASP D 1 69 ? 27.946 57.350 6.446 1.00 50.02 69 ASP D C 1
ATOM 2616 O O . ASP D 1 69 ? 28.797 58.230 6.348 1.00 52.32 69 ASP D O 1
ATOM 2621 N N . LEU D 1 70 ? 28.014 56.356 7.339 1.00 48.77 70 LEU D N 1
ATOM 2622 C CA . LEU D 1 70 ? 29.102 56.271 8.335 1.00 49.99 70 LEU D CA 1
ATOM 2623 C C . LEU D 1 70 ? 30.030 55.106 8.025 1.00 51.38 70 LEU D C 1
ATOM 2624 O O . LEU D 1 70 ? 29.569 54.001 7.757 1.00 50.29 70 LEU D O 1
ATOM 2629 N N . VAL D 1 71 ? 31.341 55.356 8.086 1.00 54.34 71 VAL D N 1
ATOM 2630 C CA . VAL D 1 71 ? 32.348 54.330 7.867 1.00 56.59 71 VAL D CA 1
ATOM 2631 C C . VAL D 1 71 ? 33.180 54.132 9.133 1.00 57.81 71 VAL D C 1
ATOM 2632 O O . VAL D 1 71 ? 33.670 55.097 9.705 1.00 59.30 71 VAL D O 1
ATOM 2636 N N . PHE D 1 72 ? 33.326 52.872 9.555 1.00 57.67 72 PHE D N 1
ATOM 2637 C CA . PHE D 1 72 ? 34.172 52.501 10.685 1.00 59.47 72 PHE D CA 1
ATOM 2638 C C . PHE D 1 72 ? 35.260 51.521 10.249 1.00 62.87 72 PHE D C 1
ATOM 2639 O O . PHE D 1 72 ? 34.962 50.416 9.765 1.00 62.39 72 PHE D O 1
ATOM 2647 N N . ASP D 1 73 ? 36.517 51.957 10.395 1.00 66.90 73 ASP D N 1
ATOM 2648 C CA . ASP D 1 73 ? 37.692 51.177 10.011 1.00 71.31 73 ASP D CA 1
ATOM 2649 C C . ASP D 1 73 ? 38.290 50.435 11.200 1.00 72.94 73 ASP D C 1
ATOM 2650 O O . ASP D 1 73 ? 38.988 49.452 11.016 1.00 75.94 73 ASP D O 1
ATOM 2655 N N . LYS D 1 74 ? 37.991 50.926 12.408 1.00 71.38 74 LYS D N 1
ATOM 2656 C CA . LYS D 1 74 ? 38.512 50.402 13.661 1.00 73.23 74 LYS D CA 1
ATOM 2657 C C . LYS D 1 74 ? 37.358 50.103 14.617 1.00 69.28 74 LYS D C 1
ATOM 2658 O O . LYS D 1 74 ? 36.197 50.330 14.282 1.00 65.35 74 LYS D O 1
ATOM 2664 N N . GLU D 1 75 ? 37.686 49.568 15.799 1.00 70.93 75 GLU D N 1
ATOM 2665 C CA . GLU D 1 75 ? 36.703 49.196 16.803 1.00 68.38 75 GLU D CA 1
ATOM 2666 C C . GLU D 1 75 ? 35.882 50.413 17.199 1.00 66.06 75 GLU D C 1
ATOM 2667 O O . GLU D 1 75 ? 36.415 51.522 17.253 1.00 67.85 75 GLU D O 1
ATOM 2673 N N . PHE D 1 76 ? 34.588 50.198 17.477 1.00 62.67 76 PHE D N 1
ATOM 2674 C CA . PHE D 1 76 ? 33.705 51.261 17.958 1.00 60.99 76 PHE D CA 1
ATOM 2675 C C . PHE D 1 76 ? 32.588 50.702 18.836 1.00 59.47 76 PHE D C 1
ATOM 2676 O O . PHE D 1 76 ? 32.234 49.540 18.713 1.00 58.60 76 PHE D O 1
ATOM 2684 N N . GLU D 1 77 ? 32.047 51.541 19.728 1.00 59.80 77 GLU D N 1
ATOM 2685 C CA . GLU D 1 77 ? 30.955 51.149 20.616 1.00 59.21 77 GLU D CA 1
ATOM 2686 C C . GLU D 1 77 ? 29.717 52.000 20.352 1.00 56.96 77 GLU D C 1
ATOM 2687 O O . GLU D 1 77 ? 29.777 53.222 20.443 1.00 57.70 77 GLU D O 1
ATOM 2693 N N . LEU D 1 78 ? 28.592 51.340 20.057 1.00 54.78 78 LEU D N 1
ATOM 2694 C CA . LEU D 1 78 ? 27.302 52.006 19.872 1.00 53.20 78 LEU D CA 1
ATOM 2695 C C . LEU D 1 78 ? 26.465 51.858 21.135 1.00 55.02 78 LEU D C 1
ATOM 2696 O O . LEU D 1 78 ? 26.509 50.816 21.781 1.00 56.31 78 LEU D O 1
ATOM 2701 N N . SER D 1 79 ? 25.698 52.902 21.471 1.00 55.67 79 SER D N 1
ATOM 2702 C CA . SER D 1 79 ? 24.895 52.926 22.694 1.00 58.34 79 SER D CA 1
ATOM 2703 C C . SER D 1 79 ? 23.741 53.914 22.641 1.00 58.56 79 SER D C 1
ATOM 2704 O O . SER D 1 79 ? 23.780 54.883 21.882 1.00 57.25 79 SER D O 1
ATOM 2707 N N . HIS D 1 80 ? 22.728 53.664 23.480 1.00 60.84 80 HIS D N 1
ATOM 2708 C CA . HIS D 1 80 ? 21.595 54.555 23.668 1.00 62.39 80 HIS D CA 1
ATOM 2709 C C . HIS D 1 80 ? 20.956 54.302 25.026 1.00 66.83 80 HIS D C 1
ATOM 2710 O O . HIS D 1 80 ? 21.314 53.344 25.705 1.00 68.24 80 HIS D O 1
ATOM 2717 N N . THR D 1 81 ? 19.999 55.162 25.392 1.00 69.51 81 THR D N 1
ATOM 2718 C CA . THR D 1 81 ? 18.993 54.867 26.423 1.00 74.00 81 THR D CA 1
ATOM 2719 C C . THR D 1 81 ? 17.566 55.026 25.869 1.00 74.05 81 THR D C 1
ATOM 2720 O O . THR D 1 81 ? 16.744 54.097 25.887 1.00 74.79 81 THR D O 1
ATOM 2724 N N . GLY D 1 83 ? 14.770 53.881 26.342 1.00 80.22 83 GLY D N 1
ATOM 2725 C CA . GLY D 1 83 ? 14.723 53.197 27.623 1.00 84.96 83 GLY D CA 1
ATOM 2726 C C . GLY D 1 83 ? 13.922 51.913 27.525 1.00 85.96 83 GLY D C 1
ATOM 2727 O O . GLY D 1 83 ? 14.286 50.892 28.113 1.00 87.25 83 GLY D O 1
ATOM 2728 N N . LYS D 1 84 ? 12.816 51.991 26.785 1.00 85.92 84 LYS D N 1
ATOM 2729 C CA . LYS D 1 84 ? 11.841 50.912 26.647 1.00 87.97 84 LYS D CA 1
ATOM 2730 C C . LYS D 1 84 ? 11.891 50.321 25.225 1.00 82.58 84 LYS D C 1
ATOM 2731 O O . LYS D 1 84 ? 10.838 50.212 24.540 1.00 83.35 84 LYS D O 1
ATOM 2737 N N . GLY D 1 85 ? 13.097 49.939 24.791 1.00 77.85 85 GLY D N 1
ATOM 2738 C CA . GLY D 1 85 ? 13.265 49.211 23.533 1.00 73.52 85 GLY D CA 1
ATOM 2739 C C . GLY D 1 85 ? 14.687 49.087 23.035 1.00 68.74 85 GLY D C 1
ATOM 2740 O O . GLY D 1 85 ? 15.629 49.373 23.767 1.00 68.91 85 GLY D O 1
ATOM 2741 N N . SER D 1 86 ? 14.828 48.659 21.781 1.00 65.12 86 SER D N 1
ATOM 2742 C CA . SER D 1 86 ? 16.123 48.573 21.101 1.00 60.96 86 SER D CA 1
ATOM 2743 C C . SER D 1 86 ? 16.215 49.510 19.903 1.00 57.62 86 SER D C 1
ATOM 2744 O O . SER D 1 86 ? 15.208 49.927 19.320 1.00 58.01 86 SER D O 1
ATOM 2747 N N . VAL D 1 87 ? 17.463 49.812 19.544 1.00 54.85 87 VAL D N 1
ATOM 2748 C CA . VAL D 1 87 ? 17.777 50.525 18.320 1.00 51.86 87 VAL D CA 1
ATOM 2749 C C . VAL D 1 87 ? 18.577 49.583 17.434 1.00 49.70 87 VAL D C 1
ATOM 2750 O O . VAL D 1 87 ? 19.593 49.030 17.866 1.00 49.67 87 VAL D O 1
ATOM 2754 N N . TYR D 1 88 ? 18.106 49.405 16.199 1.00 48.46 88 TYR D N 1
ATOM 2755 C CA . TYR D 1 88 ? 18.765 48.585 15.157 1.00 46.98 88 TYR D CA 1
ATOM 2756 C C . TYR D 1 88 ? 19.670 49.485 14.312 1.00 44.94 88 TYR D C 1
ATOM 2757 O O . TYR D 1 88 ? 19.184 50.519 13.820 1.00 44.44 88 TYR D O 1
ATOM 2766 N N . PHE D 1 89 ? 20.942 49.094 14.168 1.00 44.36 89 PHE D N 1
ATOM 2767 C CA . PHE D 1 89 ? 21.888 49.750 13.269 1.00 43.20 89 PHE D CA 1
ATOM 2768 C C . PHE D 1 89 ? 22.149 48.797 12.114 1.00 43.18 89 PHE D C 1
ATOM 2769 O O . PHE D 1 89 ? 22.515 47.652 12.338 1.00 44.08 89 PHE D O 1
ATOM 2777 N N . VAL D 1 90 ? 21.941 49.268 10.882 1.00 42.68 90 VAL D N 1
ATOM 2778 C CA . VAL D 1 90 ? 22.020 48.404 9.717 1.00 43.38 90 VAL D CA 1
ATOM 2779 C C . VAL D 1 90 ? 22.879 49.021 8.634 1.00 43.43 90 VAL D C 1
ATOM 2780 O O . VAL D 1 90 ? 22.895 50.232 8.460 1.00 42.81 90 VAL D O 1
ATOM 2784 N N . GLY D 1 91 ? 23.595 48.161 7.904 1.00 44.80 91 GLY D N 1
ATOM 2785 C CA . GLY D 1 91 ? 24.460 48.566 6.815 1.00 45.85 91 GLY D CA 1
ATOM 2786 C C . GLY D 1 91 ? 25.067 47.385 6.094 1.00 48.16 91 GLY D C 1
ATOM 2787 O O . GLY D 1 91 ? 24.404 46.376 5.862 1.00 49.03 91 GLY D O 1
ATOM 2788 N N . TYR D 1 92 ? 26.345 47.509 5.734 1.00 49.78 92 TYR D N 1
ATOM 2789 C CA . TYR D 1 92 ? 27.106 46.439 5.038 1.00 52.89 92 TYR D CA 1
ATOM 2790 C C . TYR D 1 92 ? 28.584 46.514 5.422 1.00 54.50 92 TYR D C 1
ATOM 2791 O O . TYR D 1 92 ? 29.035 47.584 5.879 1.00 53.53 92 TYR D O 1
ATOM 2800 N N . LYS D 1 93 ? 29.285 45.387 5.257 1.00 57.38 93 LYS D N 1
ATOM 2801 C CA . LYS D 1 93 ? 30.722 45.294 5.385 1.00 60.19 93 LYS D CA 1
ATOM 2802 C C . LYS D 1 93 ? 31.317 45.277 3.995 1.00 63.98 93 LYS D C 1
ATOM 2803 O O . LYS D 1 93 ? 30.702 44.745 3.059 1.00 65.19 93 LYS D O 1
ATOM 2809 N N . THR D 1 94 ? 32.520 45.849 3.872 1.00 66.51 94 THR D N 1
ATOM 2810 C CA . THR D 1 94 ? 33.268 45.851 2.617 1.00 71.23 94 THR D CA 1
ATOM 2811 C C . THR D 1 94 ? 34.763 46.054 2.869 1.00 74.96 94 THR D C 1
ATOM 2812 O O . THR D 1 94 ? 35.137 46.692 3.846 1.00 73.34 94 THR D O 1
ATOM 2816 N N . PRO D 1 95 ? 35.669 45.533 2.011 1.00 80.66 95 PRO D N 1
ATOM 2817 C CA . PRO D 1 95 ? 37.106 45.740 2.198 1.00 85.13 95 PRO D CA 1
ATOM 2818 C C . PRO D 1 95 ? 37.582 47.198 2.087 1.00 85.61 95 PRO D C 1
ATOM 2819 O O . PRO D 1 95 ? 36.838 48.025 1.638 1.00 83.10 95 PRO D O 1
ATOM 2823 N N . ASN D 1 96 ? 38.861 47.420 2.410 1.00 89.79 96 ASN D N 1
ATOM 2824 C CA . ASN D 1 96 ? 39.542 48.724 2.321 1.00 91.87 96 ASN D CA 1
ATOM 2825 C C . ASN D 1 96 ? 40.339 48.982 1.011 1.00 98.72 96 ASN D C 1
ATOM 2826 O O . ASN D 1 96 ? 40.103 48.415 -0.057 1.00 101.15 96 ASN D O 1
ATOM 2832 N N . MET E 1 1 ? 24.147 46.645 -14.214 1.00 81.61 1 MET E N 1
ATOM 2833 C CA . MET E 1 1 ? 23.298 47.278 -13.173 1.00 75.80 1 MET E CA 1
ATOM 2834 C C . MET E 1 1 ? 21.911 47.527 -13.728 1.00 74.81 1 MET E C 1
ATOM 2835 O O . MET E 1 1 ? 21.768 48.250 -14.702 1.00 76.95 1 MET E O 1
ATOM 2840 N N . GLU E 1 2 ? 20.889 46.942 -13.092 1.00 71.96 2 GLU E N 1
ATOM 2841 C CA . GLU E 1 2 ? 19.526 46.995 -13.633 1.00 71.83 2 GLU E CA 1
ATOM 2842 C C . GLU E 1 2 ? 18.439 47.182 -12.586 1.00 67.37 2 GLU E C 1
ATOM 2843 O O . GLU E 1 2 ? 18.587 46.762 -11.450 1.00 64.81 2 GLU E O 1
ATOM 2849 N N . PHE E 1 3 ? 17.329 47.793 -13.014 1.00 67.11 3 PHE E N 1
ATOM 2850 C CA . PHE E 1 3 ? 16.209 48.119 -12.136 1.00 63.70 3 PHE E CA 1
ATOM 2851 C C . PHE E 1 3 ? 15.723 46.890 -11.374 1.00 62.76 3 PHE E C 1
ATOM 2852 O O . PHE E 1 3 ? 15.683 45.784 -11.920 1.00 65.58 3 PHE E O 1
ATOM 2860 N N . TRP E 1 4 ? 15.368 47.090 -10.100 1.00 59.25 4 TRP E N 1
ATOM 2861 C CA . TRP E 1 4 ? 14.746 46.052 -9.291 1.00 58.45 4 TRP E CA 1
ATOM 2862 C C . TRP E 1 4 ? 13.665 46.673 -8.428 1.00 55.95 4 TRP E C 1
ATOM 2863 O O . TRP E 1 4 ? 13.831 47.783 -7.939 1.00 53.87 4 TRP E O 1
ATOM 2874 N N . GLY E 1 5 ? 12.564 45.946 -8.216 1.00 56.66 5 GLY E N 1
ATOM 2875 C CA . GLY E 1 5 ? 11.523 46.409 -7.311 1.00 54.94 5 GLY E CA 1
ATOM 2876 C C . GLY E 1 5 ? 10.519 45.339 -7.022 1.00 56.41 5 GLY E C 1
ATOM 2877 O O . GLY E 1 5 ? 10.281 44.507 -7.877 1.00 59.34 5 GLY E O 1
ATOM 2878 N N . ILE E 1 6 ? 9.937 45.355 -5.817 1.00 54.89 6 ILE E N 1
ATOM 2879 C CA . ILE E 1 6 ? 8.899 44.395 -5.422 1.00 56.65 6 ILE E CA 1
ATOM 2880 C C . ILE E 1 6 ? 7.796 45.026 -4.590 1.00 56.16 6 ILE E C 1
ATOM 2881 O O . ILE E 1 6 ? 8.025 46.053 -3.936 1.00 53.87 6 ILE E O 1
ATOM 2886 N N . GLU E 1 7 ? 6.587 44.461 -4.678 1.00 58.91 7 GLU E N 1
ATOM 2887 C CA . GLU E 1 7 ? 5.429 44.892 -3.891 1.00 59.55 7 GLU E CA 1
ATOM 2888 C C . GLU E 1 7 ? 5.191 43.848 -2.818 1.00 60.17 7 GLU E C 1
ATOM 2889 O O . GLU E 1 7 ? 4.883 42.721 -3.125 1.00 62.74 7 GLU E O 1
ATOM 2895 N N . VAL E 1 8 ? 5.371 44.236 -1.557 1.00 58.18 8 VAL E N 1
ATOM 2896 C CA . VAL E 1 8 ? 5.159 43.364 -0.412 1.00 58.93 8 VAL E CA 1
ATOM 2897 C C . VAL E 1 8 ? 3.794 43.642 0.218 1.00 61.32 8 VAL E C 1
ATOM 2898 O O . VAL E 1 8 ? 3.536 44.741 0.723 1.00 60.49 8 VAL E O 1
ATOM 2902 N N . LYS E 1 9 ? 2.932 42.618 0.228 1.00 64.87 9 LYS E N 1
ATOM 2903 C CA . LYS E 1 9 ? 1.583 42.760 0.841 1.00 68.23 9 LYS E CA 1
ATOM 2904 C C . LYS E 1 9 ? 1.662 42.446 2.338 1.00 68.18 9 LYS E C 1
ATOM 2905 O O . LYS E 1 9 ? 2.710 41.939 2.784 1.00 66.45 9 LYS E O 1
ATOM 2911 N N . SER E 1 10 ? 0.572 42.636 3.073 1.00 70.57 10 SER E N 1
ATOM 2912 C CA . SER E 1 10 ? 0.578 42.416 4.543 1.00 71.18 10 SER E CA 1
ATOM 2913 C C . SER E 1 10 ? 0.586 40.928 4.875 1.00 73.80 10 SER E C 1
ATOM 2914 O O . SER E 1 10 ? -0.159 40.184 4.236 1.00 77.53 10 SER E O 1
ATOM 2917 N N . GLY E 1 11 ? 1.418 40.512 5.823 1.00 72.13 11 GLY E N 1
ATOM 2918 C CA . GLY E 1 11 ? 1.370 39.111 6.274 1.00 74.93 11 GLY E CA 1
ATOM 2919 C C . GLY E 1 11 ? 2.578 38.282 5.911 1.00 73.18 11 GLY E C 1
ATOM 2920 O O . GLY E 1 11 ? 3.693 38.697 6.232 1.00 71.06 11 GLY E O 1
ATOM 2921 N N . LYS E 1 12 ? 2.356 37.132 5.285 1.00 30.00 12 LYS E N 1
ATOM 2922 C CA . LYS E 1 12 ? 3.458 36.194 4.976 1.00 30.00 12 LYS E CA 1
ATOM 2923 C C . LYS E 1 12 ? 4.630 36.929 4.342 1.00 30.00 12 LYS E C 1
ATOM 2924 O O . LYS E 1 12 ? 4.408 37.742 3.435 1.00 30.00 12 LYS E O 1
ATOM 2926 N N . PRO E 1 13 ? 5.869 36.650 4.781 1.00 68.01 13 PRO E N 1
ATOM 2927 C CA . PRO E 1 13 ? 7.037 37.280 4.197 1.00 64.38 13 PRO E CA 1
ATOM 2928 C C . PRO E 1 13 ? 7.345 36.941 2.734 1.00 65.16 13 PRO E C 1
ATOM 2929 O O . PRO E 1 13 ? 7.107 35.829 2.338 1.00 68.27 13 PRO E O 1
ATOM 2933 N N . VAL E 1 14 ? 7.848 37.918 1.983 1.00 62.65 14 VAL E N 1
ATOM 2934 C CA . VAL E 1 14 ? 8.309 37.715 0.577 1.00 63.33 14 VAL E CA 1
ATOM 2935 C C . VAL E 1 14 ? 9.806 37.410 0.572 1.00 61.71 14 VAL E C 1
ATOM 2936 O O . VAL E 1 14 ? 10.590 38.295 0.967 1.00 58.70 14 VAL E O 1
ATOM 2940 N N . THR E 1 15 ? 10.178 36.213 0.117 1.00 64.39 15 THR E N 1
ATOM 2941 C CA . THR E 1 15 ? 11.561 35.806 0.113 1.00 64.17 15 THR E CA 1
ATOM 2942 C C . THR E 1 15 ? 12.180 36.191 -1.216 1.00 64.11 15 THR E C 1
ATOM 2943 O O . THR E 1 15 ? 11.702 35.791 -2.260 1.00 66.79 15 THR E O 1
ATOM 2947 N N . VAL E 1 16 ? 13.259 36.970 -1.154 1.00 61.50 16 VAL E N 1
ATOM 2948 C CA . VAL E 1 16 ? 14.047 37.367 -2.303 1.00 61.68 16 VAL E CA 1
ATOM 2949 C C . VAL E 1 16 ? 15.376 36.622 -2.240 1.00 63.36 16 VAL E C 1
ATOM 2950 O O . VAL E 1 16 ? 15.970 36.498 -1.166 1.00 62.34 16 VAL E O 1
ATOM 2954 N N . THR E 1 17 ? 15.835 36.122 -3.389 1.00 66.45 17 THR E N 1
ATOM 2955 C CA . THR E 1 17 ? 17.065 35.344 -3.484 1.00 69.14 17 THR E CA 1
ATOM 2956 C C . THR E 1 17 ? 17.968 35.876 -4.592 1.00 70.10 17 THR E C 1
ATOM 2957 O O . THR E 1 17 ? 17.745 35.599 -5.765 1.00 73.08 17 THR E O 1
ATOM 2961 N N . PRO E 1 18 ? 19.011 36.669 -4.271 1.00 68.12 18 PRO E N 1
ATOM 2962 C CA . PRO E 1 18 ? 19.998 37.064 -5.277 1.00 69.95 18 PRO E CA 1
ATOM 2963 C C . PRO E 1 18 ? 20.696 35.834 -5.875 1.00 75.37 18 PRO E C 1
ATOM 2964 O O . PRO E 1 18 ? 21.093 34.964 -5.117 1.00 76.79 18 PRO E O 1
ATOM 2968 N N . GLU E 1 19 ? 20.833 35.788 -7.202 1.00 78.70 19 GLU E N 1
ATOM 2969 C CA . GLU E 1 19 ? 21.634 34.743 -7.843 1.00 84.53 19 GLU E CA 1
ATOM 2970 C C . GLU E 1 19 ? 23.086 34.914 -7.413 1.00 85.26 19 GLU E C 1
ATOM 2971 O O . GLU E 1 19 ? 23.525 36.035 -7.157 1.00 82.09 19 GLU E O 1
ATOM 2977 N N . GLU E 1 20 ? 23.820 33.801 -7.314 1.00 89.88 20 GLU E N 1
ATOM 2978 C CA . GLU E 1 20 ? 25.163 33.847 -6.758 1.00 91.07 20 GLU E CA 1
ATOM 2979 C C . GLU E 1 20 ? 26.033 34.766 -7.609 1.00 92.32 20 GLU E C 1
ATOM 2980 O O . GLU E 1 20 ? 26.109 34.598 -8.824 1.00 96.35 20 GLU E O 1
ATOM 2986 N N . GLY E 1 21 ? 26.645 35.765 -6.961 1.00 89.14 21 GLY E N 1
ATOM 2987 C CA . GLY E 1 21 ? 27.450 36.783 -7.623 1.00 90.00 21 GLY E CA 1
ATOM 2988 C C . GLY E 1 21 ? 26.776 38.133 -7.780 1.00 85.08 21 GLY E C 1
ATOM 2989 O O . GLY E 1 21 ? 27.442 39.113 -8.079 1.00 85.17 21 GLY E O 1
ATOM 2990 N N . ILE E 1 22 ? 25.459 38.179 -7.552 1.00 81.25 22 ILE E N 1
ATOM 2991 C CA . ILE E 1 22 ? 24.682 39.419 -7.678 1.00 76.88 22 ILE E CA 1
ATOM 2992 C C . ILE E 1 22 ? 24.239 39.961 -6.307 1.00 71.61 22 ILE E C 1
ATOM 2993 O O . ILE E 1 22 ? 23.886 39.197 -5.388 1.00 70.70 22 ILE E O 1
ATOM 2998 N N . LEU E 1 23 ? 24.292 41.291 -6.189 1.00 68.75 23 LEU E N 1
ATOM 2999 C CA . LEU E 1 23 ? 23.799 42.051 -5.052 1.00 64.14 23 LEU E CA 1
ATOM 3000 C C . LEU E 1 23 ? 22.476 42.680 -5.421 1.00 61.49 23 LEU E C 1
ATOM 3001 O O . LEU E 1 23 ? 22.328 43.216 -6.524 1.00 62.56 23 LEU E O 1
ATOM 3006 N N . ILE E 1 24 ? 21.538 42.653 -4.474 1.00 58.48 24 ILE E N 1
ATOM 3007 C CA . ILE E 1 24 ? 20.338 43.468 -4.552 1.00 55.86 24 ILE E CA 1
ATOM 3008 C C . ILE E 1 24 ? 20.499 44.671 -3.619 1.00 52.93 24 ILE E C 1
ATOM 3009 O O . ILE E 1 24 ? 20.596 44.518 -2.402 1.00 51.59 24 ILE E O 1
ATOM 3014 N N . HIS E 1 25 ? 20.553 45.864 -4.223 1.00 52.52 25 HIS E N 1
ATOM 3015 C CA . HIS E 1 25 ? 20.593 47.129 -3.517 1.00 50.35 25 HIS E CA 1
ATOM 3016 C C . HIS E 1 25 ? 19.172 47.654 -3.431 1.00 48.43 25 HIS E C 1
ATOM 3017 O O . HIS E 1 25 ? 18.521 47.870 -4.465 1.00 49.18 25 HIS E O 1
ATOM 3024 N N . VAL E 1 26 ? 18.699 47.834 -2.189 1.00 46.49 26 VAL E N 1
ATOM 3025 C CA . VAL E 1 26 ? 17.431 48.482 -1.884 1.00 45.08 26 VAL E CA 1
ATOM 3026 C C . VAL E 1 26 ? 17.675 49.949 -1.535 1.00 44.30 26 VAL E C 1
ATOM 3027 O O . VAL E 1 26 ? 18.435 50.267 -0.614 1.00 43.95 26 VAL E O 1
ATOM 3031 N N . SER E 1 27 ? 17.013 50.819 -2.304 1.00 44.53 27 SER E N 1
ATOM 3032 C CA . SER E 1 27 ? 17.176 52.260 -2.245 1.00 44.51 27 SER E CA 1
ATOM 3033 C C . SER E 1 27 ? 16.046 52.941 -1.497 1.00 43.77 27 SER E C 1
ATOM 3034 O O . SER E 1 27 ? 16.211 54.060 -1.028 1.00 43.90 27 SER E O 1
ATOM 3037 N N . GLN E 1 28 ? 14.888 52.277 -1.407 1.00 43.54 28 GLN E N 1
ATOM 3038 C CA . GLN E 1 28 ? 13.749 52.853 -0.707 1.00 43.51 28 GLN E CA 1
ATOM 3039 C C . GLN E 1 28 ? 12.592 51.908 -0.450 1.00 43.75 28 GLN E C 1
ATOM 3040 O O . GLN E 1 28 ? 12.428 50.875 -1.119 1.00 44.18 28 GLN E O 1
ATOM 3046 N N . ALA E 1 29 ? 11.759 52.330 0.508 1.00 44.05 29 ALA E N 1
ATOM 3047 C CA . ALA E 1 29 ? 10.526 51.662 0.863 1.00 44.97 29 ALA E CA 1
ATOM 3048 C C . ALA E 1 29 ? 9.456 52.729 0.896 1.00 46.46 29 ALA E C 1
ATOM 3049 O O . ALA E 1 29 ? 9.646 53.762 1.512 1.00 46.61 29 ALA E O 1
ATOM 3051 N N . SER E 1 30 ? 8.336 52.461 0.225 1.00 48.06 30 SER E N 1
ATOM 3052 C CA . SER E 1 30 ? 7.253 53.419 0.051 1.00 50.14 30 SER E CA 1
ATOM 3053 C C . SER E 1 30 ? 5.895 52.719 0.238 1.00 52.38 30 SER E C 1
ATOM 3054 O O . SER E 1 30 ? 5.698 51.605 -0.233 1.00 52.66 30 SER E O 1
ATOM 3057 N N . LEU E 1 31 ? 4.987 53.358 0.983 1.00 54.46 31 LEU E N 1
ATOM 3058 C CA . LEU E 1 31 ? 3.630 52.865 1.170 1.00 57.44 31 LEU E CA 1
ATOM 3059 C C . LEU E 1 31 ? 2.834 52.970 -0.118 1.00 59.59 31 LEU E C 1
ATOM 3060 O O . LEU E 1 31 ? 3.018 53.917 -0.871 1.00 59.67 31 LEU E O 1
ATOM 3065 N N . GLY E 1 32 ? 1.933 52.008 -0.347 1.00 61.84 32 GLY E N 1
ATOM 3066 C CA . GLY E 1 32 ? 0.949 52.087 -1.419 1.00 65.02 32 GLY E CA 1
ATOM 3067 C C . GLY E 1 32 ? -0.171 53.044 -1.034 1.00 68.60 32 GLY E C 1
ATOM 3068 O O . GLY E 1 32 ? -0.098 53.678 0.016 1.00 68.45 32 GLY E O 1
ATOM 3069 N N . GLU E 1 33 ? -1.183 53.177 -1.894 1.00 72.29 33 GLU E N 1
ATOM 3070 C CA . GLU E 1 33 ? -2.259 54.149 -1.679 1.00 76.41 33 GLU E CA 1
ATOM 3071 C C . GLU E 1 33 ? -3.287 53.606 -0.709 1.00 79.83 33 GLU E C 1
ATOM 3072 O O . GLU E 1 33 ? -3.805 52.511 -0.927 1.00 81.51 33 GLU E O 1
ATOM 3078 N N . CYS E 1 34 ? -3.571 54.370 0.359 1.00 81.34 34 CYS E N 1
ATOM 3079 C CA . CYS E 1 34 ? -4.663 54.086 1.300 1.00 85.81 34 CYS E CA 1
ATOM 3080 C C . CYS E 1 34 ? -5.638 55.279 1.347 1.00 90.86 34 CYS E C 1
ATOM 3081 O O . CYS E 1 34 ? -5.211 56.446 1.283 1.00 90.03 34 CYS E O 1
ATOM 3084 N N . LYS E 1 35 ? -6.938 54.963 1.449 1.00 96.56 35 LYS E N 1
ATOM 3085 C CA . LYS E 1 35 ? -8.039 55.910 1.201 1.00 102.53 35 LYS E CA 1
ATOM 3086 C C . LYS E 1 35 ? -8.818 56.163 2.496 1.00 107.36 35 LYS E C 1
ATOM 3087 O O . LYS E 1 35 ? -9.830 56.861 2.513 1.00 113.38 35 LYS E O 1
ATOM 3093 N N . ASN E 1 36 ? -8.307 55.584 3.584 1.00 105.01 36 ASN E N 1
ATOM 3094 C CA . ASN E 1 36 ? -8.885 55.627 4.934 1.00 109.26 36 ASN E CA 1
ATOM 3095 C C . ASN E 1 36 ? -7.772 55.822 5.986 1.00 105.05 36 ASN E C 1
ATOM 3096 O O . ASN E 1 36 ? -7.831 55.258 7.091 1.00 106.21 36 ASN E O 1
ATOM 3101 N N . LYS E 1 37 ? -6.761 56.627 5.633 1.00 100.64 37 LYS E N 1
ATOM 3102 C CA . LYS E 1 37 ? -5.553 56.821 6.449 1.00 96.30 37 LYS E CA 1
ATOM 3103 C C . LYS E 1 37 ? -5.881 57.348 7.868 1.00 100.54 37 LYS E C 1
ATOM 3104 O O . LYS E 1 37 ? -6.805 58.162 8.042 1.00 106.37 37 LYS E O 1
ATOM 3110 N N . LYS E 1 38 ? -5.126 56.854 8.859 1.00 98.07 38 LYS E N 1
ATOM 3111 C CA . LYS E 1 38 ? -5.142 57.372 10.227 1.00 101.40 38 LYS E CA 1
ATOM 3112 C C . LYS E 1 38 ? -3.766 57.123 10.799 1.00 96.17 38 LYS E C 1
ATOM 3113 O O . LYS E 1 38 ? -3.028 56.302 10.261 1.00 90.92 38 LYS E O 1
ATOM 3119 N N . GLU E 1 40 ? -1.836 55.488 10.719 1.00 86.10 40 GLU E N 1
ATOM 3120 C CA . GLU E 1 40 ? -1.418 54.150 11.089 1.00 83.81 40 GLU E CA 1
ATOM 3121 C C . GLU E 1 40 ? 0.093 53.980 10.802 1.00 77.69 40 GLU E C 1
ATOM 3122 O O . GLU E 1 40 ? 0.624 54.477 9.778 1.00 74.56 40 GLU E O 1
ATOM 3128 N N . PHE E 1 41 ? 0.743 53.205 11.683 1.00 76.51 41 PHE E N 1
ATOM 3129 C CA . PHE E 1 41 ? 2.179 52.956 11.660 1.00 71.74 41 PHE E CA 1
ATOM 3130 C C . PHE E 1 41 ? 2.507 51.552 11.167 1.00 68.97 41 PHE E C 1
ATOM 3131 O O . PHE E 1 41 ? 1.780 50.595 11.452 1.00 71.26 41 PHE E O 1
ATOM 3139 N N . VAL E 1 42 ? 3.615 51.442 10.423 1.00 64.55 42 VAL E N 1
ATOM 3140 C CA . VAL E 1 42 ? 3.959 50.235 9.660 1.00 62.07 42 VAL E CA 1
ATOM 3141 C C . VAL E 1 42 ? 5.439 49.901 9.818 1.00 58.63 42 VAL E C 1
ATOM 3142 O O . VAL E 1 42 ? 6.283 50.384 9.061 1.00 55.83 42 VAL E O 1
ATOM 3146 N N . PRO E 1 43 ? 5.806 49.093 10.837 1.00 59.22 43 PRO E N 1
ATOM 3147 C CA . PRO E 1 43 ? 7.152 48.527 10.928 1.00 56.54 43 PRO E CA 1
ATOM 3148 C C . PRO E 1 43 ? 7.527 47.625 9.742 1.00 54.29 43 PRO E C 1
ATOM 3149 O O . PRO E 1 43 ? 6.726 46.793 9.357 1.00 55.62 43 PRO E O 1
ATOM 3153 N N . LEU E 1 44 ? 8.742 47.815 9.216 1.00 51.51 44 LEU E N 1
ATOM 3154 C CA . LEU E 1 44 ? 9.307 47.009 8.146 1.00 49.78 44 LEU E CA 1
ATOM 3155 C C . LEU E 1 44 ? 10.306 46.030 8.730 1.00 49.47 44 LEU E C 1
ATOM 3156 O O . LEU E 1 44 ? 11.259 46.450 9.376 1.00 48.80 44 LEU E O 1
ATOM 3161 N N . HIS E 1 45 ? 10.085 44.732 8.494 1.00 50.40 45 HIS E N 1
ATOM 3162 C CA . HIS E 1 45 ? 10.971 43.667 9.000 1.00 50.72 45 HIS E CA 1
ATOM 3163 C C . HIS E 1 45 ? 11.715 42.968 7.892 1.00 49.78 45 HIS E C 1
ATOM 3164 O O . HIS E 1 45 ? 11.160 42.753 6.804 1.00 49.91 45 HIS E O 1
ATOM 3171 N N . VAL E 1 46 ? 12.970 42.604 8.184 1.00 49.39 46 VAL E N 1
ATOM 3172 C CA . VAL E 1 46 ? 13.766 41.770 7.302 1.00 49.43 46 VAL E CA 1
ATOM 3173 C C . VAL E 1 46 ? 14.394 40.617 8.085 1.00 51.24 46 VAL E C 1
ATOM 3174 O O . VAL E 1 46 ? 14.771 40.771 9.240 1.00 51.67 46 VAL E O 1
ATOM 3178 N N . LYS E 1 47 ? 14.461 39.449 7.439 1.00 52.79 47 LYS E N 1
ATOM 3179 C CA . LYS E 1 47 ? 15.210 38.304 7.930 1.00 54.90 47 LYS E CA 1
ATOM 3180 C C . LYS E 1 47 ? 16.332 38.047 6.949 1.00 54.96 47 LYS E C 1
ATOM 3181 O O . LYS E 1 47 ? 16.094 37.923 5.765 1.00 55.03 47 LYS E O 1
ATOM 3187 N N . VAL E 1 48 ? 17.565 37.981 7.455 1.00 55.44 48 VAL E N 1
ATOM 3188 C CA . VAL E 1 48 ? 18.752 37.685 6.659 1.00 56.38 48 VAL E CA 1
ATOM 3189 C C . VAL E 1 48 ? 19.645 36.756 7.466 1.00 59.10 48 VAL E C 1
ATOM 3190 O O . VAL E 1 48 ? 20.082 37.107 8.555 1.00 59.03 48 VAL E O 1
ATOM 3194 N N . GLY E 1 49 ? 19.892 35.566 6.906 1.00 61.97 49 GLY E N 1
ATOM 3195 C CA . GLY E 1 49 ? 20.493 34.460 7.623 1.00 65.36 49 GLY E CA 1
ATOM 3196 C C . GLY E 1 49 ? 19.716 34.236 8.904 1.00 65.67 49 GLY E C 1
ATOM 3197 O O . GLY E 1 49 ? 18.484 34.227 8.913 1.00 64.97 49 GLY E O 1
ATOM 3198 N N . ASN E 1 50 ? 20.457 34.089 10.001 1.00 67.16 50 ASN E N 1
ATOM 3199 C CA . ASN E 1 50 ? 19.870 33.906 11.319 1.00 68.07 50 ASN E CA 1
ATOM 3200 C C . ASN E 1 50 ? 19.407 35.210 11.994 1.00 65.20 50 ASN E C 1
ATOM 3201 O O . ASN E 1 50 ? 19.014 35.182 13.162 1.00 66.32 50 ASN E O 1
ATOM 3206 N N . GLN E 1 51 ? 19.463 36.337 11.274 1.00 62.03 51 GLN E N 1
ATOM 3207 C CA . GLN E 1 51 ? 19.156 37.646 11.864 1.00 59.77 51 GLN E CA 1
ATOM 3208 C C . GLN E 1 51 ? 17.813 38.187 11.462 1.00 57.82 51 GLN E C 1
ATOM 3209 O O . GLN E 1 51 ? 17.446 38.108 10.296 1.00 56.79 51 GLN E O 1
ATOM 3215 N N . ASN E 1 52 ? 17.095 38.748 12.430 1.00 57.79 52 ASN E N 1
ATOM 3216 C CA . ASN E 1 52 ? 15.798 39.364 12.216 1.00 56.58 52 ASN E CA 1
ATOM 3217 C C . ASN E 1 52 ? 15.869 40.800 12.669 1.00 55.07 52 ASN E C 1
ATOM 3218 O O . ASN E 1 52 ? 15.983 41.046 13.842 1.00 56.45 52 ASN E O 1
ATOM 3223 N N . LEU E 1 53 ? 15.796 41.739 11.723 1.00 52.65 53 LEU E N 1
ATOM 3224 C CA . LEU E 1 53 ? 16.002 43.158 11.980 1.00 51.42 53 LEU E CA 1
ATOM 3225 C C . LEU E 1 53 ? 14.822 44.006 11.529 1.00 50.37 53 LEU E C 1
ATOM 3226 O O . LEU E 1 53 ? 14.003 43.568 10.722 1.00 50.12 53 LEU E O 1
ATOM 3231 N N . VAL E 1 54 ? 14.762 45.234 12.049 1.00 50.25 54 VAL E N 1
ATOM 3232 C CA . VAL E 1 54 ? 13.769 46.221 11.680 1.00 49.72 54 VAL E CA 1
ATOM 3233 C C . VAL E 1 54 ? 14.430 47.291 10.815 1.00 47.83 54 VAL E C 1
ATOM 3234 O O . VAL E 1 54 ? 15.377 47.928 11.245 1.00 47.92 54 VAL E O 1
ATOM 3238 N N . LEU E 1 55 ? 13.912 47.474 9.598 1.00 46.55 55 LEU E N 1
ATOM 3239 C CA . LEU E 1 55 ? 14.448 48.425 8.615 1.00 45.08 55 LEU E CA 1
ATOM 3240 C C . LEU E 1 55 ? 13.937 49.841 8.774 1.00 45.43 55 LEU E C 1
ATOM 3241 O O . LEU E 1 55 ? 14.516 50.776 8.232 1.00 44.76 55 LEU E O 1
ATOM 3246 N N . GLY E 1 56 ? 12.832 49.993 9.505 1.00 46.96 56 GLY E N 1
ATOM 3247 C CA . GLY E 1 56 ? 12.237 51.293 9.733 1.00 48.08 56 GLY E CA 1
ATOM 3248 C C . GLY E 1 56 ? 10.765 51.164 10.015 1.00 49.94 56 GLY E C 1
ATOM 3249 O O . GLY E 1 56 ? 10.231 50.065 9.980 1.00 50.25 56 GLY E O 1
ATOM 3250 N N . THR E 1 57 ? 10.124 52.298 10.301 1.00 51.71 57 THR E N 1
ATOM 3251 C CA . THR E 1 57 ? 8.697 52.375 10.504 1.00 54.19 57 THR E CA 1
ATOM 3252 C C . THR E 1 57 ? 8.161 53.482 9.622 1.00 54.52 57 THR E C 1
ATOM 3253 O O . THR E 1 57 ? 8.598 54.624 9.732 1.00 54.93 57 THR E O 1
ATOM 3257 N N . LEU E 1 58 ? 7.241 53.128 8.716 1.00 54.70 58 LEU E N 1
ATOM 3258 C CA . LEU E 1 58 ? 6.548 54.107 7.901 1.00 55.77 58 LEU E CA 1
ATOM 3259 C C . LEU E 1 58 ? 5.273 54.519 8.600 1.00 59.79 58 LEU E C 1
ATOM 3260 O O . LEU E 1 58 ? 4.823 53.870 9.532 1.00 61.63 58 LEU E O 1
ATOM 3265 N N . SER E 1 59 ? 4.700 55.636 8.160 1.00 61.66 59 SER E N 1
ATOM 3266 C CA . SER E 1 59 ? 3.527 56.234 8.787 1.00 66.23 59 SER E CA 1
ATOM 3267 C C . SER E 1 59 ? 2.715 56.890 7.699 1.00 67.74 59 SER E C 1
ATOM 3268 O O . SER E 1 59 ? 3.248 57.615 6.856 1.00 66.17 59 SER E O 1
ATOM 3271 N N . THR E 1 60 ? 1.399 56.657 7.702 1.00 71.35 60 THR E N 1
ATOM 3272 C CA . THR E 1 60 ? 0.508 57.346 6.768 1.00 73.84 60 THR E CA 1
ATOM 3273 C C . THR E 1 60 ? 0.597 58.840 7.154 1.00 76.28 60 THR E C 1
ATOM 3274 O O . THR E 1 60 ? 0.845 59.195 8.319 1.00 77.78 60 THR E O 1
ATOM 3278 N N . GLU E 1 61 ? 0.475 59.715 6.171 1.00 76.85 61 GLU E N 1
ATOM 3279 C CA . GLU E 1 61 ? 0.434 61.168 6.417 1.00 80.01 61 GLU E CA 1
ATOM 3280 C C . GLU E 1 61 ? 1.819 61.768 6.718 1.00 77.29 61 GLU E C 1
ATOM 3281 O O . GLU E 1 61 ? 2.158 62.790 6.095 1.00 77.70 61 GLU E O 1
ATOM 3287 N N . ASN E 1 62 ? 2.574 61.172 7.660 1.00 75.21 62 ASN E N 1
ATOM 3288 C CA . ASN E 1 62 ? 3.888 61.747 8.042 1.00 73.40 62 ASN E CA 1
ATOM 3289 C C . ASN E 1 62 ? 5.116 61.127 7.408 1.00 68.15 62 ASN E C 1
ATOM 3290 O O . ASN E 1 62 ? 6.013 61.851 7.000 1.00 67.08 62 ASN E O 1
ATOM 3295 N N . ILE E 1 63 ? 5.146 59.789 7.327 1.00 65.44 63 ILE E N 1
ATOM 3296 C CA . ILE E 1 63 ? 6.309 59.101 6.775 1.00 61.02 63 ILE E CA 1
ATOM 3297 C C . ILE E 1 63 ? 5.892 58.099 5.708 1.00 59.21 63 ILE E C 1
ATOM 3298 O O . ILE E 1 63 ? 6.010 56.897 5.903 1.00 57.56 63 ILE E O 1
ATOM 3303 N N . PRO E 1 64 ? 5.403 58.563 4.537 1.00 59.91 64 PRO E N 1
ATOM 3304 C CA . PRO E 1 64 ? 4.900 57.661 3.501 1.00 59.09 64 PRO E CA 1
ATOM 3305 C C . PRO E 1 64 ? 5.992 56.794 2.861 1.00 55.37 64 PRO E C 1
ATOM 3306 O O . PRO E 1 64 ? 5.679 55.758 2.315 1.00 54.78 64 PRO E O 1
ATOM 3310 N N . GLN E 1 65 ? 7.239 57.261 2.911 1.00 53.53 65 GLN E N 1
ATOM 3311 C CA . GLN E 1 65 ? 8.375 56.536 2.390 1.00 50.66 65 GLN E CA 1
ATOM 3312 C C . GLN E 1 65 ? 9.605 56.812 3.225 1.00 49.50 65 GLN E C 1
ATOM 3313 O O . GLN E 1 65 ? 9.629 57.751 4.034 1.00 51.00 65 GLN E O 1
ATOM 3319 N N . LEU E 1 66 ? 10.619 55.960 3.046 1.00 47.34 66 LEU E N 1
ATOM 3320 C CA . LEU E 1 66 ? 11.955 56.232 3.532 1.00 46.51 66 LEU E CA 1
ATOM 3321 C C . LEU E 1 66 ? 12.988 55.835 2.507 1.00 45.11 66 LEU E C 1
ATOM 3322 O O . LEU E 1 66 ? 12.789 54.910 1.704 1.00 44.40 66 LEU E O 1
ATOM 3327 N N . PHE E 1 67 ? 14.107 56.559 2.564 1.00 45.29 67 PHE E N 1
ATOM 3328 C CA . PHE E 1 67 ? 15.236 56.374 1.701 1.00 44.75 67 PHE E CA 1
ATOM 3329 C C . PHE E 1 67 ? 16.302 55.542 2.433 1.00 44.04 67 PHE E C 1
ATOM 3330 O O . PHE E 1 67 ? 16.485 55.679 3.651 1.00 44.41 67 PHE E O 1
ATOM 3338 N N . CYS E 1 68 ? 16.980 54.657 1.687 1.00 43.48 68 CYS E N 1
ATOM 3339 C CA . CYS E 1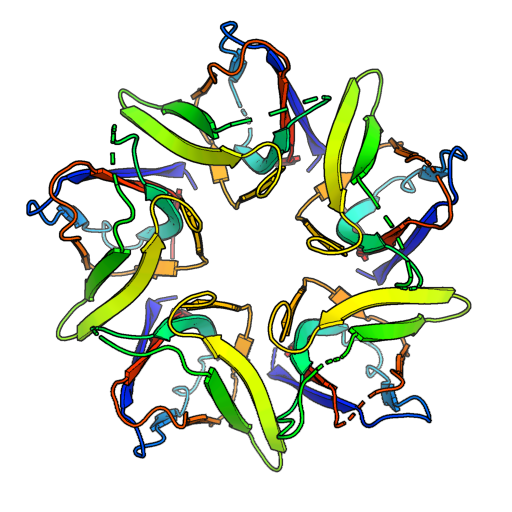 68 ? 17.982 53.788 2.276 1.00 43.29 68 CYS E CA 1
ATOM 3340 C C . CYS E 1 68 ? 19.081 53.341 1.328 1.00 43.85 68 CYS E C 1
ATOM 3341 O O . CYS E 1 68 ? 18.975 53.482 0.117 1.00 44.25 68 CYS E O 1
ATOM 3344 N N . ASP E 1 69 ? 20.169 52.838 1.921 1.00 44.41 69 ASP E N 1
ATOM 3345 C CA . ASP E 1 69 ? 21.323 52.312 1.221 1.00 45.65 69 ASP E CA 1
ATOM 3346 C C . ASP E 1 69 ? 21.574 50.916 1.780 1.00 45.59 69 ASP E C 1
ATOM 3347 O O . ASP E 1 69 ? 22.492 50.716 2.572 1.00 46.57 69 ASP E O 1
ATOM 3352 N N . LEU E 1 70 ? 20.730 49.957 1.371 1.00 44.85 70 LEU E N 1
ATOM 3353 C CA . LEU E 1 70 ? 20.809 48.587 1.861 1.00 45.12 70 LEU E CA 1
ATOM 3354 C C . LEU E 1 70 ? 21.332 47.651 0.785 1.00 46.66 70 LEU E C 1
ATOM 3355 O O . LEU E 1 70 ? 20.885 47.694 -0.358 1.00 46.90 70 LEU E O 1
ATOM 3360 N N . VAL E 1 71 ? 22.282 46.790 1.171 1.00 48.23 71 VAL E N 1
ATOM 3361 C CA . VAL E 1 71 ? 22.842 45.787 0.273 1.00 50.47 71 VAL E CA 1
ATOM 3362 C C . VAL E 1 71 ? 22.504 44.392 0.788 1.00 51.02 71 VAL E C 1
ATOM 3363 O O . VAL E 1 71 ? 22.733 44.088 1.946 1.00 50.97 71 VAL E O 1
ATOM 3367 N N . PHE E 1 72 ? 21.980 43.549 -0.102 1.00 52.05 72 PHE E N 1
ATOM 3368 C CA . PHE E 1 72 ? 21.732 42.129 0.184 1.00 53.52 72 PHE E CA 1
ATOM 3369 C C . PHE E 1 72 ? 22.529 41.246 -0.778 1.00 57.05 72 PHE E C 1
ATOM 3370 O O . PHE E 1 72 ? 22.326 41.294 -1.992 1.00 58.16 72 PHE E O 1
ATOM 3378 N N . ASP E 1 73 ? 23.468 40.482 -0.210 1.00 59.29 73 ASP E N 1
ATOM 3379 C CA . ASP E 1 73 ? 24.318 39.553 -0.950 1.00 63.47 73 ASP E CA 1
ATOM 3380 C C . ASP E 1 73 ? 23.756 38.135 -0.904 1.00 65.45 73 ASP E C 1
ATOM 3381 O O . ASP E 1 73 ? 24.078 37.320 -1.756 1.00 69.13 73 ASP E O 1
ATOM 3386 N N . LYS E 1 74 ? 22.914 37.866 0.098 1.00 63.49 74 LYS E N 1
ATOM 3387 C CA . LYS E 1 74 ? 22.318 36.560 0.342 1.00 65.48 74 LYS E CA 1
ATOM 3388 C C . LYS E 1 74 ? 20.794 36.664 0.381 1.00 63.24 74 LYS E C 1
ATOM 3389 O O . LYS E 1 74 ? 20.240 37.744 0.305 1.00 60.13 74 LYS E O 1
ATOM 3395 N N . GLU E 1 75 ? 20.132 35.511 0.479 1.00 65.42 75 GLU E N 1
ATOM 3396 C CA . GLU E 1 75 ? 18.675 35.426 0.523 1.00 64.39 75 GLU E CA 1
ATOM 3397 C C . GLU E 1 75 ? 18.155 36.231 1.699 1.00 60.93 75 GLU E C 1
ATOM 3398 O O . GLU E 1 75 ? 18.792 36.257 2.754 1.00 60.54 75 GLU E O 1
ATOM 3404 N N . PHE E 1 76 ? 16.998 36.878 1.518 1.00 59.00 76 PHE E N 1
ATOM 3405 C CA . PHE E 1 76 ? 16.379 37.671 2.578 1.00 56.35 76 PHE E CA 1
ATOM 3406 C C . PHE E 1 76 ? 14.864 37.703 2.452 1.00 56.34 76 PHE E C 1
ATOM 3407 O O . PHE E 1 76 ? 14.341 37.539 1.372 1.00 57.47 76 PHE E O 1
ATOM 3415 N N . GLU E 1 77 ? 14.177 37.886 3.584 1.00 55.65 77 GLU E N 1
ATOM 3416 C CA . GLU E 1 77 ? 12.719 37.919 3.620 1.00 56.27 77 GLU E CA 1
ATOM 3417 C C . GLU E 1 77 ? 12.238 39.258 4.136 1.00 53.80 77 GLU E C 1
ATOM 3418 O O . GLU E 1 77 ? 12.593 39.656 5.255 1.00 52.82 77 GLU E O 1
ATOM 3424 N N . LEU E 1 78 ? 11.408 39.934 3.332 1.00 53.36 78 LEU E N 1
ATOM 3425 C CA . LEU E 1 78 ? 10.800 41.205 3.709 1.00 51.76 78 LEU E CA 1
ATOM 3426 C C . LEU E 1 78 ? 9.365 40.966 4.162 1.00 53.82 78 LEU E C 1
ATOM 3427 O O . LEU E 1 78 ? 8.679 40.105 3.606 1.00 56.23 78 LEU E O 1
ATOM 3432 N N . SER E 1 79 ? 8.925 41.729 5.172 1.00 53.42 79 SER E N 1
ATOM 3433 C CA . SER E 1 79 ? 7.586 41.576 5.752 1.00 55.95 79 SER E CA 1
ATOM 3434 C C . SER E 1 79 ? 7.103 42.802 6.507 1.00 55.56 79 SER E C 1
ATOM 3435 O O . SER E 1 79 ? 7.898 43.631 6.960 1.00 53.50 79 SER E O 1
ATOM 3438 N N . HIS E 1 80 ? 5.778 42.921 6.609 1.00 58.13 80 HIS E N 1
ATOM 3439 C CA . HIS E 1 80 ? 5.090 43.989 7.349 1.00 59.04 80 HIS E CA 1
ATOM 3440 C C . HIS E 1 80 ? 3.650 43.534 7.616 1.00 63.23 80 HIS E C 1
ATOM 3441 O O . HIS E 1 80 ? 3.206 42.497 7.067 1.00 65.12 80 HIS E O 1
ATOM 3448 N N . THR E 1 81 ? 2.930 44.309 8.439 1.00 65.21 81 THR E N 1
ATOM 3449 C CA . THR E 1 81 ? 1.620 43.909 8.972 1.00 69.94 81 THR E CA 1
ATOM 3450 C C . THR E 1 81 ? 0.590 45.033 8.883 1.00 72.20 81 THR E C 1
ATOM 3451 O O . THR E 1 81 ? -0.109 45.321 9.854 1.00 75.59 81 THR E O 1
ATOM 3455 N N . TRP E 1 82 ? 0.503 45.666 7.714 1.00 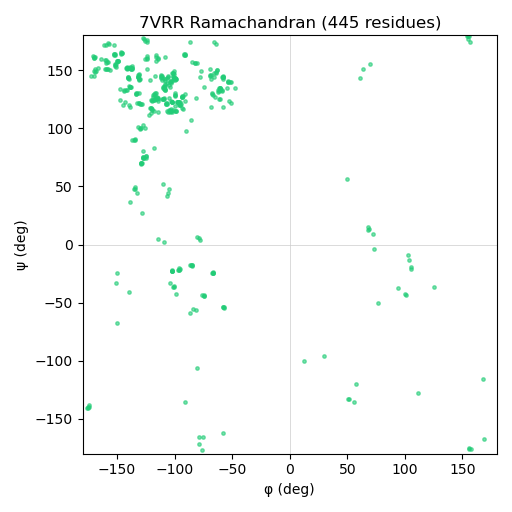70.78 82 TRP E N 1
ATOM 3456 C CA . TRP E 1 82 ? -0.353 46.825 7.535 1.00 72.84 82 TRP E CA 1
ATOM 3457 C C . TRP E 1 82 ? -1.817 46.415 7.319 1.00 78.06 82 TRP E C 1
ATOM 3458 O O . TRP E 1 82 ? -2.176 45.806 6.312 1.00 78.83 82 TRP E O 1
ATOM 3469 N N . GLY E 1 85 ? -3.163 47.014 2.596 1.00 79.96 85 GLY E N 1
ATOM 3470 C CA . GLY E 1 85 ? -2.141 47.834 1.948 1.00 75.54 85 GLY E CA 1
ATOM 3471 C C . GLY E 1 85 ? -0.805 47.134 1.761 1.00 71.16 85 GLY E C 1
ATOM 3472 O O . GLY E 1 85 ? -0.498 46.178 2.496 1.00 70.81 85 GLY E O 1
ATOM 3473 N N . SER E 1 86 ? -0.028 47.597 0.773 1.00 68.37 86 SER E N 1
ATOM 3474 C CA . SER E 1 86 ? 1.304 47.089 0.489 1.00 64.61 86 SER E CA 1
ATOM 3475 C C . SER E 1 86 ? 2.408 48.125 0.694 1.00 60.88 86 SER E C 1
ATOM 3476 O O . SER E 1 86 ? 2.169 49.334 0.721 1.00 61.10 86 SER E O 1
ATOM 3479 N N . VAL E 1 87 ? 3.638 47.624 0.819 1.00 57.92 87 VAL E N 1
ATOM 3480 C CA . VAL E 1 87 ? 4.838 48.430 0.840 1.00 54.72 87 VAL E CA 1
ATOM 3481 C C . VAL E 1 87 ? 5.680 48.000 -0.349 1.00 53.51 87 VAL E C 1
ATOM 3482 O O . VAL E 1 87 ? 5.979 46.809 -0.509 1.00 53.75 87 VAL E O 1
ATOM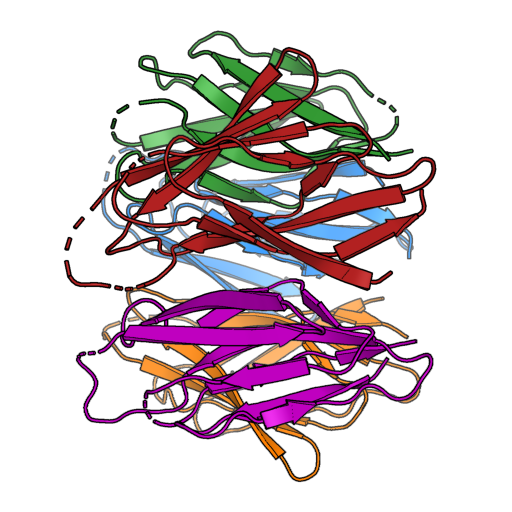 3486 N N . TYR E 1 88 ? 6.081 48.970 -1.174 1.00 52.70 88 TYR E N 1
ATOM 3487 C CA . TYR E 1 88 ? 6.963 48.767 -2.351 1.00 51.98 88 TYR E CA 1
ATOM 3488 C C . TYR E 1 88 ? 8.417 49.010 -1.936 1.00 49.28 88 TYR E C 1
ATOM 3489 O O . TYR E 1 88 ? 8.700 50.075 -1.345 1.00 48.15 88 TYR E O 1
ATOM 3498 N N . PHE E 1 89 ? 9.296 48.040 -2.228 1.00 48.84 89 PHE E N 1
ATOM 3499 C CA . PHE E 1 89 ? 10.736 48.178 -2.035 1.00 47.03 89 PHE E CA 1
ATOM 3500 C C . PHE E 1 89 ? 11.371 48.277 -3.405 1.00 47.76 89 PHE E C 1
ATOM 3501 O O . PHE E 1 89 ? 11.130 47.431 -4.258 1.00 49.54 89 PHE E O 1
ATOM 3509 N N . VAL E 1 90 ? 12.158 49.331 -3.621 1.00 46.91 90 VAL E N 1
ATOM 3510 C CA . VAL E 1 90 ? 12.698 49.609 -4.947 1.00 48.12 90 VAL E CA 1
ATOM 3511 C C . VAL E 1 90 ? 14.187 49.879 -4.867 1.00 47.42 90 VAL E C 1
ATOM 3512 O O . VAL E 1 90 ? 14.675 50.493 -3.911 1.00 45.97 90 VAL E O 1
ATOM 3516 N N . GLY E 1 91 ? 14.908 49.421 -5.890 1.00 49.06 91 GLY E N 1
ATOM 3517 C CA . GLY E 1 91 ? 16.338 49.650 -6.007 1.00 49.36 91 GLY E CA 1
ATOM 3518 C C . GLY E 1 91 ? 16.876 49.147 -7.333 1.00 52.12 91 GLY E C 1
ATOM 3519 O O . GLY E 1 91 ? 16.259 49.333 -8.381 1.00 53.83 91 GLY E O 1
ATOM 3520 N N . TYR E 1 92 ? 18.044 48.508 -7.286 1.00 53.12 92 TYR E N 1
ATOM 3521 C CA . TYR E 1 92 ? 18.724 47.949 -8.481 1.00 56.51 92 TYR E CA 1
ATOM 3522 C C . TYR E 1 92 ? 19.539 46.718 -8.088 1.00 57.59 92 TYR E C 1
ATOM 3523 O O . TYR E 1 92 ? 19.872 46.571 -6.906 1.00 55.67 92 TYR E O 1
ATOM 3532 N N . LYS E 1 93 ? 19.814 45.865 -9.078 1.00 61.08 93 LYS E N 1
ATOM 3533 C CA . LYS E 1 93 ? 20.710 44.731 -8.969 1.00 63.41 93 LYS E CA 1
ATOM 3534 C C . LYS E 1 93 ? 22.017 45.110 -9.617 1.00 66.33 93 LYS E C 1
ATOM 3535 O O . LYS E 1 93 ? 22.034 45.887 -10.595 1.00 67.84 93 LYS E O 1
ATOM 3541 N N . THR E 1 94 ? 23.110 44.554 -9.077 1.00 67.59 94 T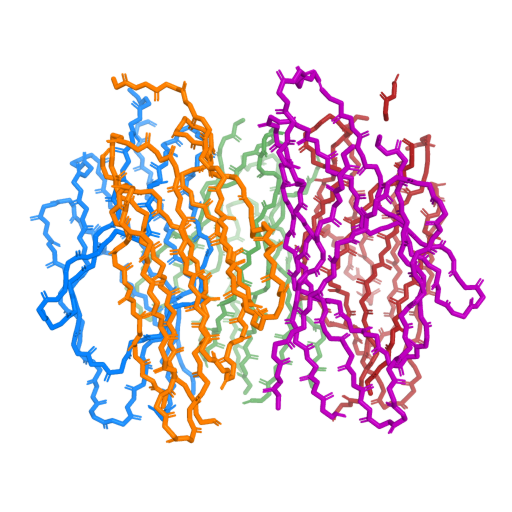HR E N 1
ATOM 3542 C CA . THR E 1 94 ? 24.451 44.768 -9.617 1.00 71.22 94 THR E CA 1
ATOM 3543 C C . THR E 1 94 ? 25.401 43.666 -9.151 1.00 73.77 94 THR E C 1
ATOM 3544 O O . THR E 1 94 ? 25.210 43.102 -8.080 1.00 71.64 94 THR E O 1
ATOM 3548 N N . PRO E 1 95 ? 26.458 43.306 -9.918 1.00 78.93 95 PRO E N 1
ATOM 3549 C CA . PRO E 1 95 ? 27.395 42.257 -9.492 1.00 82.08 95 PRO E CA 1
ATOM 3550 C C . PRO E 1 95 ? 28.183 42.603 -8.210 1.00 80.27 95 PRO E C 1
ATOM 3551 O O . PRO E 1 95 ? 28.713 41.760 -7.465 1.00 81.51 95 PRO E O 1
#

InterPro domains:
  IPR013087 Zinc finger C2H2-type [PS00028] (220-241)
  IPR013087 Zinc finger C2H2-type [PS50157] (218-245)
  IPR041232 Nucleoplasmin-like domain [PF17800] (3-92)

Organism: Arabidopsis thaliana (NCBI:txid3702)

Nearest PDB structures (foldseek):
  7vrr-assembly1_C  TM=1.012E+00  e=9.142E-17  Arabidopsis thaliana
  7vrr-assembly1_A  TM=1.001E+00  e=1.190E-14  Arabidopsis thaliana
  7vrr-assembly1_B  TM=9.894E-01  e=1.398E-14  Arabidopsis thaliana
  7vrr-assembly1_D  TM=9.745E-01  e=3.662E-14  Arabidopsis thaliana
  7vmf-assembly1_E  TM=9.586E-01  e=3.835E-10  Arabidopsis thaliana

B-factor: mean 63.21, std 14.06, range [30.0, 120.17]

Solvent-accessible surface area: 19720 Å² total; per-residue (Å²): 100,86,18,18,6,29,73,0,125,38,62,146,64,42,73,14,90,12,140,176,52,54,6,4,14,1,0,6,2,0,6,7,122,24,150,100,50,53,107,0,15,1,54,1,92,15,67,154,56,103,4,5,4,0,16,0,2,28,81,88,28,6,29,19,43,2,27,2,6,0,41,146,93,2,41,0,22,9,89,12,59,74,26,12,0,24,2,0,1,23,67,28,85,135,86,80,21,22,6,28,65,0,114,36,67,141,66,46,75,14,87,17,103,177,65,37,28,4,14,2,0,6,2,0,6,12,115,224,124,48,32,61,0,14,0,34,0,105,14,75,167,66,78,5,5,5,0,19,0,0,26,79,78,29,6,28,20,44,3,27,1,7,0,36,141,96,2,40,0,15,9,88,18,55,143,26,14,0,24,2,0,0,23,33,31,121,88,78,20,19,12,31,59,0,86,34,62,132,68,42,73,15,98,46,116,32,5,13,2,0,6,2,0,6,9,178,129,97,1,22,0,55,0,110,10,62,169,64,78,5,9,5,0,11,0,2,55,136,82,30,11,28,21,45,3,29,2,8,1,42,138,94,3,42,0,22,4,106,30,55,135,26,12,0,23,1,0,0,25,57,32,130,103,85,21,20,4,29,90,0,105,25,45,141,74,46,70,14,85,23,108,183,48,37,9,5,14,2,0,6,3,0,22,19,188,144,194,86,74,13,39,0,60,1,68,10,54,140,67,92,7,10,4,0,22,0,13,64,101,102,27,8,28,20,44,3,28,2,8,0,34,143,91,0,49,0,23,7,97,73,202,31,11,1,24,2,0,0,25,52,26,83,120,104,83,20,29,8,35,71,0,108,48,40,88,72,47,70,19,84,12,102,163,60,53,28,2,15,1,0,6,2,0,6,11,86,45,177,120,102,172,80,62,2,32,0,72,0,84,13,60,149,64,97,6,11,5,0,15,0,2,14,82,96,25,9,28,21,45,2,28,2,8,0,34,108,89,2,48,0,22,1,112,51,53,8,0,23,2,0,0,24,38,31,124